Protein AF-A0A1I7SFL6-F1 (afdb_monomer)

Organism: Bursaphelenchus xylophilus (NCBI:txid6326)

Sequence (383 aa):
MDDSETMSEFELWQGVGACVIAAVGFGTLHVPIRRYPTGDGFFVQWAMSVGILLTGFIVNIIEGFPSFQPLAVIGGIVWTVANTVSQKVISGLGLAVALLLWNTTNCITGWATGRFGLFGVKARAPASDALNLAGLGFVLLGGFVIAFVRKTPRITDPLSGHSSYVAPVPSDYSPTPGFYHHGHDGIEPYPQTHHRFHRKSKSLPLILQPDHSKCDDSGKKLNANRILCIILALISGLFYGATLLPIFYIQNHHDDFPYAPTAGLPFVFSTYFGVFIGSSSIFVGYALLRKNNPIVNPKIVLPSMVGGVIWGVSMAGMILSNDRLGQTITYPITTTVPGCVAALWSVFYFKEITTKRNYLYLCVAFALICVGTLLVVLSKLNL

Solvent-accessible surface area (backbone atoms only — not comparable to full-atom values): 20144 Å² total; per-residue (Å²): 136,85,82,75,75,74,77,50,72,66,48,52,52,52,14,52,52,24,30,50,52,14,8,49,24,60,23,43,27,57,63,61,38,69,82,43,83,58,82,76,16,49,53,44,39,35,33,15,23,53,21,21,32,56,40,17,53,54,51,28,60,75,61,67,63,53,77,83,41,74,64,26,17,53,15,16,29,43,32,32,63,30,53,36,51,44,50,51,21,27,73,60,61,35,60,66,51,31,51,45,44,16,26,50,32,17,20,52,43,26,23,47,29,19,50,68,20,48,92,76,24,68,54,50,66,56,66,29,62,66,38,30,53,52,9,47,50,30,28,53,50,13,46,55,40,47,60,72,51,63,72,59,83,79,85,74,61,87,89,53,95,70,90,77,83,85,76,85,77,81,92,83,76,82,84,80,91,78,84,88,82,89,85,85,89,79,91,88,92,86,84,90,79,90,72,91,74,80,89,71,93,69,78,75,80,72,80,77,70,77,60,62,68,60,55,51,53,51,52,51,52,52,52,51,50,43,51,50,27,51,53,50,25,38,54,24,7,40,30,52,24,48,24,55,46,42,52,48,34,49,51,63,37,42,88,85,36,76,87,57,69,78,60,53,62,58,46,44,33,28,18,23,47,17,22,33,56,38,25,47,51,52,42,51,51,48,22,58,77,42,74,74,60,61,82,75,55,81,86,41,39,66,30,18,18,51,21,13,33,34,39,32,57,13,52,51,23,41,39,48,9,31,72,57,64,27,35,52,37,35,26,54,41,42,40,42,48,12,54,55,43,37,46,48,45,33,39,75,70,67,56,33,50,81,50,71,68,37,52,50,36,48,53,52,16,49,51,30,31,52,53,8,44,50,30,23,56,52,8,61,44,90,122

Mean predicted aligned error: 10.85 Å

pLDDT: mean 82.01, std 22.27, range [26.22, 98.69]

Secondary structure (DSSP, 8-state):
--------HHHHHHHHHHHHHHHHHHHHTTTTGGGS--TTSHHHHHHHHHHHHHHHHHHHHHTTSPPP-HHHHHHHHHHHHHHHHHHHHHHHH-HHHHHHHHHHHHHHHHHHHHHHTGGGPPP---S-HHHHHHHHHHHHHHHHHHTT-PPPPP---TTS-----PPPPPS--------PPP-----------------------------HHHHHHHHHHHHHHHHHHHHHHHHHHHHHHHTTHHHHHHHH-TTT-TTS-SSSGGGHHHHHHHHHHHHHHHHHHHHHHTTT-----GGGHHHHHHHHHHHHHHHHHHHHHHHHH-HHHHHHHHHHHHHHHHHHIIIIIS-----HHHHHHHHHHHHHHHHHHHHHHHTTS--

InterPro domains:
  IPR010651 Sugar transport protein [PTHR16119] (4-380)
  IPR012435 TMEM144 [PF07857] (15-154)
  IPR012435 TMEM144 [PF07857] (211-380)

Structure (mmCIF, N/CA/C/O backbone):
data_AF-A0A1I7SFL6-F1
#
_entry.id   AF-A0A1I7SFL6-F1
#
loop_
_atom_site.group_PDB
_atom_site.id
_atom_site.type_symbol
_atom_site.label_atom_id
_atom_site.label_alt_id
_atom_site.label_comp_id
_atom_site.label_asym_id
_atom_site.label_entity_id
_atom_site.label_seq_id
_atom_site.pdbx_PDB_ins_code
_atom_site.Cartn_x
_atom_site.Cartn_y
_atom_site.Cartn_z
_atom_site.occupancy
_atom_site.B_iso_or_equiv
_atom_site.auth_seq_id
_atom_site.auth_comp_id
_atom_site.auth_asym_id
_atom_site.auth_atom_id
_atom_site.pdbx_PDB_model_num
ATOM 1 N N . MET A 1 1 ? 23.378 5.154 -29.207 1.00 34.28 1 MET A N 1
ATOM 2 C CA . MET A 1 1 ? 22.340 4.165 -29.540 1.00 34.28 1 MET A CA 1
ATOM 3 C C . MET A 1 1 ? 21.189 4.530 -28.635 1.00 34.28 1 MET A C 1
ATOM 5 O O . MET A 1 1 ? 21.305 4.387 -27.427 1.00 34.28 1 MET A O 1
ATOM 9 N N . ASP A 1 2 ? 20.278 5.304 -29.208 1.00 36.56 2 ASP A N 1
ATOM 10 C CA . ASP A 1 2 ? 19.285 6.115 -28.512 1.00 36.56 2 ASP A CA 1
ATOM 11 C C . ASP A 1 2 ? 17.985 5.310 -28.466 1.00 36.56 2 ASP A C 1
ATOM 13 O O . ASP A 1 2 ? 17.139 5.430 -29.347 1.00 36.56 2 ASP A O 1
ATOM 17 N N . ASP A 1 3 ? 17.881 4.408 -27.489 1.00 35.72 3 ASP A N 1
ATOM 18 C CA . ASP A 1 3 ? 16.678 3.605 -27.260 1.00 35.72 3 ASP A CA 1
ATOM 19 C C . ASP A 1 3 ? 15.658 4.441 -26.475 1.00 35.72 3 ASP A C 1
ATOM 21 O O . ASP A 1 3 ? 15.313 4.154 -25.327 1.00 35.72 3 ASP A O 1
ATOM 25 N N . SER A 1 4 ? 15.174 5.520 -27.090 1.00 43.62 4 SER A N 1
ATOM 26 C CA . SER A 1 4 ? 13.909 6.126 -26.683 1.00 43.62 4 SER A CA 1
ATOM 27 C C . SER A 1 4 ? 12.773 5.282 -27.265 1.00 43.62 4 SER A C 1
ATOM 29 O O . SER A 1 4 ? 12.103 5.669 -28.220 1.00 43.62 4 SER A O 1
ATOM 31 N N . GLU A 1 5 ? 12.577 4.083 -26.705 1.00 54.03 5 GLU A N 1
ATOM 32 C CA . GLU A 1 5 ? 11.377 3.285 -26.963 1.00 54.03 5 GLU A CA 1
ATOM 33 C C . GLU A 1 5 ? 10.161 4.157 -26.633 1.00 54.03 5 GLU A C 1
ATOM 35 O O . GLU A 1 5 ? 9.863 4.477 -25.478 1.00 54.03 5 GLU A O 1
ATOM 40 N N . THR A 1 6 ? 9.491 4.617 -27.683 1.00 61.06 6 THR A N 1
ATOM 41 C CA . THR A 1 6 ? 8.251 5.368 -27.572 1.00 61.06 6 THR A CA 1
ATOM 42 C C . THR A 1 6 ? 7.210 4.405 -27.023 1.00 61.06 6 THR A C 1
ATOM 44 O O . THR A 1 6 ? 6.762 3.495 -27.714 1.00 61.06 6 THR A O 1
ATOM 47 N N . MET A 1 7 ? 6.872 4.576 -25.741 1.00 70.81 7 MET A N 1
ATOM 48 C CA . MET A 1 7 ? 5.864 3.765 -25.060 1.00 70.81 7 MET A CA 1
ATOM 49 C C . MET A 1 7 ? 4.587 3.735 -25.897 1.00 70.81 7 MET A C 1
ATOM 51 O O . MET A 1 7 ? 4.049 4.785 -26.259 1.00 70.81 7 MET A O 1
ATOM 55 N N . SER A 1 8 ? 4.104 2.531 -26.195 1.00 83.50 8 SER A N 1
ATOM 56 C CA . SER A 1 8 ? 2.903 2.385 -27.006 1.00 83.50 8 SER A CA 1
ATOM 57 C C . SER A 1 8 ? 1.688 2.972 -26.284 1.00 83.50 8 SER A C 1
ATOM 59 O O . SER A 1 8 ? 1.564 2.901 -25.057 1.00 83.50 8 SER A O 1
ATOM 61 N N . GLU A 1 9 ? 0.747 3.527 -27.048 1.00 85.69 9 GLU A N 1
ATOM 62 C CA . GLU A 1 9 ? -0.505 4.051 -26.492 1.00 85.69 9 GLU A CA 1
ATOM 63 C C . GLU A 1 9 ? -1.265 2.965 -25.704 1.00 85.69 9 GLU A C 1
ATOM 65 O O . GLU A 1 9 ? -1.845 3.225 -24.649 1.00 85.69 9 GLU A O 1
ATOM 70 N N . PHE A 1 10 ? -1.193 1.716 -26.170 1.00 88.56 10 PHE A N 1
ATOM 71 C CA . PHE A 1 10 ? -1.789 0.569 -25.494 1.00 88.56 10 PHE A CA 1
ATOM 72 C C . PHE A 1 10 ? -1.200 0.332 -24.093 1.00 88.56 10 PHE A C 1
ATOM 74 O O . PHE A 1 10 ? -1.952 0.168 -23.132 1.00 88.56 10 PHE A O 1
ATOM 81 N N . GLU A 1 11 ? 0.127 0.357 -23.945 1.00 88.88 11 GLU A N 1
ATOM 82 C CA . GLU A 1 11 ? 0.790 0.156 -22.650 1.00 88.88 11 GLU A CA 1
ATOM 83 C C . GLU A 1 11 ? 0.501 1.280 -21.659 1.00 88.88 11 GLU A C 1
ATOM 85 O O . GLU A 1 11 ? 0.316 1.020 -20.465 1.00 88.88 11 GLU A O 1
ATOM 90 N N . LEU A 1 12 ? 0.406 2.518 -22.153 1.00 90.12 12 LEU A N 1
ATOM 91 C CA . LEU A 1 12 ? -0.012 3.663 -21.352 1.00 90.12 12 LEU A CA 1
ATOM 92 C C . LEU A 1 12 ? -1.403 3.430 -20.758 1.00 90.12 12 LEU A C 1
ATOM 94 O O . LEU A 1 12 ? -1.577 3.499 -19.538 1.00 90.12 12 LEU A O 1
ATOM 98 N N . TRP A 1 13 ? -2.392 3.123 -21.602 1.00 91.31 13 TRP A N 1
ATOM 99 C CA . TRP A 1 13 ? -3.767 2.911 -21.151 1.00 91.31 13 TRP A CA 1
ATOM 100 C C . TRP A 1 13 ? -3.905 1.678 -20.262 1.00 91.31 13 TRP A C 1
ATOM 102 O O . TRP A 1 13 ? -4.648 1.719 -19.280 1.00 91.31 13 TRP A O 1
ATOM 112 N N . GLN A 1 14 ? -3.149 0.613 -20.536 1.00 93.81 14 GLN A N 1
ATOM 113 C CA . GLN A 1 14 ? -3.088 -0.560 -19.669 1.00 93.81 14 GLN A CA 1
ATOM 114 C C . GLN A 1 14 ? -2.553 -0.191 -18.276 1.00 93.81 14 GLN A C 1
ATOM 116 O O . GLN A 1 14 ? -3.156 -0.556 -17.263 1.00 93.81 14 GLN A O 1
ATOM 121 N N . GLY A 1 15 ? -1.458 0.572 -18.209 1.00 94.06 15 GLY A N 1
ATOM 122 C CA . GLY A 1 15 ? -0.863 1.023 -16.953 1.00 94.06 15 GLY A CA 1
ATOM 123 C C . GLY A 1 15 ? -1.782 1.950 -16.155 1.00 94.06 15 GLY A C 1
ATOM 124 O O . GLY A 1 15 ? -1.936 1.776 -14.942 1.00 94.06 15 GLY A O 1
ATOM 125 N N . VAL A 1 16 ? -2.439 2.902 -16.827 1.00 94.38 16 VAL A N 1
ATOM 126 C CA . VAL A 1 16 ? -3.403 3.826 -16.205 1.00 94.38 16 VAL A CA 1
ATOM 127 C C . VAL A 1 16 ? -4.643 3.075 -15.715 1.00 94.38 16 VAL A C 1
ATOM 129 O O . VAL A 1 16 ? -5.078 3.289 -14.583 1.00 94.38 16 VAL A O 1
ATOM 132 N N . GLY A 1 17 ? -5.183 2.153 -16.515 1.00 95.19 17 GLY A N 1
ATOM 133 C CA . GLY A 1 17 ? -6.311 1.309 -16.118 1.00 95.19 17 GLY A CA 1
ATOM 134 C C . GLY A 1 17 ? -5.998 0.478 -14.871 1.00 95.19 17 GLY A C 1
ATOM 135 O O . GLY A 1 17 ? -6.786 0.452 -13.923 1.00 95.19 17 GLY A O 1
ATOM 136 N N . ALA A 1 18 ? -4.807 -0.120 -14.817 1.00 96.69 18 ALA A N 1
ATOM 137 C CA . ALA A 1 18 ? -4.344 -0.864 -13.651 1.00 96.69 18 ALA A CA 1
ATOM 138 C C . ALA A 1 18 ? -4.159 0.034 -12.404 1.00 96.69 18 ALA A C 1
ATOM 140 O O . ALA A 1 18 ? -4.527 -0.379 -11.300 1.00 96.69 18 ALA A O 1
ATOM 141 N N . CYS A 1 19 ? -3.733 1.295 -12.571 1.00 96.38 19 CYS A N 1
ATOM 142 C CA . CYS A 1 19 ? -3.657 2.277 -11.481 1.00 96.38 19 CYS A CA 1
ATOM 143 C C . CYS A 1 19 ? -5.043 2.582 -10.906 1.00 96.38 19 CYS A C 1
ATOM 145 O O . CYS A 1 19 ? -5.198 2.679 -9.688 1.00 96.38 19 CYS A O 1
ATOM 147 N N . VAL A 1 20 ? -6.054 2.735 -11.767 1.00 94.94 20 VAL A N 1
ATOM 148 C CA . VAL A 1 20 ? -7.439 2.994 -11.345 1.00 94.94 20 VAL A CA 1
ATOM 149 C C . VAL A 1 20 ? -7.988 1.806 -10.556 1.00 94.94 20 VAL A C 1
ATOM 151 O O . VAL A 1 20 ? -8.537 2.005 -9.472 1.00 94.94 20 VAL A O 1
ATOM 154 N N . ILE A 1 21 ? -7.790 0.577 -11.045 1.00 95.81 21 ILE A N 1
ATOM 155 C CA . ILE A 1 21 ? -8.197 -0.648 -10.337 1.00 95.81 21 ILE A CA 1
ATOM 156 C C . ILE A 1 21 ? -7.535 -0.709 -8.954 1.00 95.81 21 ILE A C 1
ATOM 158 O O . ILE A 1 21 ? -8.224 -0.893 -7.946 1.00 95.81 21 ILE A O 1
ATOM 162 N N . ALA A 1 22 ? -6.220 -0.484 -8.895 1.00 97.44 22 ALA A N 1
ATOM 163 C CA . ALA A 1 22 ? -5.466 -0.468 -7.648 1.00 97.44 22 ALA A CA 1
ATOM 164 C C . ALA A 1 22 ? -5.972 0.609 -6.680 1.00 97.44 22 ALA A C 1
ATOM 166 O O . ALA A 1 22 ? -6.206 0.336 -5.503 1.00 97.44 22 ALA A O 1
ATOM 167 N N . ALA A 1 23 ? -6.203 1.826 -7.173 1.00 95.38 23 ALA A N 1
ATOM 168 C CA . ALA A 1 23 ? -6.666 2.933 -6.353 1.00 95.38 23 ALA A CA 1
ATOM 169 C C . ALA A 1 23 ? -8.063 2.686 -5.760 1.00 95.38 23 ALA A C 1
ATOM 171 O O . ALA A 1 23 ? -8.299 2.950 -4.576 1.00 95.38 23 ALA A O 1
ATOM 172 N N . VAL A 1 24 ? -8.985 2.150 -6.566 1.00 95.88 24 VAL A N 1
ATOM 173 C CA . VAL A 1 24 ? -10.336 1.789 -6.119 1.00 95.88 24 VAL A CA 1
ATOM 174 C C . VAL A 1 24 ? -10.280 0.716 -5.043 1.00 95.88 24 VAL A C 1
ATOM 176 O O . VAL A 1 24 ? -10.921 0.859 -3.996 1.00 95.88 24 VAL A O 1
ATOM 179 N N . GLY A 1 25 ? -9.496 -0.337 -5.258 1.00 96.81 25 GLY A N 1
ATOM 180 C CA . GLY A 1 25 ? -9.391 -1.410 -4.284 1.00 96.81 25 GLY A CA 1
ATOM 181 C C . GLY A 1 25 ? -8.696 -0.961 -2.993 1.00 96.81 25 GLY A C 1
ATOM 182 O O . GLY A 1 25 ? -9.255 -1.167 -1.913 1.00 96.81 25 GLY A O 1
ATOM 183 N N . PHE A 1 26 ? -7.582 -0.222 -3.057 1.00 94.88 26 PHE A N 1
ATOM 184 C CA . PHE A 1 26 ? -6.933 0.318 -1.856 1.00 94.88 26 PHE A CA 1
ATOM 185 C C . PHE A 1 26 ? -7.838 1.275 -1.060 1.00 94.88 26 PHE A C 1
ATOM 187 O O . PHE A 1 26 ? -7.833 1.259 0.172 1.00 94.88 26 PHE A O 1
ATOM 194 N N . GLY A 1 27 ? -8.677 2.068 -1.734 1.00 91.81 27 GLY A N 1
ATOM 195 C CA . GLY A 1 27 ? -9.665 2.924 -1.067 1.00 91.81 27 GLY A CA 1
ATOM 196 C C . GLY A 1 27 ? -10.825 2.152 -0.427 1.00 91.81 27 GLY A C 1
ATOM 197 O O . GLY A 1 27 ? -11.500 2.669 0.466 1.00 91.81 27 GLY A O 1
ATOM 198 N N . THR A 1 28 ? -11.048 0.907 -0.854 1.00 93.62 28 THR A N 1
ATOM 199 C CA . THR A 1 28 ? -12.191 0.070 -0.457 1.00 93.62 28 THR A CA 1
ATOM 200 C C . THR A 1 28 ? -11.819 -1.025 0.547 1.00 93.62 28 THR A C 1
ATOM 202 O O . THR A 1 28 ? -12.682 -1.472 1.299 1.00 93.62 28 THR A O 1
ATOM 205 N N . LEU A 1 29 ? -10.549 -1.436 0.633 1.00 92.44 29 LEU A N 1
ATOM 206 C CA . LEU A 1 29 ? -10.124 -2.642 1.364 1.00 92.44 29 LEU A CA 1
ATOM 207 C C . LEU A 1 29 ? -10.531 -2.670 2.852 1.00 92.44 29 LEU A C 1
ATOM 209 O O . LEU A 1 29 ? -10.780 -3.732 3.417 1.00 92.44 29 LEU A O 1
ATOM 213 N N . HIS A 1 30 ? -10.652 -1.501 3.488 1.00 87.50 30 HIS A N 1
ATOM 214 C CA . HIS A 1 30 ? -11.046 -1.374 4.895 1.00 87.50 30 HIS A CA 1
ATOM 215 C C . HIS A 1 30 ? -12.568 -1.313 5.109 1.00 87.50 30 HIS A C 1
ATOM 217 O O . HIS A 1 30 ? -13.033 -1.445 6.242 1.00 87.50 30 HIS A O 1
ATOM 223 N N . VAL A 1 31 ? -13.366 -1.113 4.054 1.00 89.00 31 VAL A N 1
ATOM 224 C CA . VAL A 1 31 ? -14.829 -0.960 4.137 1.00 89.00 31 VAL A CA 1
ATOM 225 C C . VAL A 1 31 ? -15.515 -2.200 4.733 1.00 89.00 31 VAL A C 1
ATOM 227 O O . VAL A 1 31 ? -16.345 -2.009 5.629 1.00 89.00 31 VAL A O 1
ATOM 230 N N . PRO A 1 32 ? -15.180 -3.447 4.334 1.00 91.19 32 PRO A N 1
ATOM 231 C CA . PRO A 1 32 ? -15.777 -4.646 4.930 1.00 91.19 32 PRO A CA 1
ATOM 232 C C . PRO A 1 32 ? -15.424 -4.809 6.416 1.00 91.19 32 PRO A C 1
ATOM 234 O O . PRO A 1 32 ? -16.274 -5.183 7.223 1.00 91.19 32 PRO A O 1
ATOM 237 N N . ILE A 1 33 ? -14.181 -4.487 6.783 1.00 90.12 33 ILE A N 1
ATOM 238 C CA . ILE A 1 33 ? -13.609 -4.701 8.123 1.00 90.12 33 ILE A CA 1
ATOM 239 C C . ILE A 1 33 ? -14.188 -3.705 9.132 1.00 90.12 33 ILE A C 1
ATOM 241 O O . ILE A 1 33 ? -14.513 -4.064 10.262 1.00 90.12 33 ILE A O 1
ATOM 245 N N . ARG A 1 34 ? -14.379 -2.452 8.706 1.00 83.12 34 ARG A N 1
ATOM 246 C CA . ARG A 1 34 ? -14.718 -1.308 9.563 1.00 83.12 34 ARG A CA 1
ATOM 247 C C . ARG A 1 34 ? -16.007 -1.461 10.382 1.00 83.12 34 ARG A C 1
ATOM 249 O O . ARG A 1 34 ? -16.186 -0.740 11.358 1.00 83.12 34 ARG A O 1
ATOM 256 N N . ARG A 1 35 ? -16.919 -2.357 9.995 1.00 82.88 35 ARG A N 1
ATOM 257 C CA . ARG A 1 35 ? -18.169 -2.601 10.739 1.00 82.88 35 ARG A CA 1
ATOM 258 C C . ARG A 1 35 ? -17.997 -3.424 12.005 1.00 82.88 35 ARG A C 1
ATOM 260 O O . ARG A 1 35 ? -18.917 -3.469 12.816 1.00 82.88 35 ARG A O 1
ATOM 267 N N . TYR A 1 36 ? -16.870 -4.106 12.145 1.00 88.19 36 TYR A N 1
ATOM 268 C CA . TYR A 1 36 ? -16.664 -5.081 13.198 1.00 88.19 36 TYR A CA 1
ATOM 269 C C . TYR A 1 36 ? -15.622 -4.572 14.196 1.00 88.19 36 TYR A C 1
ATOM 271 O O . TYR A 1 36 ? -14.673 -3.895 13.799 1.00 88.19 36 TYR A O 1
ATOM 279 N N . PRO A 1 37 ? -15.753 -4.912 15.489 1.00 85.88 37 PRO A N 1
ATOM 280 C CA . PRO A 1 37 ? -14.710 -4.640 16.469 1.00 85.88 37 PRO A CA 1
ATOM 281 C C . PRO A 1 37 ? -13.407 -5.344 16.073 1.00 85.88 37 PRO A C 1
ATOM 283 O O . PRO A 1 37 ? -13.346 -6.573 16.036 1.00 85.88 37 PRO A O 1
ATOM 286 N N . THR A 1 38 ? -12.366 -4.571 15.777 1.00 86.38 38 THR A N 1
ATOM 287 C CA . THR A 1 38 ? -11.067 -5.078 15.299 1.00 86.38 38 THR A CA 1
ATOM 288 C C . THR A 1 38 ? -10.133 -5.514 16.428 1.00 86.38 38 THR A C 1
ATOM 290 O O . THR A 1 38 ? -9.110 -6.145 16.165 1.00 86.38 38 THR A O 1
ATOM 293 N N . GLY A 1 39 ? -10.461 -5.176 17.681 1.00 86.44 39 GLY A N 1
ATOM 294 C CA . GLY A 1 39 ? -9.587 -5.405 18.829 1.00 86.44 39 GLY A CA 1
ATOM 295 C C . GLY A 1 39 ? -8.261 -4.658 18.673 1.00 86.44 39 GLY A C 1
ATOM 296 O O . GLY A 1 39 ? -8.243 -3.478 18.326 1.00 86.44 39 GLY A O 1
ATOM 297 N N . ASP A 1 40 ? -7.155 -5.360 18.902 1.00 87.88 40 ASP A N 1
ATOM 298 C CA . ASP A 1 40 ? -5.791 -4.846 18.731 1.00 87.88 40 ASP A CA 1
ATOM 299 C C . ASP A 1 40 ? -5.229 -5.020 17.308 1.00 87.88 40 ASP A C 1
ATOM 301 O O . ASP A 1 40 ? -4.127 -4.554 17.027 1.00 87.88 40 ASP A O 1
ATOM 305 N N . GLY A 1 41 ? -5.991 -5.629 16.392 1.00 91.56 41 GLY A N 1
ATOM 306 C CA . GLY A 1 41 ? -5.672 -5.704 14.965 1.00 91.56 41 GLY A CA 1
ATOM 307 C C . GLY A 1 41 ? -4.800 -6.881 14.527 1.00 91.56 41 GLY A C 1
ATOM 308 O O . GLY A 1 41 ? -4.795 -7.192 13.338 1.00 91.56 41 GLY A O 1
ATOM 309 N N . PHE A 1 42 ? -4.135 -7.595 15.441 1.00 95.44 42 PHE A N 1
ATOM 310 C CA . PHE A 1 42 ? -3.264 -8.726 15.077 1.00 95.44 42 PHE A CA 1
ATOM 311 C C . PHE A 1 42 ? -4.035 -9.852 14.380 1.00 95.44 42 PHE A C 1
ATOM 313 O O . PHE A 1 42 ? -3.607 -10.364 13.347 1.00 95.44 42 PHE A O 1
ATOM 320 N N . PHE A 1 43 ? -5.213 -10.198 14.905 1.00 95.69 43 PHE A N 1
ATOM 321 C CA . PHE A 1 43 ? -6.072 -11.211 14.294 1.00 95.69 43 PHE A CA 1
ATOM 322 C C . PHE A 1 43 ? -6.633 -10.763 12.934 1.00 95.69 43 PHE A C 1
ATOM 324 O O . PHE A 1 43 ? -6.729 -11.562 12.005 1.00 95.69 43 PHE A O 1
ATOM 331 N N . VAL A 1 44 ? -6.958 -9.471 12.797 1.00 95.00 44 VAL A N 1
ATOM 332 C CA . VAL A 1 44 ? -7.427 -8.872 11.536 1.00 95.00 44 VAL A CA 1
ATOM 333 C C . VAL A 1 44 ? -6.354 -8.978 10.459 1.00 95.00 44 VAL A C 1
ATOM 335 O O . VAL A 1 44 ? -6.672 -9.370 9.339 1.00 95.00 44 VAL A O 1
ATOM 338 N N . GLN A 1 45 ? -5.101 -8.668 10.803 1.00 96.88 45 GLN A N 1
ATOM 339 C CA . GLN A 1 45 ? -3.957 -8.782 9.899 1.00 96.88 45 GLN A CA 1
ATOM 340 C C . GLN A 1 45 ? -3.740 -10.229 9.445 1.00 96.88 45 GLN A C 1
ATOM 342 O O . GLN A 1 45 ? -3.592 -10.487 8.251 1.00 96.88 45 GLN A O 1
ATOM 347 N N . TRP A 1 46 ? -3.798 -11.178 10.382 1.00 97.75 46 TRP A N 1
ATOM 348 C CA . TRP A 1 46 ? -3.664 -12.597 10.066 1.00 97.75 46 TRP A CA 1
ATOM 349 C C . TRP A 1 46 ? -4.773 -13.101 9.144 1.00 97.75 46 TRP A C 1
ATOM 351 O O . TRP A 1 46 ? -4.474 -13.654 8.086 1.00 97.75 46 TRP A O 1
ATOM 361 N N . ALA A 1 47 ? -6.039 -12.821 9.456 1.00 97.44 47 ALA A N 1
ATOM 362 C CA . ALA A 1 47 ? -7.156 -13.189 8.587 1.00 97.44 47 ALA A CA 1
ATOM 363 C C . ALA A 1 47 ? -7.075 -12.508 7.204 1.00 97.44 47 ALA A C 1
ATOM 365 O O . ALA A 1 47 ? -7.366 -13.136 6.187 1.00 97.44 47 ALA A O 1
ATOM 366 N N . MET A 1 48 ? -6.628 -11.248 7.142 1.00 97.62 48 MET A N 1
ATOM 367 C CA . MET A 1 48 ? -6.387 -10.541 5.879 1.00 97.62 48 MET A CA 1
ATOM 368 C C . MET A 1 48 ? -5.312 -11.241 5.037 1.00 97.62 48 MET A C 1
ATOM 370 O O . MET A 1 48 ? -5.506 -11.421 3.835 1.00 97.62 48 MET A O 1
ATOM 374 N N . SER A 1 49 ? -4.223 -11.701 5.659 1.00 98.50 49 SER A N 1
ATOM 375 C CA . SER A 1 49 ? -3.129 -12.390 4.964 1.00 98.50 49 SER A CA 1
ATOM 376 C C . SER A 1 49 ? -3.564 -13.687 4.270 1.00 98.50 49 SER A C 1
ATOM 378 O O . SER A 1 49 ? -3.029 -14.016 3.215 1.00 98.50 49 SER A O 1
ATOM 380 N N . VAL A 1 50 ? -4.584 -14.382 4.792 1.00 98.50 50 VAL A N 1
ATOM 381 C CA . VAL A 1 50 ? -5.159 -15.570 4.139 1.00 98.50 50 VAL A CA 1
ATOM 382 C C . VAL A 1 50 ? -5.812 -15.189 2.808 1.00 98.50 50 VAL A C 1
ATOM 384 O O . VAL A 1 50 ? -5.553 -15.828 1.793 1.00 98.50 50 VAL A O 1
ATOM 387 N N . GLY A 1 51 ? -6.617 -14.121 2.777 1.00 98.38 51 GLY A N 1
ATOM 388 C CA . GLY A 1 51 ? -7.233 -13.631 1.536 1.00 98.38 51 GLY A CA 1
ATOM 389 C C . GLY A 1 51 ? -6.206 -13.138 0.509 1.00 98.38 51 GLY A C 1
ATOM 390 O O . GLY A 1 51 ? -6.358 -13.374 -0.692 1.00 98.38 51 GLY A O 1
ATOM 391 N N . ILE A 1 52 ? -5.126 -12.516 0.990 1.00 98.69 52 ILE A N 1
ATOM 392 C CA . ILE A 1 52 ? -3.983 -12.119 0.161 1.00 98.69 52 ILE A CA 1
ATOM 393 C C . ILE A 1 52 ? -3.339 -13.363 -0.462 1.00 98.69 52 ILE A C 1
ATOM 395 O O . ILE A 1 52 ? -3.222 -13.437 -1.681 1.00 98.69 52 ILE A O 1
ATOM 399 N N . LEU A 1 53 ? -3.007 -14.381 0.337 1.00 98.62 53 LEU A N 1
ATOM 400 C CA . LEU A 1 53 ? -2.392 -15.615 -0.156 1.00 98.62 53 LEU A CA 1
ATOM 401 C C . LEU A 1 53 ? -3.261 -16.336 -1.197 1.00 98.62 53 LEU A C 1
ATOM 403 O O . LEU A 1 53 ? -2.739 -16.769 -2.223 1.00 98.62 53 LEU A O 1
ATOM 407 N N . LEU A 1 54 ? -4.577 -16.426 -0.973 1.00 98.31 54 LEU A N 1
ATOM 408 C CA . LEU A 1 54 ? -5.512 -17.022 -1.938 1.00 98.31 54 LEU A CA 1
ATOM 409 C C . LEU A 1 54 ? -5.472 -16.299 -3.289 1.00 98.31 54 LEU A C 1
ATOM 411 O O . LEU A 1 54 ? -5.416 -16.941 -4.334 1.00 98.31 54 LEU A O 1
ATOM 415 N N . THR A 1 55 ? -5.429 -14.967 -3.267 1.00 98.31 55 THR A N 1
ATOM 416 C CA . THR A 1 55 ? -5.261 -14.163 -4.487 1.00 98.31 55 THR A CA 1
ATOM 417 C C . THR A 1 55 ? -3.914 -14.448 -5.151 1.00 98.31 55 THR A C 1
ATOM 419 O O . THR A 1 55 ? -3.836 -14.566 -6.369 1.00 98.31 55 THR A O 1
ATOM 422 N N . GLY A 1 56 ? -2.861 -14.630 -4.353 1.00 98.06 56 GLY A N 1
ATOM 423 C CA . GLY A 1 56 ? -1.522 -14.964 -4.837 1.00 98.06 56 GLY A CA 1
ATOM 424 C C . GLY A 1 56 ? -1.478 -16.296 -5.573 1.00 98.06 56 GLY A C 1
ATOM 425 O O . GLY A 1 56 ? -0.846 -16.378 -6.618 1.00 98.06 56 GLY A O 1
ATOM 426 N N . PHE A 1 57 ? -2.183 -17.318 -5.080 1.00 98.12 57 PHE A N 1
ATOM 427 C CA . PHE A 1 57 ? -2.317 -18.595 -5.785 1.00 98.12 57 PHE A CA 1
ATOM 428 C C . PHE A 1 57 ? -3.035 -18.447 -7.127 1.00 98.12 57 PHE A C 1
ATOM 430 O O . PHE A 1 57 ? -2.595 -19.036 -8.109 1.00 98.12 57 PHE A O 1
ATOM 437 N N . ILE A 1 58 ? -4.102 -17.645 -7.186 1.00 98.00 58 ILE A N 1
ATOM 438 C CA . ILE A 1 58 ? -4.825 -17.386 -8.438 1.00 98.00 58 ILE A CA 1
ATOM 439 C C . ILE A 1 58 ? -3.890 -16.734 -9.462 1.00 98.00 58 ILE A C 1
ATOM 441 O O . ILE A 1 58 ? -3.802 -17.210 -10.590 1.00 98.00 58 ILE A O 1
ATOM 445 N N . VAL A 1 59 ? -3.149 -15.696 -9.062 1.00 97.19 59 VAL A N 1
ATOM 446 C CA . VAL A 1 59 ? -2.171 -15.043 -9.947 1.00 97.19 59 VAL A CA 1
ATOM 447 C C . VAL A 1 59 ? -1.062 -16.018 -10.352 1.00 97.19 59 VAL A C 1
ATOM 449 O O . VAL A 1 59 ? -0.717 -16.075 -11.522 1.00 97.19 59 VAL A O 1
ATOM 452 N N . ASN A 1 60 ? -0.570 -16.856 -9.435 1.00 97.19 60 ASN A N 1
ATOM 453 C CA . ASN A 1 60 ? 0.438 -17.875 -9.746 1.00 97.19 60 ASN A CA 1
ATOM 454 C C . ASN A 1 60 ? -0.028 -18.852 -10.840 1.00 97.19 60 ASN A C 1
ATOM 456 O O . ASN A 1 60 ? 0.750 -19.218 -11.713 1.00 97.19 60 ASN A O 1
ATOM 460 N N . ILE A 1 61 ? -1.302 -19.263 -10.799 1.00 97.75 61 ILE A N 1
ATOM 461 C CA . ILE A 1 61 ? -1.905 -20.132 -11.819 1.00 97.75 61 ILE A CA 1
ATOM 462 C C . ILE A 1 61 ? -1.993 -19.399 -13.164 1.00 97.75 61 ILE A C 1
ATOM 464 O O . ILE A 1 61 ? -1.652 -19.981 -14.190 1.00 97.75 61 ILE A O 1
ATOM 468 N N . ILE A 1 62 ? -2.425 -18.132 -13.161 1.00 96.75 62 ILE A N 1
ATOM 469 C CA . ILE A 1 62 ? -2.542 -17.306 -14.376 1.00 96.75 62 ILE A CA 1
ATOM 470 C C . ILE A 1 62 ? -1.173 -17.097 -15.038 1.00 96.75 62 ILE A C 1
ATOM 472 O O . ILE A 1 62 ? -1.067 -17.199 -16.256 1.00 96.75 62 ILE A O 1
ATOM 476 N N . GLU A 1 63 ? -0.128 -16.869 -14.242 1.00 95.44 63 GLU A N 1
ATOM 477 C CA . GLU A 1 63 ? 1.252 -16.680 -14.711 1.00 95.44 63 GLU A CA 1
ATOM 478 C C . GLU A 1 63 ? 1.964 -18.004 -15.064 1.00 95.44 63 GLU A C 1
ATOM 480 O O . GLU A 1 63 ? 3.135 -17.994 -15.437 1.00 95.44 63 GLU A O 1
ATOM 485 N N . GLY A 1 64 ? 1.288 -19.155 -14.954 1.00 95.81 64 GLY A N 1
ATOM 486 C CA . GLY A 1 64 ? 1.846 -20.451 -15.352 1.00 95.81 64 GLY A CA 1
ATOM 487 C C . GLY A 1 64 ? 2.876 -21.032 -14.377 1.00 95.81 64 GLY A C 1
ATOM 488 O O . GLY A 1 64 ? 3.811 -21.699 -14.810 1.00 95.81 64 GLY A O 1
ATOM 489 N N . PHE A 1 65 ? 2.697 -20.809 -13.072 1.00 95.00 65 PHE A N 1
ATOM 490 C CA . PHE A 1 65 ? 3.591 -21.261 -11.996 1.00 95.00 65 PHE A CA 1
ATOM 491 C C . PHE A 1 65 ? 5.047 -20.785 -12.151 1.00 95.00 65 PHE A C 1
ATOM 493 O O . PHE A 1 65 ? 5.964 -21.608 -12.233 1.00 95.00 65 PHE A O 1
ATOM 500 N N . PRO A 1 66 ? 5.290 -19.462 -12.160 1.00 93.88 66 PRO A N 1
ATOM 501 C CA . PRO A 1 66 ? 6.640 -18.916 -12.155 1.00 93.88 66 PRO A CA 1
ATOM 502 C C . PRO A 1 66 ? 7.479 -19.417 -10.972 1.00 93.88 66 PRO A C 1
ATOM 504 O O . PRO A 1 66 ? 6.972 -19.742 -9.894 1.00 93.88 66 PRO A O 1
ATOM 507 N N . SER A 1 67 ? 8.799 -19.421 -11.167 1.00 91.56 67 SER A N 1
ATOM 508 C CA . SER A 1 67 ? 9.765 -19.771 -10.126 1.00 91.56 67 SER A CA 1
ATOM 509 C C . SER A 1 67 ? 9.580 -18.902 -8.885 1.00 91.56 67 SER A C 1
ATOM 511 O O . SER A 1 67 ? 9.512 -17.676 -8.972 1.00 91.56 67 SER A O 1
ATOM 513 N N . PHE A 1 68 ? 9.549 -19.538 -7.716 1.00 94.25 68 PHE A N 1
ATOM 514 C CA . PHE A 1 68 ? 9.470 -18.843 -6.437 1.00 94.25 68 PHE A CA 1
ATOM 515 C C . PHE A 1 68 ? 10.728 -17.998 -6.194 1.00 94.25 68 PHE A C 1
ATOM 517 O O . PHE A 1 68 ? 11.845 -18.479 -6.367 1.00 94.25 68 PHE A O 1
ATOM 524 N N . GLN A 1 69 ? 10.544 -16.751 -5.759 1.00 94.12 69 GLN A N 1
ATOM 525 C CA . GLN A 1 69 ? 11.607 -15.757 -5.604 1.00 94.12 69 GLN A CA 1
ATOM 526 C C . GLN A 1 69 ? 11.752 -15.368 -4.126 1.00 94.12 69 GLN A C 1
ATOM 528 O O . GLN A 1 69 ? 11.007 -14.509 -3.643 1.00 94.12 69 GLN A O 1
ATOM 533 N N . PRO A 1 70 ? 12.712 -15.954 -3.382 1.00 94.19 70 PRO A N 1
ATOM 534 C CA . PRO A 1 70 ? 12.866 -15.716 -1.945 1.00 94.19 70 PRO A CA 1
ATOM 535 C C . PRO A 1 70 ? 13.068 -14.244 -1.582 1.00 94.19 70 PRO A C 1
ATOM 537 O O . PRO A 1 70 ? 12.565 -13.778 -0.565 1.00 94.19 70 PRO A O 1
ATOM 540 N N . LEU A 1 71 ? 13.756 -13.478 -2.429 1.00 94.19 71 LEU A N 1
ATOM 541 C CA . LEU A 1 71 ? 13.996 -12.061 -2.175 1.00 94.19 71 LEU A CA 1
ATOM 542 C C . LEU A 1 71 ? 12.686 -11.242 -2.213 1.00 94.19 71 LEU A C 1
ATOM 544 O O . LEU A 1 71 ? 12.493 -10.343 -1.396 1.00 94.19 71 LEU A O 1
ATOM 548 N N . ALA A 1 72 ? 11.720 -11.619 -3.059 1.00 96.25 72 ALA A N 1
ATOM 549 C CA . ALA A 1 72 ? 10.404 -10.975 -3.120 1.00 96.25 72 ALA A CA 1
ATOM 550 C C . ALA A 1 72 ? 9.527 -11.245 -1.879 1.00 96.25 72 ALA A C 1
ATOM 552 O O . ALA A 1 72 ? 8.631 -10.452 -1.573 1.00 96.25 72 ALA A O 1
ATOM 553 N N . VAL A 1 73 ? 9.811 -12.314 -1.123 1.00 98.19 73 VAL A N 1
ATOM 554 C CA . VAL A 1 73 ? 9.157 -12.640 0.160 1.00 98.19 73 VAL A CA 1
ATOM 555 C C . VAL A 1 73 ? 9.421 -11.545 1.198 1.00 98.19 73 VAL A C 1
ATOM 557 O O . VAL A 1 73 ? 8.522 -11.188 1.961 1.00 98.19 73 VAL A O 1
ATOM 560 N N . ILE A 1 74 ? 10.625 -10.959 1.191 1.00 97.69 74 ILE A N 1
ATOM 561 C CA . ILE A 1 74 ? 11.013 -9.883 2.116 1.00 97.69 74 ILE A CA 1
ATOM 562 C C . ILE A 1 74 ? 10.066 -8.688 1.978 1.00 97.69 74 ILE A C 1
ATOM 564 O O . ILE A 1 74 ? 9.628 -8.136 2.986 1.00 97.69 74 ILE A O 1
ATOM 568 N N . GLY A 1 75 ? 9.677 -8.342 0.747 1.00 97.12 75 GLY A N 1
ATOM 569 C CA . GLY A 1 75 ? 8.730 -7.257 0.483 1.00 97.12 75 GLY A CA 1
ATOM 570 C C . GLY A 1 75 ? 7.391 -7.469 1.191 1.00 97.12 75 GLY A C 1
ATOM 571 O O . GLY A 1 75 ? 6.883 -6.571 1.864 1.00 97.12 75 GLY A O 1
ATOM 572 N N . GLY A 1 76 ? 6.861 -8.694 1.137 1.00 98.19 76 GLY A N 1
ATOM 573 C CA . GLY A 1 76 ? 5.623 -9.062 1.825 1.00 98.19 76 GLY A CA 1
ATOM 574 C C . GLY A 1 76 ? 5.727 -8.996 3.349 1.00 98.19 76 GLY A C 1
ATOM 575 O O . GLY A 1 76 ? 4.797 -8.545 4.024 1.00 98.19 76 GLY A O 1
ATOM 576 N N . ILE A 1 77 ? 6.874 -9.389 3.907 1.00 98.50 77 ILE A N 1
ATOM 577 C CA . ILE A 1 77 ? 7.134 -9.284 5.349 1.00 98.50 77 ILE A CA 1
ATOM 578 C C . ILE A 1 77 ? 7.192 -7.811 5.774 1.00 98.50 77 ILE A C 1
ATOM 580 O O . ILE A 1 77 ? 6.525 -7.434 6.739 1.00 98.50 77 ILE A O 1
ATOM 584 N N . VAL A 1 78 ? 7.920 -6.966 5.035 1.00 97.56 78 VAL A N 1
ATOM 585 C CA . VAL A 1 78 ? 8.017 -5.516 5.294 1.00 97.56 78 VAL A CA 1
ATOM 586 C C . VAL A 1 78 ? 6.631 -4.872 5.298 1.00 97.56 78 VAL A C 1
ATOM 588 O O . VAL A 1 78 ? 6.283 -4.156 6.241 1.00 97.56 78 VAL A O 1
ATOM 591 N N . TRP A 1 79 ? 5.801 -5.190 4.301 1.00 97.94 79 TRP A N 1
ATOM 592 C CA . TRP A 1 79 ? 4.419 -4.718 4.245 1.00 97.94 79 TRP A CA 1
ATOM 593 C C . TRP A 1 79 ? 3.600 -5.155 5.465 1.00 97.94 79 TRP A C 1
ATOM 595 O O . TRP A 1 79 ? 2.868 -4.363 6.058 1.00 97.94 79 TRP A O 1
ATOM 605 N N . THR A 1 80 ? 3.749 -6.415 5.876 1.00 98.12 80 THR A N 1
ATOM 606 C CA . THR A 1 80 ? 3.002 -6.999 7.000 1.00 98.12 80 THR A CA 1
ATOM 607 C C . THR A 1 80 ? 3.331 -6.323 8.323 1.00 98.12 80 THR A C 1
ATOM 609 O O . THR A 1 80 ? 2.427 -6.067 9.122 1.00 98.12 80 THR A O 1
ATOM 612 N N . VAL A 1 81 ? 4.605 -6.010 8.566 1.00 96.06 81 VAL A N 1
ATOM 613 C CA . VAL A 1 81 ? 5.030 -5.306 9.785 1.00 96.06 81 VAL A CA 1
ATOM 614 C C . VAL A 1 81 ? 4.310 -3.961 9.900 1.00 96.06 81 VAL A C 1
ATOM 616 O O . VAL A 1 81 ? 3.747 -3.652 10.951 1.00 96.06 81 VAL A O 1
ATOM 619 N N . ALA A 1 82 ? 4.241 -3.206 8.804 1.00 95.06 82 ALA A N 1
ATOM 620 C CA . ALA A 1 82 ? 3.497 -1.952 8.750 1.00 95.06 82 ALA A CA 1
ATOM 621 C C . ALA A 1 82 ? 1.982 -2.158 8.907 1.00 95.06 82 ALA A C 1
ATOM 623 O O . ALA A 1 82 ? 1.335 -1.477 9.706 1.00 95.06 82 ALA A O 1
ATOM 624 N N . ASN A 1 83 ? 1.405 -3.147 8.216 1.00 95.56 83 ASN A N 1
ATOM 625 C CA . ASN A 1 83 ? -0.042 -3.352 8.250 1.00 95.56 83 ASN A CA 1
ATOM 626 C C . ASN A 1 83 ? -0.548 -3.895 9.593 1.00 95.56 83 ASN A C 1
ATOM 628 O O . ASN A 1 83 ? -1.690 -3.632 9.968 1.00 95.56 83 ASN A O 1
ATOM 632 N N . THR A 1 84 ? 0.307 -4.550 10.381 1.00 94.50 84 THR A N 1
ATOM 633 C CA . THR A 1 84 ? -0.029 -5.030 11.733 1.00 94.50 84 THR A CA 1
ATOM 634 C C . THR A 1 84 ? -0.434 -3.889 12.670 1.00 94.50 84 THR A C 1
ATOM 636 O O . THR A 1 84 ? -1.363 -4.034 13.462 1.00 94.50 84 THR A O 1
ATOM 639 N N . VAL A 1 85 ? 0.217 -2.725 12.572 1.00 92.19 85 VAL A N 1
ATOM 640 C CA . VAL A 1 85 ? -0.097 -1.568 13.430 1.00 92.19 85 VAL A CA 1
ATOM 641 C C . VAL A 1 85 ? -1.195 -0.668 12.854 1.00 92.19 85 VAL A C 1
ATOM 643 O O . VAL A 1 85 ? -1.663 0.239 13.547 1.00 92.19 85 VAL A O 1
ATOM 646 N N . SER A 1 86 ? -1.665 -0.934 11.629 1.00 91.06 86 SER A N 1
ATOM 647 C CA . SER A 1 86 ? -2.662 -0.111 10.926 1.00 91.06 86 SER A CA 1
ATOM 648 C C . SER A 1 86 ? -3.939 0.098 11.743 1.00 91.06 86 SER A C 1
ATOM 650 O O . SER A 1 86 ? -4.404 1.227 11.887 1.00 91.06 86 SER A O 1
ATOM 652 N N . GLN A 1 87 ? -4.474 -0.961 12.360 1.00 90.06 87 GLN A N 1
ATOM 653 C CA . GLN A 1 87 ? -5.720 -0.885 13.128 1.00 90.06 87 GLN A CA 1
ATOM 654 C C . GLN A 1 87 ? -5.566 -0.025 14.387 1.00 90.06 87 GLN A C 1
ATOM 656 O O . GLN A 1 87 ? -6.489 0.705 14.747 1.00 90.06 87 GLN A O 1
ATOM 661 N N . LYS A 1 88 ? -4.385 -0.045 15.022 1.00 90.00 88 LYS A N 1
ATOM 662 C CA . LYS A 1 88 ? -4.060 0.831 16.156 1.00 90.00 88 LYS A CA 1
ATOM 663 C C . LYS A 1 88 ? -3.982 2.296 15.727 1.00 90.00 88 LYS A C 1
ATOM 665 O O . LYS A 1 88 ? -4.495 3.171 16.417 1.00 90.00 88 LYS A O 1
ATOM 670 N N . VAL A 1 89 ? -3.375 2.572 14.574 1.00 91.31 89 VAL A N 1
ATOM 671 C CA . VAL A 1 89 ? -3.322 3.933 14.022 1.00 91.31 89 VAL A CA 1
ATOM 672 C C . VAL A 1 89 ? -4.729 4.423 13.660 1.00 91.31 89 VAL A C 1
ATOM 674 O O . VAL A 1 89 ? -5.096 5.548 13.998 1.00 91.31 89 VAL A O 1
ATOM 677 N N . ILE A 1 90 ? -5.545 3.575 13.024 1.00 87.62 90 ILE A N 1
ATOM 678 C CA . ILE A 1 90 ? -6.930 3.895 12.650 1.00 87.62 90 ILE A CA 1
ATOM 679 C C . ILE A 1 90 ? -7.784 4.173 13.889 1.00 87.62 90 ILE A C 1
ATOM 681 O O . ILE A 1 90 ? -8.567 5.123 13.870 1.00 87.62 90 ILE A O 1
ATOM 685 N N . SER A 1 91 ? -7.645 3.387 14.959 1.00 84.56 91 SER A N 1
ATOM 686 C CA . SER A 1 91 ? -8.395 3.609 16.199 1.00 84.56 91 SER A CA 1
ATOM 687 C C . SER A 1 91 ? -7.920 4.848 16.963 1.00 84.56 91 SER A C 1
ATOM 689 O O . SER A 1 91 ? -8.743 5.526 17.574 1.00 84.56 91 SER A O 1
ATOM 691 N N . GLY A 1 92 ? -6.629 5.192 16.888 1.00 84.19 92 GLY A N 1
ATOM 692 C CA . GLY A 1 92 ? -6.058 6.362 17.561 1.00 84.19 92 GLY A CA 1
ATOM 693 C C . GLY A 1 92 ? -6.261 7.702 16.841 1.00 84.19 92 GLY A C 1
ATOM 694 O O . GLY A 1 92 ? -6.454 8.722 17.499 1.00 84.19 92 GLY A O 1
ATOM 695 N N . LEU A 1 93 ? -6.213 7.730 15.503 1.00 83.19 93 LEU A N 1
ATOM 696 C CA . LEU A 1 93 ? -6.296 8.967 14.701 1.00 83.19 93 LEU A CA 1
ATOM 697 C C . LEU A 1 93 ? -7.594 9.105 13.902 1.00 83.19 93 LEU A C 1
ATOM 699 O O . LEU A 1 93 ? -7.925 10.196 13.435 1.00 83.19 93 LEU A O 1
ATOM 703 N N . GLY A 1 94 ? -8.324 8.006 13.724 1.00 79.44 94 GLY A N 1
ATOM 704 C CA . GLY A 1 94 ? -9.413 7.901 12.765 1.00 79.44 94 GLY A CA 1
ATOM 705 C C . GLY A 1 94 ? -8.916 7.577 11.352 1.00 79.44 94 GLY A C 1
ATOM 706 O O . GLY A 1 94 ? -7.859 8.023 10.914 1.00 79.44 94 GLY A O 1
ATOM 707 N N . LEU A 1 95 ? -9.734 6.827 10.607 1.00 81.25 95 LEU A N 1
ATOM 708 C CA . LEU A 1 95 ? -9.389 6.281 9.286 1.00 81.25 95 LEU A CA 1
ATOM 709 C C . LEU A 1 95 ? -8.844 7.314 8.281 1.00 81.25 95 LEU A C 1
ATOM 711 O O . LEU A 1 95 ? -7.893 7.012 7.574 1.00 81.25 95 LEU A O 1
ATOM 715 N N . ALA A 1 96 ? -9.433 8.513 8.208 1.00 78.62 96 ALA A N 1
ATOM 716 C CA . ALA A 1 96 ? -9.062 9.513 7.202 1.00 78.62 96 ALA A CA 1
ATOM 717 C C . ALA A 1 96 ? -7.660 10.099 7.442 1.00 78.62 96 ALA A C 1
ATOM 719 O O . ALA A 1 96 ? -6.846 10.140 6.526 1.00 78.62 96 ALA A O 1
ATOM 720 N N . VAL A 1 97 ? -7.363 10.504 8.684 1.00 81.75 97 VAL A N 1
ATOM 721 C CA . VAL A 1 97 ? -6.044 11.044 9.059 1.00 81.75 97 VAL A CA 1
ATOM 722 C C . VAL A 1 97 ? -4.977 9.961 8.944 1.00 81.75 97 VAL A C 1
ATOM 724 O O . VAL A 1 97 ? -3.887 10.214 8.444 1.00 81.75 97 VAL A O 1
ATOM 727 N N . ALA A 1 98 ? -5.315 8.746 9.372 1.00 87.25 98 ALA A N 1
ATOM 728 C CA . ALA A 1 98 ? -4.449 7.588 9.282 1.00 87.25 98 ALA A CA 1
ATOM 729 C C . ALA A 1 98 ? -4.045 7.311 7.814 1.00 87.25 98 ALA A C 1
ATOM 731 O O . ALA A 1 98 ? -2.855 7.354 7.501 1.00 87.25 98 ALA A O 1
ATOM 732 N N . LEU A 1 99 ? -5.034 7.177 6.912 1.00 84.62 99 LEU A N 1
ATOM 733 C CA . LEU A 1 99 ? -4.835 7.025 5.462 1.00 84.62 99 LEU A CA 1
ATOM 734 C C . LEU A 1 99 ? -3.947 8.112 4.871 1.00 84.62 99 LEU A C 1
ATOM 736 O O . LEU A 1 99 ? -3.015 7.795 4.142 1.00 84.62 99 LEU A O 1
ATOM 740 N N . LEU A 1 100 ? -4.210 9.377 5.199 1.00 87.25 100 LEU A N 1
ATOM 741 C CA . LEU A 1 100 ? -3.422 10.486 4.680 1.00 87.25 100 LEU A CA 1
ATOM 742 C C . LEU A 1 100 ? -1.945 10.377 5.071 1.00 87.25 100 LEU A C 1
ATOM 744 O O . LEU A 1 100 ? -1.077 10.508 4.209 1.00 87.25 100 LEU A O 1
ATOM 748 N N . LEU A 1 101 ? -1.658 10.150 6.355 1.00 90.88 101 LEU A N 1
ATOM 749 C CA . LEU A 1 101 ? -0.288 10.161 6.867 1.00 90.88 101 LEU A CA 1
ATOM 750 C C . LEU A 1 101 ? 0.562 9.059 6.232 1.00 90.88 101 LEU A C 1
ATOM 752 O O . LEU A 1 101 ? 1.634 9.356 5.706 1.00 90.88 101 LEU A O 1
ATOM 756 N N . TRP A 1 102 ? 0.083 7.810 6.232 1.00 93.75 102 TRP A N 1
ATOM 757 C CA . TRP A 1 102 ? 0.864 6.718 5.649 1.00 93.75 102 TRP A CA 1
ATOM 758 C C . TRP A 1 102 ? 0.858 6.746 4.120 1.00 93.75 102 TRP A C 1
ATOM 760 O O . TRP A 1 102 ? 1.846 6.344 3.519 1.00 93.75 102 TRP A O 1
ATOM 770 N N . ASN A 1 103 ? -0.203 7.224 3.454 1.00 93.69 103 ASN A N 1
ATOM 771 C CA . ASN A 1 103 ? -0.189 7.315 1.990 1.00 93.69 103 ASN A CA 1
ATOM 772 C C . ASN A 1 103 ? 0.745 8.422 1.507 1.00 93.69 103 ASN A C 1
ATOM 774 O O . ASN A 1 103 ? 1.354 8.265 0.457 1.00 93.69 103 ASN A O 1
ATOM 778 N N . THR A 1 104 ? 0.903 9.499 2.280 1.00 93.31 104 THR A N 1
ATOM 779 C CA . THR A 1 104 ? 1.874 10.557 1.975 1.00 93.31 104 THR A CA 1
ATOM 780 C C . THR A 1 104 ? 3.296 10.005 2.002 1.00 93.31 104 THR A C 1
ATOM 782 O O . THR A 1 104 ? 4.031 10.165 1.030 1.00 93.31 104 THR A O 1
ATOM 785 N N . THR A 1 105 ? 3.689 9.307 3.074 1.00 95.31 105 THR A N 1
ATOM 786 C CA . THR A 1 105 ? 5.039 8.729 3.142 1.00 95.31 105 THR A CA 1
ATOM 787 C C . THR A 1 105 ? 5.221 7.576 2.154 1.00 95.31 105 THR A C 1
ATOM 789 O O . THR A 1 105 ? 6.256 7.526 1.503 1.00 95.31 105 THR A O 1
ATOM 792 N N . ASN A 1 106 ? 4.205 6.734 1.935 1.00 96.69 106 ASN A N 1
ATOM 793 C CA . ASN A 1 106 ? 4.216 5.695 0.895 1.00 96.69 106 ASN A CA 1
ATOM 794 C C . ASN A 1 106 ? 4.450 6.289 -0.505 1.00 96.69 106 ASN A C 1
ATOM 796 O O . ASN A 1 106 ? 5.342 5.845 -1.229 1.00 96.69 106 ASN A O 1
ATOM 800 N N . CYS A 1 107 ? 3.709 7.348 -0.848 1.00 96.38 107 CYS A N 1
ATOM 801 C CA . CYS A 1 107 ? 3.856 8.082 -2.101 1.00 96.38 107 CYS A CA 1
ATOM 802 C C . CYS A 1 107 ? 5.283 8.589 -2.283 1.00 96.38 107 CYS A C 1
ATOM 804 O O . CYS A 1 107 ? 5.906 8.325 -3.306 1.00 96.38 107 CYS A O 1
ATOM 806 N N . ILE A 1 108 ? 5.793 9.325 -1.289 1.00 95.50 108 ILE A N 1
ATOM 807 C CA . ILE A 1 108 ? 7.106 9.969 -1.360 1.00 95.50 108 ILE A CA 1
ATOM 808 C C . ILE A 1 108 ? 8.209 8.916 -1.443 1.00 95.50 108 ILE A C 1
ATOM 810 O O . ILE A 1 108 ? 9.108 9.059 -2.263 1.00 95.50 108 ILE A O 1
ATOM 814 N N . THR A 1 109 ? 8.139 7.843 -0.653 1.00 95.88 109 THR A N 1
ATOM 815 C CA . THR A 1 109 ? 9.144 6.774 -0.674 1.00 95.88 109 THR A CA 1
ATOM 816 C C . THR A 1 109 ? 9.182 6.059 -2.019 1.00 95.88 109 THR A C 1
ATOM 818 O O . THR A 1 109 ? 10.265 5.901 -2.582 1.00 95.88 109 THR A O 1
ATOM 821 N N . GLY A 1 110 ? 8.031 5.658 -2.564 1.00 94.88 110 GLY A N 1
ATOM 822 C CA . GLY A 1 110 ? 7.990 4.987 -3.864 1.00 94.88 110 GLY A CA 1
ATOM 823 C C . GLY A 1 110 ? 8.394 5.907 -5.014 1.00 94.88 110 GLY A C 1
ATOM 824 O O . GLY A 1 110 ? 9.217 5.535 -5.850 1.00 94.88 110 GLY A O 1
ATOM 825 N N . TRP A 1 111 ? 7.895 7.145 -5.010 1.00 95.50 111 TRP A N 1
ATOM 826 C CA . TRP A 1 111 ? 8.264 8.158 -5.997 1.00 95.50 111 TRP A CA 1
ATOM 827 C C . TRP A 1 111 ? 9.763 8.477 -5.960 1.00 95.50 111 TRP A C 1
ATOM 829 O O . TRP A 1 111 ? 10.413 8.461 -7.002 1.00 95.50 111 TRP A O 1
ATOM 839 N N . ALA A 1 112 ? 10.334 8.713 -4.773 1.00 94.19 112 ALA A N 1
ATOM 840 C CA . ALA A 1 112 ? 11.747 9.050 -4.611 1.00 94.19 112 ALA A CA 1
ATOM 841 C C . ALA A 1 112 ? 12.657 7.875 -4.982 1.00 94.19 112 ALA A C 1
ATOM 843 O O . ALA A 1 112 ? 13.689 8.085 -5.619 1.00 94.19 112 ALA A O 1
ATOM 844 N N . THR A 1 113 ? 12.256 6.643 -4.647 1.00 93.44 113 THR A N 1
ATOM 845 C CA . THR A 1 113 ? 12.974 5.440 -5.089 1.00 93.44 113 THR A CA 1
ATOM 846 C C . THR A 1 113 ? 13.048 5.397 -6.610 1.00 93.44 113 THR A C 1
ATOM 848 O O . THR A 1 113 ? 14.142 5.284 -7.156 1.00 93.44 113 THR A O 1
ATOM 851 N N . GLY A 1 114 ? 11.918 5.571 -7.297 1.00 90.56 114 GLY A N 1
ATOM 852 C CA . GLY A 1 114 ? 11.883 5.566 -8.757 1.00 90.56 114 GLY A CA 1
ATOM 853 C C . GLY A 1 114 ? 12.641 6.726 -9.384 1.00 90.56 114 GLY A C 1
ATOM 854 O O . GLY A 1 114 ? 13.327 6.546 -10.388 1.00 90.56 114 GLY A O 1
ATOM 855 N N . ARG A 1 115 ? 12.533 7.923 -8.799 1.00 91.12 115 ARG A N 1
ATOM 856 C CA . ARG A 1 115 ? 13.104 9.149 -9.365 1.00 91.12 115 ARG A CA 1
ATOM 857 C C . ARG A 1 115 ? 14.619 9.228 -9.211 1.00 91.12 115 ARG A C 1
ATOM 859 O O . ARG A 1 115 ? 15.274 9.753 -10.111 1.00 91.12 115 ARG A O 1
ATOM 866 N N . PHE A 1 116 ? 15.153 8.755 -8.086 1.00 92.25 116 PHE A N 1
ATOM 867 C CA . PHE A 1 116 ? 16.575 8.871 -7.745 1.00 92.25 116 PHE A CA 1
ATOM 868 C C . PHE A 1 116 ? 17.330 7.541 -7.773 1.00 92.25 116 PHE A C 1
ATOM 870 O O . PHE A 1 116 ? 18.543 7.540 -7.598 1.00 92.25 116 PHE A O 1
ATOM 877 N N . GLY A 1 117 ? 16.643 6.419 -7.990 1.00 90.19 117 GLY A N 1
ATOM 878 C CA . GLY A 1 117 ? 17.268 5.098 -7.988 1.00 90.19 117 GLY A CA 1
ATOM 879 C C . GLY A 1 117 ? 17.764 4.666 -6.606 1.00 90.19 117 GLY A C 1
ATOM 880 O O . GLY A 1 117 ? 18.850 4.108 -6.456 1.00 90.19 117 GLY A O 1
ATOM 881 N N . LEU A 1 118 ? 16.996 4.980 -5.559 1.00 90.12 118 LEU A N 1
ATOM 882 C CA . LEU A 1 118 ? 17.381 4.634 -4.189 1.00 90.12 118 LEU A CA 1
ATOM 883 C C . LEU A 1 118 ? 17.386 3.109 -3.994 1.00 90.12 118 LEU A C 1
ATOM 885 O O . LEU A 1 118 ? 16.629 2.385 -4.638 1.00 90.12 118 LEU A O 1
ATOM 889 N N . PHE A 1 119 ? 18.220 2.626 -3.068 1.00 89.31 119 PHE A N 1
ATOM 890 C CA . PHE A 1 119 ? 18.315 1.203 -2.698 1.00 89.31 119 PHE A CA 1
ATOM 891 C C . PHE A 1 119 ? 18.728 0.270 -3.853 1.00 89.31 119 PHE A C 1
ATOM 893 O O . PHE A 1 119 ? 18.319 -0.887 -3.898 1.00 89.31 119 PHE A O 1
ATOM 900 N N . GLY A 1 120 ? 19.540 0.773 -4.789 1.00 83.69 120 GLY A N 1
ATOM 901 C CA . GLY A 1 120 ? 20.046 -0.001 -5.929 1.00 83.69 120 GLY A CA 1
ATOM 902 C C . GLY A 1 120 ? 19.041 -0.158 -7.072 1.00 83.69 120 GLY A C 1
ATOM 903 O O . GLY A 1 120 ? 19.318 -0.837 -8.050 1.00 83.69 120 GLY A O 1
ATOM 904 N N . VAL A 1 121 ? 17.866 0.463 -6.997 1.00 89.25 121 VAL A N 1
ATOM 905 C CA . VAL A 1 121 ? 16.904 0.457 -8.103 1.00 89.25 121 VAL A CA 1
ATOM 906 C C . VAL A 1 121 ? 17.410 1.386 -9.217 1.00 89.25 121 VAL A C 1
ATOM 908 O O . VAL A 1 121 ? 17.911 2.470 -8.947 1.00 89.25 121 VAL A O 1
ATOM 911 N N . LYS A 1 122 ? 17.264 1.007 -10.490 1.00 86.88 122 LYS A N 1
ATOM 912 C CA . LYS A 1 122 ? 17.581 1.879 -11.627 1.00 86.88 122 LYS A CA 1
ATOM 913 C C . LYS A 1 122 ? 16.607 3.060 -11.660 1.00 86.88 122 LYS A C 1
ATOM 915 O O . LYS A 1 122 ? 15.392 2.860 -11.694 1.00 86.88 122 LYS A O 1
ATOM 920 N N . ALA A 1 123 ? 17.136 4.284 -11.674 1.00 88.12 123 ALA A N 1
ATOM 921 C CA . ALA A 1 123 ? 16.323 5.493 -11.757 1.00 88.12 123 ALA A CA 1
ATOM 922 C C . ALA A 1 123 ? 15.517 5.525 -13.069 1.00 88.12 123 ALA A C 1
ATOM 924 O O . ALA A 1 123 ? 16.060 5.314 -14.154 1.00 88.12 123 ALA A O 1
ATOM 925 N N . ARG A 1 124 ? 14.216 5.809 -12.966 1.00 81.50 124 ARG A N 1
ATOM 926 C CA . ARG A 1 124 ? 13.290 5.994 -14.092 1.00 81.50 124 ARG A CA 1
ATOM 927 C C . ARG A 1 124 ? 12.683 7.392 -14.006 1.00 81.50 124 ARG A C 1
ATOM 929 O O . ARG A 1 124 ? 11.573 7.578 -13.495 1.00 81.50 124 ARG A O 1
ATOM 936 N N . ALA A 1 125 ? 13.450 8.379 -14.462 1.00 81.38 125 ALA A N 1
ATOM 937 C CA . ALA A 1 125 ? 12.980 9.755 -14.540 1.00 81.38 125 ALA A CA 1
ATOM 938 C C . ALA A 1 125 ? 11.807 9.871 -15.541 1.00 81.38 125 ALA A C 1
ATOM 940 O O . ALA A 1 125 ? 11.782 9.149 -16.542 1.00 81.38 125 ALA A O 1
ATOM 941 N N . PRO A 1 126 ? 10.809 10.722 -15.253 1.00 84.44 126 PRO A N 1
ATOM 942 C CA . PRO A 1 126 ? 9.754 11.054 -16.208 1.00 84.44 126 PRO A CA 1
ATOM 943 C C . PRO A 1 126 ? 10.339 11.802 -17.418 1.00 84.44 126 PRO A C 1
ATOM 945 O O . PRO A 1 126 ? 11.427 12.367 -17.329 1.00 84.44 126 PRO A O 1
ATOM 948 N N . ALA A 1 127 ? 9.595 11.851 -18.525 1.00 85.62 127 ALA A N 1
ATOM 949 C CA . ALA A 1 127 ? 9.968 12.647 -19.696 1.00 85.62 127 ALA A CA 1
ATOM 950 C C . ALA A 1 127 ? 10.012 14.149 -19.364 1.00 85.62 127 ALA A C 1
ATOM 952 O O . ALA A 1 127 ? 10.920 14.862 -19.782 1.00 85.62 127 ALA A O 1
ATOM 953 N N . SER A 1 128 ? 9.061 14.620 -18.547 1.00 89.31 128 SER A N 1
ATOM 954 C CA . SER A 1 128 ? 9.012 16.000 -18.057 1.00 89.31 128 SER A CA 1
ATOM 955 C C . SER A 1 128 ? 9.063 16.065 -16.531 1.00 89.31 128 SER A C 1
ATOM 957 O O . SER A 1 128 ? 8.077 15.803 -15.837 1.00 89.31 128 SER A O 1
ATOM 959 N N . ASP A 1 129 ? 10.211 16.481 -15.995 1.00 89.69 129 ASP A N 1
ATOM 960 C CA . ASP A 1 129 ? 10.410 16.665 -14.553 1.00 89.69 129 ASP A CA 1
ATOM 961 C C . ASP A 1 129 ? 9.477 17.728 -13.955 1.00 89.69 129 ASP A C 1
ATOM 963 O O . ASP A 1 129 ? 8.940 17.544 -12.861 1.00 89.69 129 ASP A O 1
ATOM 967 N N . ALA A 1 130 ? 9.246 18.826 -14.681 1.00 91.12 130 ALA A N 1
ATOM 968 C CA . ALA A 1 130 ? 8.403 19.921 -14.213 1.00 91.12 130 ALA A CA 1
ATOM 969 C C . ALA A 1 130 ? 6.943 19.477 -14.042 1.00 91.12 130 ALA A C 1
ATOM 971 O O . ALA A 1 130 ? 6.341 19.732 -12.996 1.00 91.12 130 ALA A O 1
ATOM 972 N N . LEU A 1 131 ? 6.388 18.767 -15.033 1.00 91.00 131 LEU A N 1
ATOM 973 C CA . LEU A 1 131 ? 5.022 18.238 -14.963 1.00 91.00 131 LEU A CA 1
ATOM 974 C C . LEU A 1 131 ? 4.886 17.193 -13.855 1.00 91.00 131 LEU A C 1
ATOM 976 O O . LEU A 1 131 ? 3.895 17.202 -13.124 1.00 91.00 131 LEU A O 1
ATOM 980 N N . ASN A 1 132 ? 5.891 16.329 -13.687 1.00 94.50 132 ASN A N 1
ATOM 981 C CA . ASN A 1 132 ? 5.860 15.298 -12.658 1.00 94.50 132 ASN A CA 1
ATOM 982 C C . ASN A 1 132 ? 5.881 15.894 -11.245 1.00 94.50 132 ASN A C 1
ATOM 984 O O . ASN A 1 132 ? 5.064 15.515 -10.406 1.00 94.50 132 ASN A O 1
ATOM 988 N N . LEU A 1 133 ? 6.770 16.860 -10.991 1.00 94.06 133 LEU A N 1
ATOM 989 C CA . LEU A 1 133 ? 6.895 17.496 -9.681 1.00 94.06 133 LEU A CA 1
ATOM 990 C C . LEU A 1 133 ? 5.685 18.382 -9.359 1.00 94.06 133 LEU A C 1
ATOM 992 O O . LEU A 1 133 ? 5.173 18.337 -8.239 1.00 94.06 133 LEU A O 1
ATOM 996 N N . ALA A 1 134 ? 5.188 19.142 -10.342 1.00 94.88 134 ALA A N 1
ATOM 997 C CA . ALA A 1 134 ? 3.954 19.908 -10.193 1.00 94.88 134 ALA A CA 1
ATOM 998 C C . ALA A 1 134 ? 2.774 18.978 -9.885 1.00 94.88 134 ALA A C 1
ATOM 1000 O O . ALA A 1 134 ? 2.037 19.205 -8.924 1.00 94.88 134 ALA A O 1
ATOM 1001 N N . GLY A 1 135 ? 2.633 17.894 -10.650 1.00 94.44 135 GLY A N 1
ATOM 1002 C CA . GLY A 1 135 ? 1.592 16.896 -10.450 1.00 94.44 135 GLY A CA 1
ATOM 1003 C C . GLY A 1 135 ? 1.652 16.244 -9.068 1.00 94.44 135 GLY A C 1
ATOM 1004 O O . GLY A 1 135 ? 0.634 16.195 -8.377 1.00 94.44 135 GLY A O 1
ATOM 1005 N N . LEU A 1 136 ? 2.843 15.842 -8.611 1.00 95.12 136 LEU A N 1
ATOM 1006 C CA . LEU A 1 136 ? 3.060 15.346 -7.250 1.00 95.12 136 LEU A CA 1
ATOM 1007 C C . LEU A 1 136 ? 2.620 16.377 -6.200 1.00 95.12 136 LEU A C 1
ATOM 1009 O O . LEU A 1 136 ? 1.910 16.028 -5.258 1.00 95.12 136 LEU A O 1
ATOM 1013 N N . GLY A 1 137 ? 2.981 17.651 -6.379 1.00 96.00 137 GLY A N 1
ATOM 1014 C CA . GLY A 1 137 ? 2.566 18.739 -5.491 1.00 96.00 137 GLY A CA 1
ATOM 1015 C C . GLY A 1 137 ? 1.044 18.879 -5.389 1.00 96.00 137 GLY A C 1
ATOM 1016 O O . GLY A 1 137 ? 0.503 18.927 -4.283 1.00 96.00 137 GLY A O 1
ATOM 1017 N N . PHE A 1 138 ? 0.340 18.876 -6.525 1.00 95.88 138 PHE A N 1
ATOM 1018 C CA . PHE A 1 138 ? -1.127 18.938 -6.573 1.00 95.88 138 PHE A CA 1
ATOM 1019 C C . PHE A 1 138 ? -1.793 17.735 -5.898 1.00 95.88 138 PHE A C 1
ATOM 1021 O O . PHE A 1 138 ? -2.743 17.901 -5.129 1.00 95.88 138 PHE A O 1
ATOM 1028 N N . VAL A 1 139 ? -1.273 16.532 -6.146 1.00 93.62 139 VAL A N 1
ATOM 1029 C CA . VAL A 1 139 ? -1.751 15.285 -5.540 1.00 93.62 139 VAL A CA 1
ATOM 1030 C C . VAL A 1 139 ? -1.613 15.338 -4.012 1.00 93.62 139 VAL A C 1
ATOM 1032 O O . VAL A 1 139 ? -2.595 15.126 -3.295 1.00 93.62 139 VAL A O 1
ATOM 1035 N N . LEU A 1 140 ? -0.433 15.696 -3.498 1.00 94.31 140 LEU A N 1
ATOM 1036 C CA . LEU A 1 140 ? -0.190 15.801 -2.055 1.00 94.31 140 LEU A CA 1
ATOM 1037 C C . LEU A 1 140 ? -1.040 16.901 -1.404 1.00 94.31 140 LEU A C 1
ATOM 1039 O O . LEU A 1 140 ? -1.602 16.689 -0.326 1.00 94.31 140 LEU A O 1
ATOM 1043 N N . LEU A 1 141 ? -1.197 18.048 -2.072 1.00 94.12 141 LEU A N 1
ATOM 1044 C CA . LEU A 1 141 ? -2.055 19.132 -1.598 1.00 94.12 141 LEU A CA 1
ATOM 1045 C C . LEU A 1 141 ? -3.523 18.696 -1.523 1.00 94.12 141 LEU A C 1
ATOM 1047 O O . LEU A 1 141 ? -4.195 18.961 -0.528 1.00 94.12 141 LEU A O 1
ATOM 1051 N N . GLY A 1 142 ? -4.024 17.988 -2.536 1.00 90.69 142 GLY A N 1
ATOM 1052 C CA . GLY A 1 142 ? -5.383 17.457 -2.525 1.00 90.69 142 GLY A CA 1
ATOM 1053 C C . GLY A 1 142 ? -5.608 16.454 -1.390 1.00 90.69 142 GLY A C 1
ATOM 1054 O O . GLY A 1 142 ? -6.601 16.563 -0.669 1.00 90.69 142 GLY A O 1
ATOM 1055 N N . GLY A 1 143 ? -4.654 15.548 -1.150 1.00 87.75 143 GLY A N 1
ATOM 1056 C CA . GLY A 1 143 ? -4.675 14.656 0.014 1.00 87.75 143 GLY A CA 1
ATOM 1057 C C . GLY A 1 143 ? -4.728 15.427 1.339 1.00 87.75 143 GLY A C 1
ATOM 1058 O O . GLY A 1 143 ? -5.539 15.115 2.214 1.00 87.75 143 GLY A O 1
ATOM 1059 N N . PHE A 1 144 ? -3.931 16.489 1.466 1.00 89.44 144 PHE A N 1
ATOM 1060 C CA . PHE A 1 144 ? -3.947 17.364 2.638 1.00 89.44 144 PHE A CA 1
ATOM 1061 C C . PHE A 1 144 ? -5.301 18.064 2.838 1.00 89.44 144 PHE A C 1
ATOM 1063 O O . PHE A 1 144 ? -5.791 18.136 3.964 1.00 89.44 144 PHE A O 1
ATOM 1070 N N . VAL A 1 145 ? -5.968 18.508 1.767 1.00 90.19 145 VAL A N 1
ATOM 1071 C CA . VAL A 1 145 ? -7.318 19.095 1.854 1.00 90.19 145 VAL A CA 1
ATOM 1072 C C . VAL A 1 145 ? -8.348 18.077 2.372 1.00 90.19 145 VAL A C 1
ATOM 1074 O O . VAL A 1 145 ? -9.194 18.439 3.194 1.00 90.19 145 VAL A O 1
ATOM 1077 N N . ILE A 1 146 ? -8.251 16.793 1.989 1.00 85.94 146 ILE A N 1
ATOM 1078 C CA . ILE A 1 146 ? -9.128 15.721 2.516 1.00 85.94 146 ILE A CA 1
ATOM 1079 C C . ILE A 1 146 ? -9.024 15.611 4.046 1.00 85.94 146 ILE A C 1
ATOM 1081 O O . ILE A 1 146 ? -10.023 15.310 4.703 1.00 85.94 146 ILE A O 1
ATOM 1085 N N . ALA A 1 147 ? -7.866 15.918 4.642 1.00 81.44 147 ALA A N 1
ATOM 1086 C CA . ALA A 1 147 ? -7.666 15.878 6.095 1.00 81.44 147 ALA A CA 1
ATOM 1087 C C . ALA A 1 147 ? -8.641 16.774 6.874 1.00 81.44 147 ALA A C 1
ATOM 1089 O O . ALA A 1 147 ? -8.963 16.491 8.029 1.00 81.44 147 ALA A O 1
ATOM 1090 N N . PHE A 1 148 ? -9.105 17.864 6.257 1.00 84.69 148 PHE A N 1
ATOM 1091 C CA . PHE A 1 148 ? -9.991 18.838 6.895 1.00 84.69 148 PHE A CA 1
ATOM 1092 C C . PHE A 1 148 ? -11.464 18.423 6.875 1.00 84.69 148 PHE A C 1
ATOM 1094 O O . PHE A 1 148 ? -12.297 19.067 7.523 1.00 84.69 148 PHE A O 1
ATOM 1101 N N . VAL A 1 149 ? -11.801 17.336 6.177 1.00 83.50 149 VAL A N 1
ATOM 1102 C CA . VAL A 1 149 ? -13.156 16.792 6.133 1.00 83.50 149 VAL A CA 1
ATOM 1103 C C . VAL A 1 149 ? -13.515 16.211 7.498 1.00 83.50 149 VAL A C 1
ATOM 1105 O O . VAL A 1 149 ? -12.991 15.185 7.935 1.00 83.50 149 VAL A O 1
ATOM 1108 N N . ARG A 1 150 ? -14.447 16.869 8.193 1.00 78.56 150 ARG A N 1
ATOM 1109 C CA . ARG A 1 150 ? -14.901 16.437 9.521 1.00 78.56 150 ARG A CA 1
ATOM 1110 C C . ARG A 1 150 ? -16.020 15.410 9.402 1.00 78.56 150 ARG A C 1
ATOM 1112 O O . ARG A 1 150 ? -16.908 15.558 8.567 1.00 78.56 150 ARG A O 1
ATOM 1119 N N . LYS A 1 151 ? -16.040 14.416 10.284 1.00 73.50 151 LYS A N 1
ATOM 1120 C CA . LYS A 1 151 ? -17.185 13.504 10.413 1.00 73.50 151 LYS A CA 1
ATOM 1121 C C . LYS A 1 151 ? -18.262 14.135 11.289 1.00 73.50 151 LYS A C 1
ATOM 1123 O O . LYS A 1 151 ? -17.938 14.756 12.301 1.00 73.50 151 LYS A O 1
ATOM 1128 N N . THR A 1 152 ? -19.523 13.966 10.912 1.00 67.88 152 THR A N 1
ATOM 1129 C CA . THR A 1 152 ? -20.661 14.332 11.758 1.00 67.88 152 THR A CA 1
ATOM 1130 C C . THR A 1 152 ? -20.831 13.250 12.836 1.00 67.88 152 THR A C 1
ATOM 1132 O O . THR A 1 152 ? -20.905 12.069 12.480 1.00 67.88 152 THR A O 1
ATOM 1135 N N . PRO A 1 153 ? -20.873 13.593 14.139 1.00 56.59 153 PRO A N 1
ATOM 1136 C CA . PRO A 1 153 ? -21.164 12.622 15.193 1.00 56.59 153 PRO A CA 1
ATOM 1137 C C . PRO A 1 153 ? -22.551 12.008 14.974 1.00 56.59 153 PRO A C 1
ATOM 1139 O O . PRO A 1 153 ? -23.515 12.737 14.741 1.00 56.59 153 PRO A O 1
ATOM 1142 N N . ARG A 1 154 ? -22.671 10.678 15.039 1.00 50.22 154 ARG A N 1
ATOM 1143 C CA . ARG A 1 154 ? -23.989 10.029 15.078 1.00 50.22 154 ARG A CA 1
ATOM 1144 C C . ARG A 1 154 ? -24.528 10.133 16.503 1.00 50.22 154 ARG A C 1
ATOM 1146 O O . ARG A 1 154 ? -23.847 9.711 17.430 1.00 50.22 154 ARG A O 1
ATOM 1153 N N . ILE A 1 155 ? -25.735 10.672 16.666 1.00 42.34 155 ILE A N 1
ATOM 1154 C CA . ILE A 1 155 ? -26.481 10.582 17.925 1.00 42.34 155 ILE A CA 1
ATOM 1155 C C . ILE A 1 155 ? -26.898 9.115 18.080 1.00 42.34 155 ILE A C 1
ATOM 1157 O O . ILE A 1 155 ? -27.660 8.604 17.261 1.00 42.34 155 ILE A O 1
ATOM 1161 N N . THR A 1 156 ? -26.349 8.413 19.068 1.00 41.81 156 THR A N 1
ATOM 1162 C CA . THR A 1 156 ? -26.819 7.078 19.459 1.00 41.81 156 THR A CA 1
ATOM 1163 C C . THR A 1 156 ? -28.106 7.200 20.262 1.00 41.81 156 THR A C 1
ATOM 1165 O O . THR A 1 156 ? -28.183 7.985 21.204 1.00 41.81 156 THR A O 1
ATOM 1168 N N . ASP A 1 157 ? -29.100 6.403 19.882 1.00 35.09 157 ASP A N 1
ATOM 1169 C CA . ASP A 1 157 ? -30.355 6.228 20.605 1.00 35.09 157 ASP A CA 1
ATOM 1170 C C . ASP A 1 157 ? -30.061 5.648 22.010 1.00 35.09 157 ASP A C 1
ATOM 1172 O O . ASP A 1 157 ? -29.414 4.591 22.093 1.00 35.09 157 ASP A O 1
ATOM 1176 N N . PRO A 1 158 ? -30.470 6.312 23.113 1.00 39.91 158 PRO A N 1
ATOM 1177 C CA . PRO A 1 158 ? -30.133 5.912 24.486 1.00 39.91 158 PRO A CA 1
ATOM 1178 C C . PRO A 1 158 ? -30.637 4.517 24.897 1.00 39.91 158 PRO A C 1
ATOM 1180 O O . PRO A 1 158 ? -30.228 4.009 25.939 1.00 39.91 158 PRO A O 1
ATOM 1183 N N . LEU A 1 159 ? -31.469 3.862 24.083 1.00 44.00 159 LEU A N 1
ATOM 1184 C CA . LEU A 1 159 ? -31.937 2.489 24.311 1.00 44.00 159 LEU A CA 1
ATOM 1185 C C . LEU A 1 159 ? -30.947 1.401 23.855 1.00 44.00 159 LEU A C 1
ATOM 1187 O O . LEU A 1 159 ? -31.124 0.228 24.180 1.00 44.00 159 LEU A O 1
ATOM 1191 N N . SER A 1 160 ? -29.883 1.764 23.135 1.00 42.25 160 SER A N 1
ATOM 1192 C CA . SER A 1 160 ? -28.810 0.841 22.757 1.00 42.25 160 SER A CA 1
ATOM 1193 C C . SER A 1 160 ? -27.581 1.118 23.623 1.00 42.25 160 SER A C 1
ATOM 1195 O O . SER A 1 160 ? -26.904 2.121 23.440 1.00 42.25 160 SER A O 1
ATOM 1197 N N . GLY A 1 161 ? -27.298 0.252 24.601 1.00 33.94 161 GLY A N 1
ATOM 1198 C CA . GLY A 1 161 ? -26.230 0.405 25.606 1.00 33.94 161 GLY A CA 1
ATOM 1199 C C . GLY A 1 161 ? -24.783 0.380 25.079 1.00 33.94 161 GLY A C 1
ATOM 1200 O O . GLY A 1 161 ? -23.930 -0.286 25.656 1.00 33.94 161 GLY A O 1
ATOM 1201 N N . HIS A 1 162 ? -24.486 1.078 23.986 1.00 40.16 162 HIS A N 1
ATOM 1202 C CA . HIS A 1 162 ? -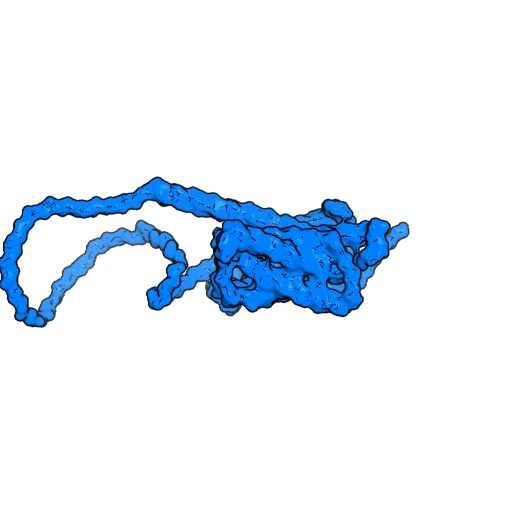23.154 1.253 23.424 1.00 40.16 162 HIS A CA 1
ATOM 1203 C C . HIS A 1 162 ? -22.695 2.694 23.655 1.00 40.16 162 HIS A C 1
ATOM 1205 O O . HIS A 1 162 ? -23.124 3.627 22.982 1.00 40.16 162 HIS A O 1
ATOM 1211 N N . SER A 1 163 ? -21.796 2.868 24.623 1.00 33.97 163 SER A N 1
ATOM 1212 C CA . SER A 1 163 ? -21.109 4.136 24.857 1.00 33.97 163 SER A CA 1
ATOM 1213 C C . SER A 1 163 ? -20.115 4.417 23.730 1.00 33.97 163 SER A C 1
ATOM 1215 O O . SER A 1 163 ? -19.267 3.580 23.411 1.00 33.97 163 SER A O 1
ATOM 1217 N N . SER A 1 164 ? -20.190 5.602 23.127 1.00 34.62 164 SER A N 1
ATOM 1218 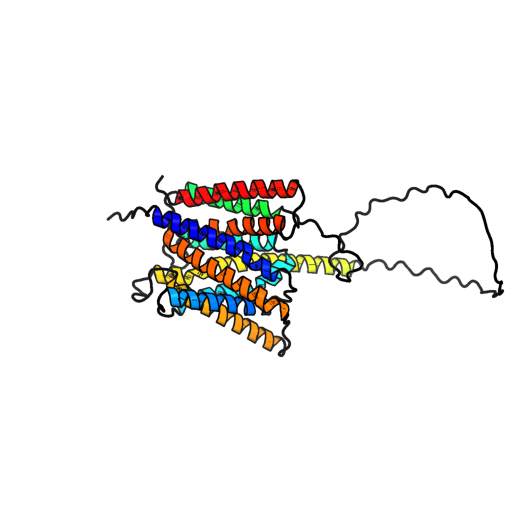C CA . SER A 1 164 ? -19.112 6.173 22.317 1.00 34.62 164 SER A CA 1
ATOM 1219 C C . SER A 1 164 ? -19.177 7.703 22.355 1.00 34.62 164 SER A C 1
ATOM 1221 O O . SER A 1 164 ? -19.965 8.315 21.649 1.00 34.62 164 SER A O 1
ATOM 1223 N N . TYR A 1 165 ? -18.294 8.278 23.178 1.00 34.16 165 TYR A N 1
ATOM 1224 C CA . TYR A 1 165 ? -17.851 9.680 23.229 1.00 34.16 165 TYR A CA 1
ATOM 1225 C C . TYR A 1 165 ? -18.903 10.785 23.456 1.00 34.16 165 TYR A C 1
ATOM 1227 O O . TYR A 1 165 ? -19.595 11.235 22.547 1.00 34.16 165 TYR A O 1
ATOM 1235 N N . VAL A 1 166 ? -18.893 11.332 24.676 1.00 34.59 166 VAL A N 1
ATOM 1236 C CA . VAL A 1 166 ? -19.510 12.617 25.035 1.00 34.59 166 VAL A CA 1
ATOM 1237 C C . VAL A 1 166 ? -18.521 13.737 24.684 1.00 34.59 166 VAL A C 1
ATOM 1239 O O . VAL A 1 166 ? -17.395 13.745 25.180 1.00 34.59 166 VAL A O 1
ATOM 1242 N N . ALA A 1 167 ? -18.910 14.667 23.810 1.00 34.66 167 ALA A N 1
ATOM 1243 C CA . ALA A 1 167 ? -18.177 15.921 23.627 1.00 34.66 167 ALA A CA 1
ATOM 1244 C C . ALA A 1 167 ? -18.430 16.859 24.828 1.00 34.66 167 ALA A C 1
ATOM 1246 O O . ALA A 1 167 ? -19.523 16.807 25.396 1.00 34.66 167 ALA A O 1
ATOM 1247 N N . PRO A 1 168 ? -17.481 17.733 25.218 1.00 34.00 168 PRO A N 1
ATOM 1248 C CA . PRO A 1 168 ? -17.721 18.707 26.277 1.00 34.00 168 PRO A CA 1
ATOM 1249 C C . PRO A 1 168 ? -18.811 19.692 25.840 1.00 34.00 168 PRO A C 1
ATOM 1251 O O . PRO A 1 168 ? -18.727 20.278 24.760 1.00 34.00 168 PRO A O 1
ATOM 1254 N N . VAL A 1 169 ? -19.828 19.869 26.681 1.00 36.53 169 VAL A N 1
ATOM 1255 C CA . VAL A 1 169 ? -20.833 20.927 26.529 1.00 36.53 169 VAL A CA 1
ATOM 1256 C C . VAL A 1 169 ? -20.134 22.281 26.746 1.00 36.53 169 VAL A C 1
ATOM 1258 O O . VAL A 1 169 ? -19.419 22.412 27.742 1.00 36.53 169 VAL A O 1
ATOM 1261 N N . PRO A 1 170 ? -20.287 23.282 25.858 1.00 33.62 170 PRO A N 1
ATOM 1262 C CA . PRO A 1 170 ? -19.782 24.633 26.102 1.00 33.62 170 PRO A CA 1
ATOM 1263 C C . PRO A 1 170 ? -20.454 25.236 27.342 1.00 33.62 170 PRO A C 1
ATOM 1265 O O . PRO A 1 170 ? -21.676 25.197 27.468 1.00 33.62 170 PRO A O 1
ATOM 1268 N N . SER A 1 171 ? -19.661 25.787 28.257 1.00 38.53 171 SER A N 1
ATOM 1269 C CA . SER A 1 171 ? -20.090 26.301 29.562 1.00 38.53 171 SER A CA 1
ATOM 1270 C C . SER A 1 171 ? -20.691 27.711 29.519 1.00 38.53 171 SER A C 1
ATOM 1272 O O . SER A 1 171 ? -20.422 28.499 30.418 1.00 38.53 171 SER A O 1
ATOM 1274 N N . ASP A 1 172 ? -21.506 28.027 28.513 1.00 33.94 172 ASP A N 1
ATOM 1275 C CA . ASP A 1 172 ? -22.175 29.329 28.407 1.00 33.94 172 ASP A CA 1
ATOM 1276 C C . ASP A 1 172 ? -23.694 29.138 28.396 1.00 33.94 172 ASP A C 1
ATOM 1278 O O . ASP A 1 172 ? -24.362 29.214 27.367 1.00 33.94 172 ASP A O 1
ATOM 1282 N N . TYR A 1 173 ? -24.246 28.861 29.577 1.00 30.88 173 TYR A N 1
ATOM 1283 C CA . TYR A 1 173 ? -25.656 29.113 29.857 1.00 30.88 173 TYR A CA 1
ATOM 1284 C C . TYR A 1 173 ? -25.794 29.573 31.309 1.00 30.88 173 TYR A C 1
ATOM 1286 O O . TYR A 1 173 ? -25.830 28.780 32.249 1.00 30.88 173 TYR A O 1
ATOM 1294 N N . SER A 1 174 ? -25.810 30.888 31.497 1.00 28.88 174 SER A N 1
ATOM 1295 C CA . SER A 1 174 ? -26.222 31.530 32.740 1.00 28.88 174 SER A CA 1
ATOM 1296 C C . SER A 1 174 ? -27.743 31.374 32.900 1.00 28.88 174 SER A C 1
ATOM 1298 O O . SER A 1 174 ? -28.483 31.719 31.977 1.00 28.88 174 SER A O 1
ATOM 1300 N N . PRO A 1 175 ? -28.261 30.868 34.035 1.00 34.53 175 PRO A N 1
ATOM 1301 C CA . PRO A 1 175 ? -29.698 30.835 34.252 1.00 34.53 175 PRO A CA 1
ATOM 1302 C C . PRO A 1 175 ? -30.173 32.214 34.721 1.00 34.53 175 PRO A C 1
ATOM 1304 O O . PRO A 1 175 ? -29.804 32.684 35.798 1.00 34.53 175 PRO A O 1
ATOM 1307 N N . THR A 1 176 ? -31.001 32.871 33.912 1.00 30.42 176 THR A N 1
ATOM 1308 C CA . THR A 1 176 ? -31.829 34.001 34.347 1.00 30.42 176 THR A CA 1
ATOM 1309 C C . THR A 1 176 ? -32.948 33.498 35.274 1.00 30.42 176 THR A C 1
ATOM 1311 O O . THR A 1 176 ? -33.551 32.460 34.994 1.00 30.42 176 THR A O 1
ATOM 1314 N N . PRO A 1 177 ? -33.258 34.193 36.385 1.00 32.41 177 PRO A N 1
ATOM 1315 C CA . PRO A 1 177 ? -34.330 33.788 37.288 1.00 32.41 177 PRO A CA 1
ATOM 1316 C C . PRO A 1 177 ? -35.674 34.339 36.793 1.00 32.41 177 PRO A C 1
ATOM 1318 O O . PRO A 1 177 ? -35.841 35.551 36.668 1.00 32.41 177 PRO A O 1
ATOM 1321 N N . GLY A 1 178 ? -36.641 33.459 36.522 1.00 28.72 178 GLY A N 1
ATOM 1322 C CA . GLY A 1 178 ? -37.966 33.857 36.045 1.00 28.72 178 GLY A CA 1
ATOM 1323 C C . GLY A 1 178 ? -39.098 32.950 36.528 1.00 28.72 178 GLY A C 1
ATOM 1324 O O . GLY A 1 178 ? -39.268 31.853 36.016 1.00 28.72 178 GLY A O 1
ATOM 1325 N N . PHE A 1 179 ? -39.859 33.479 37.491 1.00 27.98 179 PHE A N 1
ATOM 1326 C CA . PHE A 1 179 ? -41.311 33.357 37.700 1.00 27.98 179 PHE A CA 1
ATOM 1327 C C . PHE A 1 179 ? -41.984 31.968 37.750 1.00 27.98 179 PHE A C 1
ATOM 1329 O O . PHE A 1 179 ? -42.283 31.355 36.730 1.00 27.98 179 PHE A O 1
ATOM 1336 N N . TYR A 1 180 ? -42.385 31.562 38.963 1.00 29.12 180 TYR A N 1
ATOM 1337 C CA . TYR A 1 180 ? -43.414 30.540 39.188 1.00 29.12 180 TYR A CA 1
ATOM 1338 C C . TYR A 1 180 ? -44.812 31.175 39.199 1.00 29.12 180 TYR A C 1
ATOM 1340 O O . TYR A 1 180 ? -45.078 32.092 39.976 1.00 29.12 180 TYR A O 1
ATOM 1348 N N . HIS A 1 181 ? -45.705 30.653 38.358 1.00 30.69 181 HIS A N 1
ATOM 1349 C CA . HIS A 1 181 ? -47.143 30.913 38.396 1.00 30.69 181 HIS A CA 1
ATOM 1350 C C . HIS A 1 181 ? -47.838 29.951 39.375 1.00 30.69 181 HIS A C 1
ATOM 1352 O O . HIS A 1 181 ? -47.617 28.743 39.333 1.00 30.69 181 HIS A O 1
ATOM 1358 N N . HIS A 1 182 ? -48.700 30.507 40.230 1.00 30.33 182 HIS A N 1
ATOM 1359 C CA . HIS A 1 182 ? -49.679 29.793 41.056 1.00 30.33 182 HIS A CA 1
ATOM 1360 C C . HIS A 1 182 ? -50.812 29.191 40.201 1.00 30.33 182 HIS A C 1
ATOM 1362 O O . HIS A 1 182 ? -51.292 29.844 39.277 1.00 30.33 182 HIS A O 1
ATOM 1368 N N . GLY A 1 183 ? -51.300 28.006 40.583 1.00 27.59 183 GLY A N 1
ATOM 1369 C CA . GLY A 1 183 ? -52.540 27.395 40.088 1.00 27.59 183 GLY A CA 1
ATOM 1370 C C . GLY A 1 183 ? -52.901 26.144 40.900 1.00 27.59 183 GLY A C 1
ATOM 1371 O O . GLY A 1 183 ? -52.019 25.358 41.216 1.00 27.59 183 GLY A O 1
ATOM 1372 N N . HIS A 1 184 ? -54.166 26.038 41.295 1.00 28.64 184 HIS A N 1
ATOM 1373 C CA . HIS A 1 184 ? -54.738 25.259 42.402 1.00 28.64 184 HIS A CA 1
ATOM 1374 C C . HIS A 1 184 ? -55.405 23.928 41.959 1.00 28.64 184 HIS A C 1
ATOM 1376 O O . HIS A 1 184 ? -55.594 23.715 40.765 1.00 28.64 184 HIS A O 1
ATOM 1382 N N . ASP A 1 185 ? -55.824 23.136 42.967 1.00 29.95 185 ASP A N 1
ATOM 1383 C CA . ASP A 1 185 ? -56.788 21.997 42.983 1.00 29.95 185 ASP A CA 1
ATOM 1384 C C . ASP A 1 185 ? -56.236 20.586 42.644 1.00 29.95 185 ASP A C 1
ATOM 1386 O O . ASP A 1 185 ? -55.576 20.409 41.631 1.00 29.95 185 ASP A O 1
ATOM 1390 N N . GLY A 1 186 ? -56.445 19.487 43.395 1.00 26.75 186 GLY A N 1
ATOM 1391 C CA . GLY A 1 186 ? -57.103 19.183 44.676 1.00 26.75 186 GLY A CA 1
ATOM 1392 C C . GLY A 1 186 ? -57.152 17.644 44.931 1.00 26.75 186 GLY A C 1
ATOM 1393 O O . GLY A 1 186 ? -57.164 16.889 43.966 1.00 26.75 186 GLY A O 1
ATOM 1394 N N . ILE A 1 187 ? -57.233 17.232 46.219 1.00 27.98 187 ILE A N 1
ATOM 1395 C CA . ILE A 1 187 ? -57.725 15.935 46.803 1.00 27.98 187 ILE A CA 1
ATOM 1396 C C . ILE A 1 187 ? -56.807 14.688 46.584 1.00 27.98 187 ILE A C 1
ATOM 1398 O O . ILE A 1 187 ? -56.449 14.394 45.457 1.00 27.98 187 ILE A O 1
ATOM 1402 N N . GLU A 1 188 ? -56.296 13.921 47.572 1.00 28.16 188 GLU A N 1
ATOM 1403 C CA . GLU A 1 188 ? -56.902 13.205 48.728 1.00 28.16 188 GLU A CA 1
ATOM 1404 C C . GLU A 1 188 ? -55.814 12.788 49.788 1.00 28.16 188 GLU A C 1
ATOM 1406 O O . GLU A 1 188 ? -54.641 12.690 49.415 1.00 28.16 188 GLU A O 1
ATOM 1411 N N . PRO A 1 189 ? -56.124 12.526 51.089 1.00 35.31 189 PRO A N 1
ATOM 1412 C CA . PRO A 1 189 ? -55.123 12.381 52.169 1.00 35.31 189 PRO A CA 1
ATOM 1413 C C . PRO A 1 189 ? -54.982 10.960 52.779 1.00 35.31 189 PRO A C 1
ATOM 1415 O O . PRO A 1 189 ? -55.976 10.277 52.989 1.00 35.31 189 PRO A O 1
ATOM 1418 N N . TYR A 1 190 ? -53.769 10.559 53.201 1.00 26.22 190 TYR A N 1
ATOM 1419 C CA . TYR A 1 190 ? -53.487 9.444 54.149 1.00 26.22 190 TYR A CA 1
ATOM 1420 C C . TYR A 1 190 ? -52.277 9.833 55.059 1.00 26.22 190 TYR A C 1
ATOM 1422 O O . TYR A 1 190 ? -51.556 10.772 54.723 1.00 26.22 190 TYR A O 1
ATOM 1430 N N . PRO A 1 191 ? -52.060 9.235 56.252 1.00 31.80 191 PRO A N 1
ATOM 1431 C CA . PRO A 1 191 ? -52.095 9.907 57.546 1.00 31.80 191 PRO A CA 1
ATOM 1432 C C . PRO A 1 191 ? -50.704 10.237 58.106 1.00 31.80 191 PRO A C 1
ATOM 1434 O O . PRO A 1 191 ? -49.703 9.574 57.837 1.00 31.80 191 PRO A 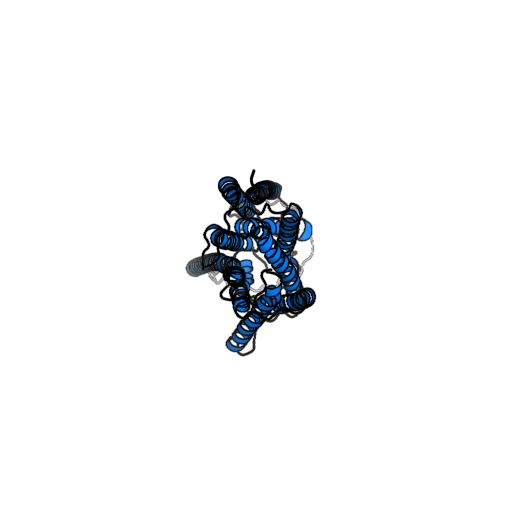O 1
ATOM 1437 N N . GLN A 1 192 ? -50.674 11.256 58.966 1.00 27.30 192 GLN A N 1
ATOM 1438 C CA . GLN A 1 192 ? -49.491 11.730 59.675 1.00 27.30 192 GLN A CA 1
ATOM 1439 C C . GLN A 1 192 ? -49.063 10.767 60.792 1.00 27.30 192 GLN A C 1
ATOM 1441 O O . GLN A 1 192 ? -49.731 10.647 61.817 1.00 27.30 192 GLN 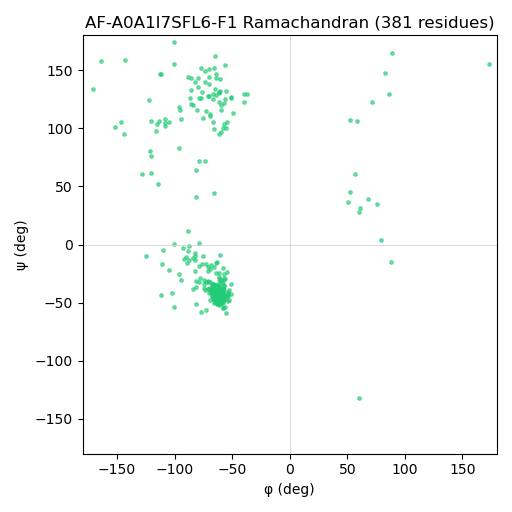A O 1
ATOM 1446 N N . THR A 1 193 ? -47.881 10.168 60.655 1.00 28.95 193 THR A N 1
ATOM 1447 C CA . THR A 1 193 ? -47.103 9.669 61.797 1.00 28.95 193 THR A CA 1
ATOM 1448 C C . THR A 1 193 ? -46.097 10.731 62.228 1.00 28.95 193 THR A C 1
ATOM 1450 O O . THR A 1 193 ? -45.100 10.988 61.551 1.00 28.95 193 THR A O 1
ATOM 1453 N N . HIS A 1 194 ? -46.359 11.344 63.382 1.00 31.67 194 HIS A N 1
ATOM 1454 C CA . HIS A 1 194 ? -45.423 12.210 64.088 1.00 31.67 194 HIS A CA 1
ATOM 1455 C C . HIS A 1 194 ? -44.207 11.407 64.575 1.00 31.67 194 HIS A C 1
ATOM 1457 O O . HIS A 1 194 ? -44.241 10.805 65.644 1.00 31.67 194 HIS A O 1
ATOM 1463 N N . HIS A 1 195 ? -43.093 11.470 63.843 1.00 30.81 195 HIS A N 1
ATOM 1464 C CA . HIS A 1 195 ? -41.775 11.173 64.402 1.00 30.81 195 HIS A CA 1
ATOM 1465 C C . HIS A 1 195 ? -40.899 12.424 64.387 1.00 30.81 195 HIS A C 1
ATOM 1467 O O . HIS A 1 195 ? -40.364 12.864 63.372 1.00 30.81 195 HIS A O 1
ATOM 1473 N N . ARG A 1 196 ? -40.774 12.998 65.583 1.00 28.77 196 ARG A N 1
ATOM 1474 C CA . ARG A 1 196 ? -39.855 14.067 65.959 1.00 28.77 196 ARG A CA 1
ATOM 1475 C C . ARG A 1 196 ? -38.414 13.584 65.758 1.00 28.77 196 ARG A C 1
ATOM 1477 O O . ARG A 1 196 ? -37.855 12.949 66.646 1.00 28.77 196 ARG A O 1
ATOM 1484 N N . PHE A 1 197 ? -37.803 13.888 64.614 1.00 30.17 197 PHE A N 1
ATOM 1485 C CA . PHE A 1 197 ? -36.372 13.663 64.409 1.00 30.17 197 PHE A CA 1
ATOM 1486 C C . PHE A 1 197 ? -35.571 14.931 64.696 1.00 30.17 197 PHE A C 1
ATOM 1488 O O . PHE A 1 197 ? -35.705 15.967 64.048 1.00 30.17 197 PHE A O 1
ATOM 1495 N N . HIS A 1 198 ? -34.733 14.814 65.724 1.00 31.94 198 HIS A N 1
ATOM 1496 C CA . HIS A 1 198 ? -33.739 15.789 66.130 1.00 31.94 198 HIS A CA 1
ATOM 1497 C C . HIS A 1 198 ? -32.853 16.223 64.956 1.00 31.94 198 HIS A C 1
ATOM 1499 O O . HIS A 1 198 ? -32.197 15.415 64.300 1.00 31.94 198 HIS A O 1
ATOM 1505 N N . ARG A 1 199 ? -32.775 17.541 64.773 1.00 31.73 199 ARG A N 1
ATOM 1506 C CA . ARG A 1 199 ? -31.793 18.242 63.948 1.00 31.73 199 ARG A CA 1
ATOM 1507 C C . ARG A 1 199 ? -30.377 17.890 64.432 1.00 31.73 199 ARG A C 1
ATOM 1509 O O . ARG A 1 199 ? -29.913 18.430 65.431 1.00 31.73 199 ARG A O 1
ATOM 1516 N N . LYS A 1 200 ? -29.670 17.021 63.708 1.00 28.58 200 LYS A N 1
ATOM 1517 C CA . LYS A 1 200 ? -28.201 17.029 63.657 1.00 28.58 200 LYS A CA 1
ATOM 1518 C C . LYS A 1 200 ? -27.803 17.543 62.283 1.00 28.58 200 LYS A C 1
ATOM 1520 O O . LYS A 1 200 ? -27.987 16.856 61.285 1.00 28.58 200 LYS A O 1
ATOM 1525 N N . SER A 1 201 ? -27.284 18.768 62.260 1.00 33.16 201 SER A N 1
ATOM 1526 C CA . SER A 1 201 ? -26.545 19.317 61.127 1.00 33.16 201 SER A CA 1
ATOM 1527 C C . SER A 1 201 ? -25.395 18.359 60.805 1.00 33.16 201 SER A C 1
ATOM 1529 O O . SER A 1 201 ? -24.399 18.316 61.526 1.00 33.16 201 SER A O 1
ATOM 1531 N N . LYS A 1 202 ? -25.571 17.518 59.784 1.00 33.72 202 LYS A N 1
ATOM 1532 C CA . LYS A 1 202 ? -24.462 16.871 59.092 1.00 33.72 202 LYS A CA 1
ATOM 1533 C C . LYS A 1 202 ? -24.191 17.725 57.869 1.00 33.72 202 LYS A C 1
ATOM 1535 O O . LYS A 1 202 ? -25.078 17.941 57.047 1.00 33.72 202 LYS A O 1
ATOM 1540 N N . SER A 1 203 ? -22.980 18.255 57.841 1.00 35.34 203 SER A N 1
ATOM 1541 C CA . SER A 1 203 ? -22.363 18.937 56.719 1.00 35.34 203 SER A CA 1
ATOM 1542 C C . SER A 1 203 ? -22.739 18.280 55.392 1.00 35.34 203 SER A C 1
ATOM 1544 O O . SER A 1 203 ? -22.620 17.067 55.216 1.00 35.34 203 SER A O 1
ATOM 1546 N N . LEU A 1 204 ? -23.195 19.130 54.476 1.00 32.38 204 LEU A N 1
ATOM 1547 C CA . LEU A 1 204 ? -23.301 18.880 53.046 1.00 32.38 204 LEU A CA 1
ATOM 1548 C C . LEU A 1 204 ? -22.057 18.094 52.579 1.00 32.38 204 LEU A C 1
ATOM 1550 O O . LEU A 1 204 ? -20.945 18.520 52.915 1.00 32.38 204 LEU A O 1
ATOM 1554 N N . PRO A 1 205 ? -22.185 16.967 51.855 1.00 37.00 205 PRO A N 1
ATOM 1555 C CA . PRO A 1 205 ? -21.016 16.336 51.277 1.00 37.00 205 PRO A CA 1
ATOM 1556 C C . PRO A 1 205 ? -20.369 17.347 50.337 1.00 37.00 205 PRO A C 1
ATOM 1558 O O . PRO A 1 205 ? -21.001 17.858 49.412 1.00 37.00 205 PRO A O 1
ATOM 1561 N N . LEU A 1 206 ? -19.117 17.663 50.662 1.00 40.66 206 LEU A N 1
ATOM 1562 C CA . LEU A 1 206 ? -18.191 18.435 49.858 1.00 40.66 206 LEU A CA 1
ATOM 1563 C C . LEU A 1 206 ? -18.363 18.005 48.397 1.00 40.66 206 LEU A C 1
ATOM 1565 O O . LEU A 1 206 ? -18.236 16.818 48.089 1.00 40.66 206 LEU A O 1
ATOM 1569 N N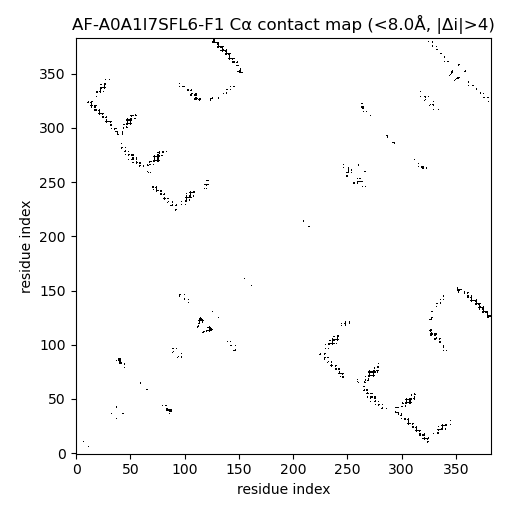 . ILE A 1 207 ? -18.679 18.955 47.516 1.00 44.31 207 ILE A N 1
ATOM 1570 C CA . ILE A 1 207 ? -18.573 18.754 46.071 1.00 44.31 207 ILE A CA 1
ATOM 1571 C C . ILE A 1 207 ? -17.173 18.185 45.845 1.00 44.31 207 ILE A C 1
ATOM 1573 O O . ILE A 1 207 ? -16.184 18.851 46.151 1.00 44.31 207 ILE A O 1
ATOM 1577 N N . LEU A 1 208 ? -17.098 16.928 45.404 1.00 46.94 208 LEU A N 1
ATOM 1578 C CA . LEU A 1 208 ? -15.851 16.272 45.048 1.00 46.94 208 LEU A CA 1
ATOM 1579 C C . LEU A 1 208 ? -15.246 17.108 43.915 1.00 46.94 208 LEU A C 1
ATOM 1581 O O . LEU A 1 208 ? -15.674 16.996 42.767 1.00 46.94 208 LEU A O 1
ATOM 1585 N N . GLN A 1 209 ? -14.321 18.012 44.247 1.00 45.09 209 GLN A N 1
ATOM 1586 C CA . GLN A 1 209 ? -13.550 18.720 43.236 1.00 45.09 209 GLN A CA 1
ATOM 1587 C C . GLN A 1 209 ? -12.864 17.643 42.388 1.00 45.09 209 GLN A C 1
ATOM 1589 O O . GLN A 1 209 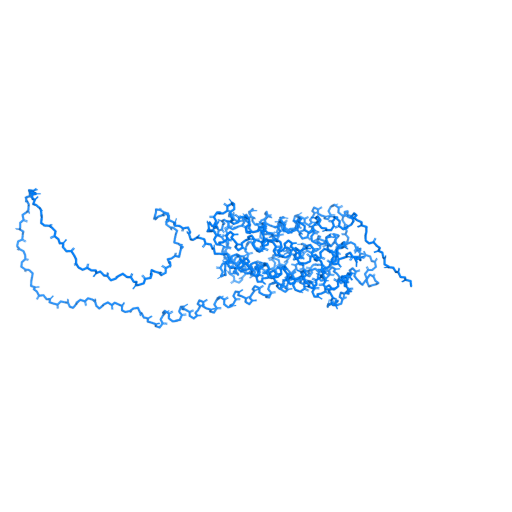? -12.220 16.755 42.958 1.00 45.09 209 GLN A O 1
ATOM 1594 N N . PRO A 1 210 ? -13.040 17.643 41.055 1.00 50.12 210 PRO A N 1
ATOM 1595 C CA . PRO A 1 210 ? -12.343 16.693 40.210 1.00 50.12 210 PRO A CA 1
ATOM 1596 C C . PRO A 1 210 ? -10.843 16.870 40.448 1.00 50.12 210 PRO A C 1
ATOM 1598 O O . PRO A 1 210 ? -10.309 17.967 40.310 1.00 50.12 210 PRO A O 1
ATOM 1601 N N . ASP A 1 211 ? -10.187 15.790 40.863 1.00 48.94 211 ASP A N 1
ATOM 1602 C CA . ASP A 1 211 ? -8.756 15.753 41.138 1.00 48.94 211 ASP A CA 1
ATOM 1603 C C . ASP A 1 211 ? -7.987 16.169 39.872 1.00 48.94 211 ASP A C 1
ATOM 1605 O O . ASP A 1 211 ? -7.840 15.393 38.920 1.00 48.94 211 ASP A O 1
ATOM 1609 N N . HIS A 1 212 ? -7.545 17.430 39.839 1.00 55.41 212 HIS A N 1
ATOM 1610 C CA . HIS A 1 212 ? -6.905 18.050 38.679 1.00 55.41 212 HIS A CA 1
ATOM 1611 C C . HIS A 1 212 ? -5.656 17.279 38.222 1.00 55.41 212 HIS A C 1
ATOM 1613 O O . HIS A 1 212 ? -5.334 17.295 37.033 1.00 55.41 212 HIS A O 1
ATOM 1619 N N . SER A 1 213 ? -5.006 16.537 39.127 1.00 58.19 213 SER A N 1
ATOM 1620 C CA . SER A 1 213 ? -3.839 15.707 38.815 1.00 58.19 213 SER A CA 1
ATOM 1621 C C . SER A 1 213 ? -4.175 14.529 37.884 1.00 58.19 213 SER A C 1
ATOM 1623 O O . SER A 1 213 ? -3.422 14.240 36.953 1.00 58.19 213 SER A O 1
ATOM 1625 N N . LYS A 1 214 ? -5.346 13.893 38.053 1.00 53.59 214 LYS A N 1
ATOM 1626 C CA . LYS A 1 214 ? -5.808 12.784 37.197 1.00 53.59 214 LYS A CA 1
ATOM 1627 C C . LYS A 1 214 ? -6.275 13.258 35.827 1.00 53.59 214 LYS A C 1
ATOM 1629 O O . LYS A 1 214 ? -6.078 12.543 34.842 1.00 53.59 214 LYS A O 1
ATOM 1634 N N . CYS A 1 215 ? -6.878 14.444 35.748 1.00 58.16 215 CYS A N 1
ATOM 1635 C CA . CYS A 1 215 ? -7.252 15.060 34.473 1.00 58.16 215 CYS A CA 1
ATOM 1636 C C . CYS A 1 215 ? -6.017 15.462 33.651 1.00 58.16 215 CYS A C 1
ATOM 1638 O O . CYS A 1 215 ? -5.990 15.205 32.448 1.00 58.16 215 CYS A O 1
ATOM 1640 N N . ASP A 1 216 ? -4.981 16.018 34.289 1.00 62.66 216 ASP A N 1
ATOM 1641 C CA . ASP A 1 216 ? -3.720 16.376 33.625 1.00 62.66 216 ASP A CA 1
ATOM 1642 C C . ASP A 1 216 ? -2.946 15.131 33.144 1.00 62.66 216 ASP A C 1
ATOM 1644 O O . ASP A 1 216 ? -2.528 15.062 31.987 1.00 62.66 216 ASP A O 1
ATOM 1648 N N . ASP A 1 217 ? -2.847 14.078 33.965 1.00 67.88 217 ASP A N 1
ATOM 1649 C CA . ASP A 1 217 ? -2.200 12.815 33.567 1.00 67.88 217 ASP A CA 1
ATOM 1650 C C . ASP A 1 217 ? -2.971 12.085 32.444 1.00 67.88 217 ASP A C 1
ATOM 1652 O O . ASP A 1 217 ? -2.380 11.536 31.509 1.00 67.88 217 ASP A O 1
ATOM 1656 N N . SER A 1 218 ? -4.308 12.151 32.460 1.00 69.19 218 SER A N 1
ATOM 1657 C CA . SER A 1 218 ? -5.153 11.615 31.381 1.00 69.19 218 SER A CA 1
ATOM 1658 C C . SER A 1 218 ? -4.980 12.394 30.072 1.00 69.19 218 SER A C 1
ATOM 1660 O O . SER A 1 218 ? -4.885 11.787 29.002 1.00 69.19 218 SER A O 1
ATOM 1662 N N . GLY A 1 219 ? -4.880 13.726 30.142 1.00 69.50 219 GLY A N 1
ATOM 1663 C CA . GLY A 1 219 ? -4.601 14.584 28.987 1.00 69.50 219 GLY A CA 1
ATOM 1664 C C . GLY A 1 219 ? -3.211 14.338 28.392 1.00 69.50 219 GLY A C 1
ATOM 1665 O O . GLY A 1 219 ? -3.069 14.199 27.174 1.00 69.50 219 GLY A O 1
ATOM 1666 N N . LYS A 1 220 ? -2.186 14.189 29.240 1.00 70.88 220 LYS A N 1
ATOM 1667 C CA . LYS A 1 220 ? -0.813 13.849 28.828 1.00 70.88 220 LYS A CA 1
ATOM 1668 C C . LYS A 1 220 ? -0.736 12.478 28.154 1.00 70.88 220 LYS A C 1
ATOM 1670 O O . LYS A 1 220 ? -0.153 12.367 27.074 1.00 70.88 220 LYS A O 1
ATOM 1675 N N . LYS A 1 221 ? -1.384 11.453 28.719 1.00 74.81 221 LYS A N 1
ATOM 1676 C CA . LYS A 1 221 ? -1.474 10.106 28.120 1.00 74.81 221 LYS A CA 1
ATOM 1677 C C . LYS A 1 221 ? -2.205 10.110 26.777 1.00 74.81 221 LYS A C 1
ATOM 1679 O O . LYS A 1 221 ? -1.764 9.440 25.842 1.00 74.81 221 LYS A O 1
ATOM 1684 N N . LEU A 1 222 ? -3.280 10.890 26.652 1.00 76.44 222 LEU A N 1
ATOM 1685 C CA . LEU A 1 222 ? -4.021 11.041 25.398 1.00 76.44 222 LEU A CA 1
ATOM 1686 C C . LEU A 1 222 ? -3.155 11.683 24.302 1.00 76.44 222 LEU A C 1
ATOM 1688 O O . LEU A 1 222 ? -3.111 11.182 23.175 1.00 76.44 222 LEU A O 1
ATOM 1692 N N . ASN A 1 223 ? -2.419 12.743 24.642 1.00 80.62 223 ASN A N 1
ATOM 1693 C CA . ASN A 1 223 ? -1.506 13.415 23.718 1.00 80.62 223 ASN A CA 1
ATOM 1694 C C . ASN A 1 223 ? -0.343 12.503 23.299 1.00 80.62 223 ASN A C 1
ATOM 1696 O O . ASN A 1 223 ? -0.044 12.403 22.109 1.00 80.62 223 ASN A O 1
ATOM 1700 N N . ALA A 1 224 ? 0.256 11.772 24.244 1.00 85.94 224 ALA A N 1
ATOM 1701 C CA . ALA A 1 224 ? 1.325 10.815 23.960 1.00 85.94 224 ALA A CA 1
ATOM 1702 C C . ALA A 1 224 ? 0.862 9.681 23.028 1.00 85.94 224 ALA A C 1
ATOM 1704 O O . ALA A 1 224 ? 1.552 9.349 22.064 1.00 85.94 224 ALA A O 1
ATOM 1705 N N . ASN A 1 225 ? -0.334 9.123 23.253 1.00 87.31 225 ASN A N 1
ATOM 1706 C CA . ASN A 1 225 ? -0.891 8.085 22.384 1.00 87.31 225 ASN A CA 1
ATOM 1707 C C . ASN A 1 225 ? -1.162 8.606 20.964 1.00 87.31 225 ASN A C 1
ATOM 1709 O O . ASN A 1 225 ? -0.900 7.911 19.981 1.00 87.31 225 ASN A O 1
ATOM 1713 N N . ARG A 1 226 ? -1.643 9.848 20.840 1.00 88.00 226 ARG A N 1
ATOM 1714 C CA . ARG A 1 226 ? -1.862 10.482 19.536 1.00 88.00 226 ARG A CA 1
ATOM 1715 C C . ARG A 1 226 ? -0.548 10.686 18.778 1.00 88.00 226 ARG A C 1
ATOM 1717 O O . ARG A 1 226 ? -0.486 10.347 17.599 1.00 88.00 226 ARG A O 1
ATOM 1724 N N . ILE A 1 227 ? 0.497 11.174 19.451 1.00 90.31 227 ILE A N 1
ATOM 1725 C CA . ILE A 1 227 ? 1.844 11.328 18.872 1.00 90.31 227 ILE A CA 1
ATOM 1726 C C . ILE A 1 227 ? 2.388 9.972 18.416 1.00 90.31 227 ILE A C 1
ATOM 1728 O O . ILE A 1 227 ? 2.843 9.847 17.281 1.00 90.31 227 ILE A O 1
ATOM 1732 N N . LEU A 1 228 ? 2.270 8.939 19.255 1.00 93.06 228 LEU A N 1
ATOM 1733 C CA . LEU A 1 228 ? 2.679 7.582 18.899 1.00 93.06 228 LEU A CA 1
ATOM 1734 C C . LEU A 1 228 ? 1.972 7.095 17.628 1.00 93.06 228 LEU A C 1
ATOM 1736 O O . LEU A 1 228 ? 2.620 6.549 16.741 1.00 93.06 228 LEU A O 1
ATOM 1740 N N . CYS A 1 229 ? 0.661 7.314 17.502 1.00 92.81 229 CYS A N 1
ATOM 1741 C CA . CYS A 1 229 ? -0.073 6.903 16.306 1.00 92.81 229 CYS A CA 1
ATOM 1742 C C . CYS A 1 229 ? 0.379 7.661 15.049 1.00 92.81 229 CYS A C 1
ATOM 1744 O O . CYS A 1 229 ? 0.432 7.060 13.981 1.00 92.81 229 CYS A O 1
ATOM 1746 N N . ILE A 1 230 ? 0.730 8.948 15.163 1.00 92.94 230 ILE A N 1
ATOM 1747 C CA . ILE A 1 230 ? 1.269 9.734 14.040 1.00 92.94 230 ILE A CA 1
ATOM 1748 C C . ILE A 1 230 ? 2.616 9.159 13.595 1.00 92.94 230 ILE A C 1
ATOM 1750 O O . ILE A 1 230 ? 2.804 8.899 12.409 1.00 92.94 230 ILE A O 1
ATOM 1754 N N . ILE A 1 231 ? 3.524 8.901 14.541 1.00 94.81 231 ILE A N 1
ATOM 1755 C CA . ILE A 1 231 ? 4.839 8.308 14.257 1.00 94.81 231 ILE A CA 1
ATOM 1756 C C . ILE A 1 231 ? 4.671 6.943 13.580 1.00 94.81 231 ILE A C 1
ATOM 1758 O O . ILE A 1 231 ? 5.270 6.691 12.536 1.00 94.81 231 ILE A O 1
ATOM 1762 N N . LEU A 1 232 ? 3.809 6.083 14.131 1.00 95.81 232 LEU A N 1
ATOM 1763 C CA . LEU A 1 232 ? 3.521 4.770 13.556 1.00 95.81 232 LEU A CA 1
ATOM 1764 C C . LEU A 1 232 ? 2.932 4.875 12.146 1.00 95.81 232 LEU A C 1
ATOM 1766 O O . LEU A 1 232 ? 3.312 4.083 11.289 1.00 95.81 232 LEU A O 1
ATOM 1770 N N . ALA A 1 233 ? 2.051 5.844 11.875 1.00 95.56 233 ALA A N 1
ATOM 1771 C CA . ALA A 1 233 ? 1.494 6.061 10.540 1.00 95.56 233 ALA A CA 1
ATOM 1772 C C . ALA A 1 233 ? 2.585 6.427 9.523 1.00 95.56 233 ALA A C 1
ATOM 1774 O O . ALA A 1 233 ? 2.659 5.831 8.450 1.00 95.56 233 ALA A O 1
ATOM 1775 N N . LEU A 1 234 ? 3.462 7.370 9.881 1.00 96.31 234 LEU A N 1
ATOM 1776 C CA . LEU A 1 234 ? 4.544 7.825 9.009 1.00 96.31 234 LEU A CA 1
ATOM 1777 C C . LEU A 1 234 ? 5.526 6.688 8.697 1.00 96.31 234 LEU A C 1
ATOM 1779 O O . LEU A 1 234 ? 5.818 6.456 7.524 1.00 96.31 234 LEU A O 1
ATOM 1783 N N . ILE A 1 235 ? 5.960 5.937 9.720 1.00 96.88 235 ILE A N 1
ATOM 1784 C CA . ILE A 1 235 ? 6.843 4.766 9.567 1.00 96.88 235 ILE A CA 1
ATOM 1785 C C . ILE A 1 235 ? 6.169 3.675 8.729 1.00 96.88 235 ILE A C 1
ATOM 1787 O O . ILE A 1 235 ? 6.796 3.120 7.829 1.00 96.88 235 ILE A O 1
ATOM 1791 N N . SER A 1 236 ? 4.885 3.397 8.977 1.00 97.00 236 SER A N 1
ATOM 1792 C CA . SER A 1 236 ? 4.136 2.397 8.205 1.00 97.00 236 SER A CA 1
ATOM 1793 C C . SER A 1 236 ? 4.119 2.746 6.723 1.00 97.00 236 SER A C 1
ATOM 1795 O O . SER A 1 236 ? 4.323 1.873 5.887 1.00 97.00 236 SER A O 1
ATOM 1797 N N . GLY A 1 237 ? 3.941 4.024 6.381 1.00 96.56 237 GLY A N 1
ATOM 1798 C CA . GLY A 1 237 ? 3.977 4.442 4.987 1.00 96.56 237 GLY A CA 1
ATOM 1799 C C . GLY A 1 237 ? 5.357 4.318 4.337 1.00 96.56 237 GLY A C 1
ATOM 1800 O O . GLY A 1 237 ? 5.416 3.914 3.181 1.00 96.56 237 GLY A O 1
ATOM 1801 N N . LEU A 1 238 ? 6.464 4.530 5.066 1.00 96.81 238 LEU A N 1
ATOM 1802 C CA . LEU A 1 238 ? 7.809 4.227 4.541 1.00 96.81 238 LEU A CA 1
ATOM 1803 C C . LEU A 1 238 ? 7.930 2.743 4.153 1.00 96.81 238 LEU A C 1
ATOM 1805 O O . LEU A 1 238 ? 8.440 2.407 3.088 1.00 96.81 238 LEU A O 1
ATOM 1809 N N . PHE A 1 239 ? 7.419 1.851 5.002 1.00 97.44 239 PHE A N 1
ATOM 1810 C CA . PHE A 1 239 ? 7.462 0.402 4.786 1.00 97.44 239 PHE A CA 1
ATOM 1811 C C . PHE A 1 239 ? 6.520 -0.033 3.653 1.00 97.44 239 PHE A C 1
ATOM 1813 O O . PHE A 1 239 ? 6.879 -0.881 2.835 1.00 97.44 239 PHE A O 1
ATOM 1820 N N . TYR A 1 240 ? 5.338 0.584 3.541 1.00 97.06 240 TYR A N 1
ATOM 1821 C CA . TYR A 1 240 ? 4.460 0.393 2.385 1.00 97.06 240 TYR A CA 1
ATOM 1822 C C . TYR A 1 240 ? 5.150 0.817 1.083 1.00 97.06 240 TYR A C 1
ATOM 1824 O O . TYR A 1 240 ? 5.128 0.061 0.115 1.00 97.06 240 TYR A O 1
ATOM 1832 N N . GLY A 1 241 ? 5.848 1.957 1.083 1.00 94.88 241 GLY A N 1
ATOM 1833 C CA . GLY A 1 241 ? 6.637 2.413 -0.065 1.00 94.88 241 GLY A CA 1
ATOM 1834 C C . GLY A 1 241 ? 7.755 1.441 -0.436 1.00 94.88 241 GLY A C 1
ATOM 1835 O O . GLY A 1 241 ? 7.969 1.161 -1.614 1.00 94.88 241 GLY A O 1
ATOM 1836 N N . ALA A 1 242 ? 8.404 0.862 0.576 1.00 96.00 242 ALA A N 1
ATOM 1837 C CA . ALA A 1 242 ? 9.499 -0.091 0.428 1.00 96.00 242 ALA A CA 1
ATOM 1838 C C . ALA A 1 242 ? 9.066 -1.510 0.006 1.00 96.00 242 ALA A C 1
ATOM 1840 O O . ALA A 1 242 ? 9.912 -2.337 -0.331 1.00 96.00 242 ALA A O 1
ATOM 1841 N N . THR A 1 243 ? 7.764 -1.814 0.013 1.00 96.94 243 THR A N 1
ATOM 1842 C CA . THR A 1 243 ? 7.240 -3.179 -0.181 1.00 96.94 243 THR A CA 1
ATOM 1843 C C . THR A 1 243 ? 7.667 -3.802 -1.513 1.00 96.94 243 THR A C 1
ATOM 1845 O O . THR A 1 243 ? 7.955 -4.995 -1.570 1.00 96.94 243 THR A O 1
ATOM 1848 N N . LEU A 1 244 ? 7.730 -3.004 -2.581 1.00 96.56 244 LEU A N 1
ATOM 1849 C CA . LEU A 1 244 ? 8.070 -3.481 -3.925 1.00 96.56 244 LEU A CA 1
ATOM 1850 C C . LEU A 1 244 ? 9.569 -3.383 -4.252 1.00 96.56 244 LEU A C 1
ATOM 1852 O O . LEU A 1 244 ? 9.983 -3.856 -5.309 1.00 96.56 244 LEU A O 1
ATOM 1856 N N . LEU A 1 245 ? 10.401 -2.834 -3.354 1.00 95.69 245 LEU A N 1
ATOM 1857 C CA . LEU A 1 245 ? 11.844 -2.683 -3.594 1.00 95.69 245 LEU A CA 1
ATOM 1858 C C . LEU A 1 245 ? 12.541 -3.986 -3.991 1.00 95.69 245 LEU A C 1
ATOM 1860 O O . LEU A 1 245 ? 13.313 -3.943 -4.946 1.00 95.69 245 LEU A O 1
ATOM 1864 N N . PRO A 1 246 ? 12.280 -5.142 -3.346 1.00 96.06 246 PRO A N 1
ATOM 1865 C CA . PRO A 1 246 ? 12.953 -6.378 -3.731 1.00 96.06 246 PRO A CA 1
ATOM 1866 C C . PRO A 1 246 ? 12.631 -6.808 -5.166 1.00 96.06 246 PRO A C 1
ATOM 1868 O O . PRO A 1 246 ? 13.514 -7.290 -5.864 1.00 96.06 246 PRO A O 1
ATOM 1871 N N . ILE A 1 247 ? 11.395 -6.585 -5.630 1.00 95.50 247 ILE A N 1
ATOM 1872 C CA . ILE A 1 247 ? 10.988 -6.888 -7.011 1.00 95.50 247 ILE A CA 1
ATOM 1873 C C . ILE A 1 247 ? 11.746 -5.976 -7.977 1.00 95.50 247 ILE A C 1
ATOM 1875 O O . ILE A 1 247 ? 12.393 -6.456 -8.904 1.00 95.50 247 ILE A O 1
ATOM 1879 N N . PHE A 1 248 ? 11.738 -4.668 -7.712 1.00 94.06 248 PHE A N 1
ATOM 1880 C CA . PHE A 1 248 ? 12.436 -3.693 -8.549 1.00 94.06 248 PHE A CA 1
ATOM 1881 C C . PHE A 1 248 ? 13.948 -3.915 -8.588 1.00 94.06 248 PHE A C 1
ATOM 1883 O O . PHE A 1 248 ? 14.586 -3.645 -9.603 1.00 94.06 248 PHE A O 1
ATOM 1890 N N . TYR A 1 249 ? 14.529 -4.383 -7.485 1.00 93.94 249 TYR A N 1
ATOM 1891 C CA . TYR A 1 249 ? 15.942 -4.718 -7.413 1.00 93.94 249 TYR A CA 1
ATOM 1892 C C . TYR A 1 249 ? 16.274 -5.894 -8.337 1.00 93.94 249 TYR A C 1
ATOM 1894 O O . TYR A 1 249 ? 17.173 -5.761 -9.162 1.00 93.94 249 TYR A O 1
ATOM 1902 N N . ILE A 1 250 ? 15.508 -6.991 -8.263 1.00 93.69 250 ILE A N 1
ATOM 1903 C CA . ILE A 1 250 ? 15.697 -8.174 -9.120 1.00 93.69 250 ILE A CA 1
ATOM 1904 C C . ILE A 1 250 ? 15.535 -7.802 -10.598 1.00 93.69 250 ILE A C 1
ATOM 1906 O O . ILE A 1 250 ? 16.412 -8.099 -11.401 1.00 93.69 250 ILE A O 1
ATOM 1910 N N . GLN A 1 251 ? 14.455 -7.092 -10.948 1.00 92.12 251 GLN A N 1
ATOM 1911 C CA . GLN A 1 251 ? 14.173 -6.691 -12.333 1.00 92.12 251 GLN A CA 1
ATOM 1912 C C . GLN A 1 251 ? 15.277 -5.809 -12.942 1.00 92.12 251 GLN A C 1
ATOM 1914 O O . GLN A 1 251 ? 15.487 -5.835 -14.151 1.00 92.12 251 GLN A O 1
ATOM 1919 N N . ASN A 1 252 ? 15.973 -5.011 -12.126 1.00 90.81 252 ASN A N 1
ATOM 1920 C CA . ASN A 1 252 ? 17.010 -4.093 -12.601 1.00 90.81 252 ASN A CA 1
ATOM 1921 C C . ASN A 1 252 ? 18.428 -4.691 -12.595 1.00 90.81 252 ASN A C 1
ATOM 1923 O O . ASN A 1 252 ? 19.311 -4.096 -13.208 1.00 90.81 252 ASN A O 1
ATOM 1927 N N . HIS A 1 253 ? 18.638 -5.839 -11.944 1.00 90.69 253 HIS A N 1
ATOM 1928 C CA . HIS A 1 253 ? 19.914 -6.567 -11.902 1.00 90.69 253 HIS A CA 1
ATOM 1929 C C . HIS A 1 253 ? 19.781 -7.922 -12.604 1.00 90.69 253 HIS A C 1
ATOM 1931 O O . HIS A 1 253 ? 20.086 -8.971 -12.044 1.00 90.69 253 HIS A O 1
ATOM 1937 N N . HIS A 1 254 ? 19.287 -7.913 -13.841 1.00 85.44 254 HIS A N 1
ATOM 1938 C CA . HIS A 1 254 ? 19.033 -9.146 -14.590 1.00 85.44 254 HIS A CA 1
ATOM 1939 C C . HIS A 1 254 ? 20.309 -9.975 -14.836 1.00 85.44 254 HIS A C 1
ATOM 1941 O O . HIS A 1 254 ? 20.227 -11.194 -14.970 1.00 85.44 254 HIS A O 1
ATOM 1947 N N . ASP A 1 255 ? 21.484 -9.341 -14.840 1.00 87.19 255 ASP A N 1
ATOM 1948 C CA . ASP A 1 255 ? 22.775 -10.033 -14.942 1.00 87.19 255 ASP A CA 1
ATOM 1949 C C . ASP A 1 255 ? 23.052 -10.922 -13.713 1.00 87.19 255 ASP A C 1
ATOM 1951 O O . ASP A 1 255 ? 23.584 -12.023 -13.852 1.00 87.19 255 ASP A O 1
ATOM 1955 N N . ASP A 1 256 ? 22.614 -10.489 -12.524 1.00 88.31 256 ASP A N 1
ATOM 1956 C CA . ASP A 1 256 ? 22.727 -11.252 -11.274 1.00 88.31 256 ASP A CA 1
ATOM 1957 C C . ASP A 1 256 ? 21.590 -12.284 -11.122 1.00 88.31 256 ASP A C 1
ATOM 1959 O O . ASP A 1 256 ? 21.730 -13.284 -10.411 1.00 88.31 256 ASP A O 1
ATOM 1963 N N . PHE A 1 257 ? 20.460 -12.066 -11.809 1.00 88.50 257 PHE A N 1
ATOM 1964 C CA . PHE A 1 257 ? 19.256 -12.903 -11.754 1.00 88.50 257 PHE A CA 1
ATOM 1965 C C . PHE A 1 257 ? 18.764 -13.335 -13.152 1.00 88.50 257 PHE A C 1
ATOM 1967 O O . PHE A 1 257 ? 17.616 -13.062 -13.509 1.00 88.50 257 PHE A O 1
ATOM 1974 N N . PRO A 1 258 ? 19.564 -14.075 -13.943 1.00 82.62 258 PRO A N 1
ATOM 1975 C CA . PRO A 1 258 ? 19.274 -14.338 -15.360 1.00 82.62 258 PRO A CA 1
ATOM 1976 C C . PRO A 1 258 ? 18.023 -15.194 -15.611 1.00 82.62 258 PRO A C 1
ATOM 1978 O O . PRO A 1 258 ? 17.488 -15.202 -16.715 1.00 82.62 258 PRO A O 1
ATOM 1981 N N . TYR A 1 259 ? 17.557 -15.926 -14.595 1.00 86.12 259 TYR A N 1
ATOM 1982 C CA . TYR A 1 259 ? 16.354 -16.765 -14.655 1.00 86.12 259 TYR A CA 1
ATOM 1983 C C . TYR A 1 259 ? 15.123 -16.102 -14.021 1.00 86.12 259 TYR A C 1
ATOM 1985 O O . TYR A 1 259 ? 14.066 -16.732 -13.928 1.00 86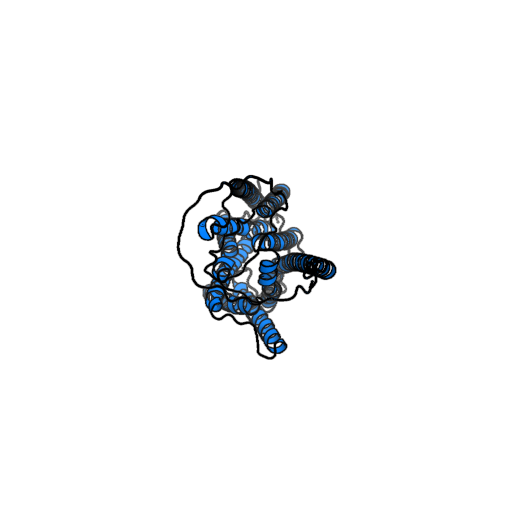.12 259 TYR A O 1
ATOM 1993 N N . ALA A 1 260 ? 15.256 -14.877 -13.508 1.00 89.12 260 ALA A N 1
ATOM 1994 C CA . ALA A 1 260 ? 14.136 -14.169 -12.915 1.00 89.12 260 ALA A CA 1
ATOM 1995 C C . ALA A 1 260 ? 13.247 -13.551 -14.007 1.00 89.12 260 ALA A C 1
ATOM 1997 O O . ALA A 1 260 ? 13.752 -13.070 -15.020 1.00 89.12 260 ALA A O 1
ATOM 1998 N N . PRO A 1 261 ? 11.919 -13.532 -13.815 1.00 89.62 261 PRO A N 1
ATOM 1999 C CA . PRO A 1 261 ? 11.022 -12.858 -14.741 1.00 89.62 261 PRO A CA 1
ATOM 2000 C C . PRO A 1 261 ? 11.319 -11.357 -14.842 1.00 89.62 261 PRO A C 1
ATOM 2002 O O . PRO A 1 261 ? 11.591 -10.694 -13.841 1.00 89.62 261 PRO A O 1
ATOM 2005 N N . THR A 1 262 ? 11.204 -10.807 -16.049 1.00 88.31 262 THR A N 1
ATOM 2006 C CA . THR A 1 262 ? 11.328 -9.362 -16.296 1.00 88.31 262 THR A CA 1
ATOM 2007 C C . THR A 1 262 ? 10.056 -8.605 -15.921 1.00 88.31 262 THR A C 1
ATOM 2009 O O . THR A 1 262 ? 10.128 -7.467 -15.460 1.00 88.31 262 THR A O 1
ATOM 2012 N N . ALA A 1 263 ? 8.889 -9.238 -16.069 1.00 92.44 263 ALA A N 1
ATOM 2013 C CA . ALA A 1 263 ? 7.604 -8.709 -15.621 1.00 92.44 263 ALA A CA 1
ATOM 2014 C C . ALA A 1 263 ? 7.429 -8.854 -14.101 1.00 92.44 263 ALA A C 1
ATOM 2016 O O . ALA A 1 263 ? 7.956 -9.778 -13.483 1.00 92.44 263 ALA A O 1
ATOM 2017 N N . GLY A 1 264 ? 6.649 -7.962 -13.498 1.00 93.62 264 GLY A N 1
ATOM 2018 C CA . GLY A 1 264 ? 6.432 -7.900 -12.058 1.00 93.62 264 GLY A CA 1
ATOM 2019 C C . GLY A 1 264 ? 5.382 -8.888 -11.535 1.00 93.62 264 GLY A C 1
ATOM 2020 O O . GLY A 1 264 ? 5.497 -9.364 -10.404 1.00 93.62 264 GLY A O 1
ATOM 2021 N N . LEU A 1 265 ? 4.358 -9.226 -12.331 1.00 96.31 265 LEU A N 1
ATOM 2022 C CA . LEU A 1 265 ? 3.266 -10.121 -11.907 1.00 96.31 265 LEU A CA 1
ATOM 2023 C C . LEU A 1 265 ? 3.738 -11.508 -11.427 1.00 96.31 265 LEU A C 1
ATOM 2025 O O . LEU A 1 265 ? 3.246 -11.959 -10.388 1.00 96.31 265 LEU A O 1
ATOM 2029 N N . PRO A 1 266 ? 4.741 -12.147 -12.054 1.00 96.88 266 PRO A N 1
ATOM 2030 C CA . PRO A 1 266 ? 5.318 -13.395 -11.558 1.00 96.88 266 PRO A CA 1
ATOM 2031 C C . PRO A 1 266 ? 5.828 -13.371 -10.106 1.00 96.88 266 PRO A C 1
ATOM 2033 O O . PRO A 1 266 ? 5.885 -14.409 -9.445 1.00 96.88 266 PRO A O 1
ATOM 2036 N N . PHE A 1 267 ? 6.171 -12.200 -9.559 1.00 97.12 267 PHE A N 1
ATOM 2037 C CA . PHE A 1 267 ? 6.639 -12.074 -8.175 1.00 97.12 267 PHE A CA 1
ATOM 2038 C C . PHE A 1 267 ? 5.499 -12.031 -7.143 1.00 97.12 267 PHE A C 1
ATOM 2040 O O . PHE A 1 267 ? 5.754 -12.215 -5.948 1.00 97.12 267 PHE A O 1
ATOM 2047 N N . VAL A 1 268 ? 4.246 -11.837 -7.579 1.00 97.69 268 VAL A N 1
ATOM 2048 C CA . VAL A 1 268 ? 3.065 -11.667 -6.711 1.00 97.69 268 VAL A CA 1
ATOM 2049 C C . VAL A 1 268 ? 2.929 -12.805 -5.707 1.00 97.69 268 VAL A C 1
ATOM 2051 O O . VAL A 1 268 ? 2.778 -12.551 -4.511 1.00 97.69 268 VAL A O 1
ATOM 2054 N N . PHE A 1 269 ? 3.029 -14.056 -6.166 1.00 98.06 269 PHE A N 1
ATOM 2055 C CA . PHE A 1 269 ? 2.906 -15.214 -5.283 1.00 98.06 269 PHE A CA 1
ATOM 2056 C C . PHE A 1 269 ? 3.969 -15.204 -4.180 1.00 98.06 269 PHE A C 1
ATOM 2058 O O . PHE A 1 269 ? 3.642 -15.371 -3.007 1.00 98.06 269 PHE A O 1
ATOM 2065 N N . SER A 1 270 ? 5.227 -14.935 -4.539 1.00 98.06 270 SER A N 1
ATOM 2066 C CA . SER A 1 270 ? 6.346 -14.895 -3.591 1.00 98.06 270 SER A CA 1
ATOM 2067 C C . SER A 1 270 ? 6.158 -13.794 -2.545 1.00 98.06 270 SER A C 1
ATOM 2069 O O . SER A 1 270 ? 6.305 -14.029 -1.343 1.00 98.06 270 SER A O 1
ATOM 2071 N N . THR A 1 271 ? 5.746 -12.599 -2.974 1.00 98.44 271 THR A N 1
ATOM 2072 C CA . THR A 1 271 ? 5.441 -11.490 -2.064 1.00 98.44 271 THR A CA 1
ATOM 2073 C C . THR A 1 271 ? 4.261 -11.814 -1.152 1.00 98.44 271 THR A C 1
ATOM 2075 O O . THR A 1 271 ? 4.336 -11.569 0.050 1.00 98.44 271 THR A O 1
ATOM 2078 N N . TYR A 1 272 ? 3.185 -12.408 -1.665 1.00 98.62 272 TYR A N 1
ATOM 2079 C CA . TYR A 1 272 ? 1.989 -12.708 -0.866 1.00 98.62 272 TYR A CA 1
ATOM 2080 C C . TYR A 1 272 ? 2.214 -13.866 0.096 1.00 98.62 272 TYR A C 1
ATOM 2082 O O . TYR A 1 272 ? 1.698 -13.854 1.215 1.00 98.62 272 TYR A O 1
ATOM 2090 N N . PHE A 1 273 ? 3.054 -14.822 -0.291 1.00 98.56 273 PHE A N 1
ATOM 2091 C CA . PHE A 1 273 ? 3.562 -15.829 0.621 1.00 98.56 273 PHE A CA 1
ATOM 2092 C C . PHE A 1 273 ? 4.327 -15.178 1.778 1.00 98.56 273 PHE A C 1
ATOM 2094 O O . PHE A 1 273 ? 4.051 -15.491 2.934 1.00 98.56 273 PHE A O 1
ATOM 2101 N N . GLY A 1 274 ? 5.188 -14.193 1.488 1.00 98.44 274 GLY A N 1
ATOM 2102 C CA . GLY A 1 274 ? 5.843 -13.342 2.490 1.00 98.44 274 GLY A CA 1
ATOM 2103 C C . GLY A 1 274 ? 4.874 -12.654 3.446 1.00 98.44 274 GLY A C 1
ATOM 2104 O O . GLY A 1 274 ? 5.095 -12.658 4.659 1.00 98.44 274 GLY A O 1
ATOM 2105 N N . VAL A 1 275 ? 3.764 -12.127 2.920 1.00 98.69 275 VAL A N 1
ATOM 2106 C CA . VAL A 1 275 ? 2.702 -11.537 3.745 1.00 98.69 275 VAL A CA 1
ATOM 2107 C C . VAL A 1 275 ? 2.110 -12.568 4.708 1.00 98.69 275 VAL A C 1
ATOM 2109 O O . VAL A 1 275 ? 1.973 -12.308 5.904 1.00 98.69 275 VAL A O 1
ATOM 2112 N N . PHE A 1 276 ? 1.793 -13.762 4.209 1.00 98.69 276 PHE A N 1
ATOM 2113 C CA . PHE A 1 276 ? 1.211 -14.829 5.016 1.00 98.69 276 PHE A CA 1
ATOM 2114 C C . PHE A 1 276 ? 2.163 -15.353 6.097 1.00 98.69 276 PHE A C 1
ATOM 2116 O O . PHE A 1 276 ? 1.764 -15.456 7.262 1.00 98.69 276 PHE A O 1
ATOM 2123 N N . ILE A 1 277 ? 3.424 -15.648 5.756 1.00 98.44 277 ILE A N 1
ATOM 2124 C CA . ILE A 1 277 ? 4.398 -16.152 6.737 1.00 98.44 277 ILE A CA 1
ATOM 2125 C C . ILE A 1 277 ? 4.761 -15.086 7.771 1.00 98.44 277 ILE A C 1
ATOM 2127 O O . ILE A 1 277 ? 4.836 -15.394 8.963 1.00 98.44 277 ILE A O 1
ATOM 2131 N N . GLY A 1 278 ? 4.910 -13.824 7.353 1.00 98.31 278 GLY A N 1
ATOM 2132 C CA . GLY A 1 278 ? 5.151 -12.708 8.258 1.00 98.31 278 GLY A CA 1
ATOM 2133 C C . GLY A 1 278 ? 3.977 -12.536 9.213 1.00 98.31 278 GLY A C 1
ATOM 2134 O O . GLY A 1 278 ? 4.161 -12.470 10.428 1.00 98.31 278 GLY A O 1
ATOM 2135 N N . SER A 1 279 ? 2.751 -12.556 8.684 1.00 98.25 279 SER A N 1
ATOM 2136 C CA . SER A 1 279 ? 1.556 -12.371 9.501 1.00 98.25 279 SER A CA 1
ATOM 2137 C C . SER A 1 279 ? 1.324 -13.526 10.468 1.00 98.25 279 SER A C 1
ATOM 2139 O O . SER A 1 279 ? 0.918 -13.296 11.607 1.00 98.25 279 SER A O 1
ATOM 2141 N N . SER A 1 280 ? 1.569 -14.759 10.028 1.00 98.25 280 SER A N 1
ATOM 2142 C CA . SER A 1 280 ? 1.456 -15.949 10.871 1.00 98.25 280 SER A CA 1
ATOM 2143 C C . SER A 1 280 ? 2.497 -15.928 11.984 1.00 98.25 280 SER A C 1
ATOM 2145 O O . SER A 1 280 ? 2.154 -16.173 13.136 1.00 98.25 280 SER A O 1
ATOM 2147 N N . SER A 1 281 ? 3.737 -15.535 11.681 1.00 98.19 281 SER A N 1
ATOM 2148 C CA . SER A 1 281 ? 4.807 -15.417 12.680 1.00 98.19 281 SER A CA 1
ATOM 2149 C C . SER A 1 281 ? 4.477 -14.371 13.748 1.00 98.19 281 SER A C 1
ATOM 2151 O O . SER A 1 281 ? 4.601 -14.641 14.942 1.00 98.19 281 SER A O 1
ATOM 2153 N N . ILE A 1 282 ? 3.989 -13.197 13.330 1.00 97.81 282 ILE A N 1
ATOM 2154 C CA . ILE A 1 282 ? 3.552 -12.132 14.241 1.00 97.81 282 ILE A CA 1
ATOM 2155 C C . ILE A 1 282 ? 2.391 -12.614 15.119 1.00 97.81 282 ILE A C 1
ATOM 2157 O O . ILE A 1 282 ? 2.414 -12.402 16.331 1.00 97.81 282 ILE A O 1
ATOM 2161 N N . PHE A 1 283 ? 1.382 -13.271 14.538 1.00 97.50 283 PHE A N 1
ATOM 2162 C CA . PHE A 1 283 ? 0.213 -13.727 15.291 1.00 97.50 283 PHE A CA 1
ATOM 2163 C C . PHE A 1 283 ? 0.548 -14.858 16.271 1.00 97.50 283 PHE A C 1
ATOM 2165 O O . PHE A 1 283 ? 0.089 -14.825 17.412 1.00 97.50 283 PHE A O 1
ATOM 2172 N N . VAL A 1 284 ? 1.396 -15.813 15.875 1.00 97.81 284 VAL A N 1
ATOM 2173 C CA . VAL A 1 284 ? 1.904 -16.868 16.768 1.00 97.81 284 VAL A CA 1
ATOM 2174 C C . VAL A 1 284 ? 2.713 -16.255 17.910 1.00 97.81 284 VAL A C 1
ATOM 2176 O O . VAL A 1 284 ? 2.447 -16.559 19.070 1.00 97.81 284 VAL A O 1
ATOM 2179 N N . GLY A 1 285 ? 3.640 -15.337 17.618 1.00 97.25 285 GLY A N 1
ATOM 2180 C CA . GLY A 1 285 ? 4.396 -14.620 18.648 1.00 97.25 285 GLY A CA 1
ATOM 2181 C C . GLY A 1 285 ? 3.484 -13.861 19.615 1.00 97.25 285 GLY A C 1
ATOM 2182 O O . GLY A 1 285 ? 3.636 -13.964 20.830 1.00 97.25 285 GLY A O 1
ATOM 2183 N N . TYR A 1 286 ? 2.472 -13.169 19.092 1.00 96.12 286 TYR A N 1
ATOM 2184 C CA . TYR A 1 286 ? 1.448 -12.506 19.896 1.00 96.12 286 TYR A CA 1
ATOM 2185 C C . TYR A 1 286 ? 0.669 -13.494 20.781 1.00 96.12 286 TYR A C 1
ATOM 2187 O O . TYR A 1 286 ? 0.510 -13.241 21.976 1.00 96.12 286 TYR A O 1
ATOM 2195 N N . ALA A 1 287 ? 0.233 -14.637 20.247 1.00 96.56 287 ALA A N 1
ATOM 2196 C CA . ALA A 1 287 ? -0.460 -15.667 21.018 1.00 96.56 287 ALA A CA 1
ATOM 2197 C C . ALA A 1 287 ? 0.426 -16.234 22.140 1.00 96.56 287 ALA A C 1
ATOM 2199 O O . ALA A 1 287 ? -0.047 -16.381 23.268 1.00 96.56 287 ALA A O 1
ATOM 2200 N N . LEU A 1 288 ? 1.715 -16.472 21.874 1.00 97.56 288 LEU A N 1
ATOM 2201 C CA . LEU A 1 288 ? 2.689 -16.912 22.880 1.00 97.56 288 LEU A CA 1
ATOM 2202 C C . LEU A 1 288 ? 2.866 -15.868 23.991 1.00 97.56 288 LEU A C 1
ATOM 2204 O O . LEU A 1 288 ? 2.742 -16.200 25.171 1.00 97.56 288 LEU A O 1
ATOM 2208 N N . LEU A 1 289 ? 3.062 -14.593 23.634 1.00 96.50 289 LEU A N 1
ATOM 2209 C CA . LEU A 1 289 ? 3.166 -13.484 24.596 1.00 96.50 289 LEU A CA 1
ATOM 2210 C C . LEU A 1 289 ? 1.895 -13.326 25.441 1.00 96.50 289 LEU A C 1
ATOM 2212 O O . LEU A 1 289 ? 1.951 -12.941 26.609 1.00 96.50 289 LEU A O 1
ATOM 2216 N N . ARG A 1 290 ? 0.739 -13.659 24.864 1.00 95.69 290 ARG A N 1
ATOM 2217 C CA . ARG A 1 290 ? -0.569 -13.644 25.525 1.00 95.69 290 ARG A CA 1
ATOM 2218 C C . ARG A 1 290 ? -0.914 -14.960 26.221 1.00 95.69 290 ARG A C 1
ATOM 2220 O O . ARG A 1 290 ? -2.062 -15.120 26.627 1.00 95.69 290 ARG A O 1
ATOM 2227 N N . LYS A 1 291 ? 0.041 -15.886 26.378 1.00 96.56 291 LYS A N 1
ATOM 2228 C CA . LYS A 1 291 ? -0.158 -17.200 27.020 1.00 96.56 291 LYS A CA 1
ATOM 2229 C C . LYS A 1 291 ? -1.346 -17.968 26.424 1.00 96.56 291 LYS A C 1
ATOM 2231 O O . LYS A 1 291 ? -2.185 -18.494 27.147 1.00 96.56 291 LYS A O 1
ATOM 2236 N N . ASN A 1 292 ? -1.423 -17.982 25.095 1.00 95.38 292 ASN A N 1
ATOM 2237 C CA . ASN A 1 292 ? -2.493 -18.585 24.301 1.00 95.38 292 ASN A CA 1
ATOM 2238 C C . ASN A 1 292 ? -3.900 -17.999 24.558 1.00 95.38 292 ASN A C 1
ATOM 2240 O O . ASN A 1 292 ? -4.903 -18.675 24.353 1.00 95.38 292 ASN A O 1
ATOM 2244 N N . ASN A 1 293 ? -3.982 -16.728 24.974 1.00 94.44 293 ASN A N 1
ATOM 2245 C CA . ASN A 1 293 ? -5.237 -15.977 25.099 1.00 94.44 293 ASN A CA 1
ATOM 2246 C C . ASN A 1 293 ? -5.251 -14.703 24.213 1.00 94.44 293 ASN A C 1
ATOM 2248 O O . ASN A 1 293 ? -5.271 -13.573 24.731 1.00 94.44 293 ASN A O 1
ATOM 2252 N N . PRO A 1 294 ? -5.153 -14.857 22.875 1.00 94.62 294 PRO A N 1
ATOM 2253 C CA . PRO A 1 294 ? -5.207 -13.741 21.933 1.00 94.62 294 PRO A CA 1
ATOM 2254 C C . PRO A 1 294 ? -6.611 -13.120 21.853 1.00 94.62 294 PRO A C 1
ATOM 2256 O O . PRO A 1 294 ? -7.620 -13.805 22.011 1.00 94.62 294 PRO A O 1
ATOM 2259 N N . ILE A 1 295 ? -6.693 -11.822 21.541 1.00 92.94 295 ILE A N 1
ATOM 2260 C CA . ILE A 1 295 ? -7.980 -11.168 21.257 1.00 92.94 295 ILE A CA 1
ATOM 2261 C C . ILE A 1 295 ? -8.443 -11.590 19.861 1.00 92.94 295 ILE A C 1
ATOM 2263 O O . ILE A 1 295 ? -7.884 -11.166 18.851 1.00 92.94 295 ILE A O 1
ATOM 2267 N N . VAL A 1 296 ? -9.484 -12.419 19.805 1.00 93.75 296 VAL A N 1
ATOM 2268 C CA . VAL A 1 296 ? -10.039 -12.951 18.557 1.00 93.75 296 VAL A CA 1
ATOM 2269 C C . VAL A 1 296 ? -11.510 -12.577 18.451 1.00 93.75 296 VAL A C 1
ATOM 2271 O O . VAL A 1 296 ? -12.313 -12.901 19.323 1.00 93.75 296 VAL A O 1
ATOM 2274 N N . ASN A 1 297 ? -11.874 -11.914 17.353 1.00 92.31 297 ASN A N 1
ATOM 2275 C CA . ASN A 1 297 ? -13.267 -11.681 16.991 1.00 92.31 297 ASN A CA 1
ATOM 2276 C C . ASN A 1 297 ? -13.628 -12.555 15.779 1.00 92.31 297 ASN A C 1
ATOM 2278 O O . ASN A 1 297 ? -13.300 -12.181 14.655 1.00 92.31 297 ASN A O 1
ATOM 2282 N N . PRO A 1 298 ? -14.335 -13.683 15.950 1.00 91.50 298 PRO A N 1
ATOM 2283 C CA . PRO A 1 298 ? -14.616 -14.599 14.843 1.00 91.50 298 PRO A CA 1
ATOM 2284 C C . PRO A 1 298 ? -15.486 -13.968 13.744 1.00 91.50 298 PRO A C 1
ATOM 2286 O O . PRO A 1 298 ? -15.389 -14.357 12.583 1.00 91.50 298 PRO A O 1
ATOM 2289 N N . LYS A 1 299 ? -16.289 -12.942 14.064 1.00 93.38 299 LYS A N 1
ATOM 2290 C CA . LYS A 1 299 ? -17.144 -12.258 13.078 1.00 93.38 299 LYS A CA 1
ATOM 2291 C C . LYS A 1 299 ? -16.346 -11.455 12.045 1.00 93.38 299 LYS A C 1
ATOM 2293 O O . LYS A 1 299 ? -16.896 -11.115 11.003 1.00 93.38 299 LYS A O 1
ATOM 2298 N N . ILE A 1 300 ? -15.072 -11.149 12.316 1.00 94.06 300 ILE A N 1
ATOM 2299 C CA . ILE A 1 300 ? -14.232 -10.341 11.422 1.00 94.06 300 ILE A CA 1
ATOM 2300 C C . ILE A 1 300 ? -13.462 -11.169 10.391 1.00 94.06 300 ILE A C 1
ATOM 2302 O O . ILE A 1 300 ? -12.942 -10.593 9.445 1.00 94.06 300 ILE A O 1
ATOM 2306 N N . VAL A 1 301 ? -13.431 -12.502 10.523 1.00 95.94 301 VAL A N 1
ATOM 2307 C CA . VAL A 1 301 ? -12.617 -13.388 9.670 1.00 95.94 301 VAL A CA 1
ATOM 2308 C C . VAL A 1 301 ? -12.925 -13.193 8.186 1.00 95.94 301 VAL A C 1
ATOM 2310 O O . VAL A 1 301 ? -12.042 -12.802 7.426 1.00 95.94 301 VAL A O 1
ATOM 2313 N N . LEU A 1 302 ? -14.181 -13.400 7.774 1.00 96.19 302 LEU A N 1
ATOM 2314 C CA . LEU A 1 302 ? -14.578 -13.242 6.371 1.00 96.19 302 LEU A CA 1
ATOM 2315 C C . LEU A 1 302 ? -14.431 -11.791 5.875 1.00 96.19 302 LEU A C 1
ATOM 2317 O O . LEU A 1 302 ? -13.839 -11.601 4.815 1.00 96.19 302 LEU A O 1
ATOM 2321 N N . PRO A 1 303 ? -14.878 -10.752 6.615 1.00 96.06 303 PRO A N 1
ATOM 2322 C CA . PRO A 1 303 ? -14.604 -9.362 6.247 1.00 96.06 303 PRO A CA 1
ATOM 2323 C C . PRO A 1 303 ? -13.118 -9.048 6.027 1.00 96.06 303 PRO A C 1
ATOM 2325 O O . PRO A 1 303 ? -12.774 -8.358 5.067 1.00 96.06 303 PRO A O 1
ATOM 2328 N N . SER A 1 304 ? -12.236 -9.562 6.887 1.00 96.62 304 SER A N 1
ATOM 2329 C CA . SER A 1 304 ? -10.785 -9.403 6.766 1.00 96.62 304 SER A CA 1
ATOM 2330 C C . SER A 1 304 ? -10.230 -10.121 5.545 1.00 96.62 304 SER A C 1
ATOM 2332 O O . SER A 1 304 ? -9.455 -9.522 4.806 1.00 96.62 304 SER A O 1
ATOM 2334 N N . MET A 1 305 ? -10.658 -11.360 5.288 1.00 98.00 305 MET A N 1
ATOM 2335 C CA . MET A 1 305 ? -10.256 -12.106 4.093 1.00 98.00 305 MET A CA 1
ATOM 2336 C C . MET A 1 305 ? -10.691 -11.393 2.809 1.00 98.00 305 MET A C 1
ATOM 2338 O O . MET A 1 305 ? -9.887 -11.265 1.891 1.00 98.00 305 MET A O 1
ATOM 2342 N N . VAL A 1 306 ? -11.917 -10.858 2.755 1.00 97.94 306 VAL A N 1
ATOM 2343 C CA . VAL A 1 306 ? -12.395 -10.049 1.617 1.00 97.94 306 VAL A CA 1
ATOM 2344 C C . VAL A 1 306 ? -11.537 -8.795 1.442 1.00 97.94 306 VAL A C 1
ATOM 2346 O O . VAL A 1 306 ? -11.128 -8.490 0.325 1.00 97.94 306 VAL A O 1
ATOM 2349 N N . GLY A 1 307 ? -11.206 -8.096 2.533 1.00 96.94 307 GLY A N 1
ATOM 2350 C CA . GLY A 1 307 ? -10.259 -6.978 2.493 1.00 96.94 307 GLY A CA 1
ATOM 2351 C C . GLY A 1 307 ? -8.887 -7.389 1.945 1.00 96.94 307 GLY A C 1
ATOM 2352 O O . GLY A 1 307 ? -8.296 -6.653 1.158 1.00 96.94 307 GLY A O 1
ATOM 2353 N N . GLY A 1 308 ? -8.419 -8.589 2.297 1.00 98.12 308 GLY A N 1
ATOM 2354 C CA . GLY A 1 308 ? -7.187 -9.181 1.780 1.00 98.12 308 GLY A CA 1
ATOM 2355 C C . GLY A 1 308 ? -7.237 -9.483 0.284 1.00 98.12 308 GLY A C 1
ATOM 2356 O O . GLY A 1 308 ? -6.293 -9.159 -0.427 1.00 98.12 308 GLY A O 1
ATOM 2357 N N . VAL A 1 309 ? -8.350 -10.022 -0.218 1.00 98.62 309 VAL A N 1
ATOM 2358 C CA . VAL A 1 309 ? -8.552 -10.239 -1.661 1.00 98.62 309 VAL A CA 1
ATOM 2359 C C . VAL A 1 309 ? -8.548 -8.913 -2.418 1.00 98.62 309 VAL A C 1
ATOM 2361 O O . VAL A 1 309 ? -7.846 -8.774 -3.416 1.00 98.62 309 VAL A O 1
ATOM 2364 N N . ILE A 1 310 ? -9.275 -7.909 -1.915 1.00 98.19 310 ILE A N 1
ATOM 2365 C CA . ILE A 1 310 ? -9.295 -6.565 -2.509 1.00 98.19 310 ILE A CA 1
ATOM 2366 C C . ILE A 1 310 ? -7.876 -5.987 -2.556 1.00 98.19 310 ILE A C 1
ATOM 2368 O O . ILE A 1 310 ? -7.461 -5.470 -3.594 1.00 98.19 310 ILE A O 1
ATOM 2372 N N . TRP A 1 311 ? -7.118 -6.092 -1.460 1.00 97.81 311 TRP A N 1
ATOM 2373 C CA . TRP A 1 311 ? -5.730 -5.634 -1.423 1.00 97.81 311 TRP A CA 1
ATOM 2374 C C . TRP A 1 311 ? -4.847 -6.402 -2.411 1.00 97.81 311 TRP A C 1
ATOM 2376 O O . TRP A 1 311 ? -4.089 -5.770 -3.138 1.00 97.81 311 TRP A O 1
ATOM 2386 N N . GLY A 1 312 ? -4.977 -7.730 -2.493 1.00 98.25 312 GLY A N 1
ATOM 2387 C CA . GLY A 1 312 ? -4.212 -8.559 -3.425 1.00 98.25 312 GLY A CA 1
ATOM 2388 C C . GLY A 1 312 ? -4.456 -8.154 -4.878 1.00 98.25 312 GLY A C 1
ATOM 2389 O O . GLY A 1 312 ? -3.529 -7.820 -5.604 1.00 98.25 312 GLY A O 1
ATOM 2390 N N . VAL A 1 313 ? -5.715 -8.045 -5.302 1.00 98.12 313 VAL A N 1
ATOM 2391 C CA . VAL A 1 313 ? -6.028 -7.589 -6.668 1.00 98.12 313 VAL A CA 1
ATOM 2392 C C . VAL A 1 313 ? -5.468 -6.185 -6.926 1.00 98.12 313 VAL A C 1
ATOM 2394 O O . VAL A 1 313 ? -4.898 -5.923 -7.985 1.00 98.12 313 VAL A O 1
ATOM 2397 N N . SER A 1 314 ? -5.562 -5.293 -5.936 1.00 98.00 314 SER A N 1
ATOM 2398 C CA . SER A 1 314 ? -5.034 -3.927 -6.046 1.00 98.00 314 SER A CA 1
ATOM 2399 C C . SER A 1 314 ? -3.516 -3.895 -6.188 1.00 98.00 314 SER A C 1
ATOM 2401 O O . SER A 1 314 ? -2.983 -3.141 -6.996 1.00 98.00 314 SER A O 1
ATOM 2403 N N . MET A 1 315 ? -2.814 -4.716 -5.411 1.00 97.81 315 MET A N 1
ATOM 2404 C CA . MET A 1 315 ? -1.360 -4.770 -5.410 1.00 97.81 315 MET A CA 1
ATOM 2405 C C . MET A 1 315 ? -0.824 -5.402 -6.698 1.00 97.81 315 MET A C 1
ATOM 2407 O O . MET A 1 315 ? 0.148 -4.897 -7.249 1.00 97.81 315 MET A O 1
ATOM 2411 N N . ALA A 1 316 ? -1.483 -6.434 -7.236 1.00 97.81 316 ALA A N 1
ATOM 2412 C CA . ALA A 1 316 ? -1.163 -6.964 -8.563 1.00 97.81 316 ALA A CA 1
ATOM 2413 C C . ALA A 1 316 ? -1.352 -5.897 -9.660 1.00 97.81 316 ALA A C 1
ATOM 2415 O O . ALA A 1 316 ? -0.465 -5.701 -10.489 1.00 97.81 316 ALA A O 1
ATOM 2416 N N . GLY A 1 317 ? -2.456 -5.137 -9.610 1.00 97.50 317 GLY A N 1
ATOM 2417 C CA . GLY A 1 317 ? -2.679 -3.995 -10.504 1.00 97.50 317 GLY A CA 1
ATOM 2418 C C . GLY A 1 317 ? -1.583 -2.933 -10.384 1.00 97.50 317 GLY A C 1
ATOM 2419 O O . GLY A 1 317 ? -1.034 -2.493 -11.387 1.00 97.50 317 GLY A O 1
ATOM 2420 N N . MET A 1 318 ? -1.188 -2.577 -9.160 1.00 97.44 318 MET A N 1
ATOM 2421 C CA . MET A 1 318 ? -0.103 -1.624 -8.926 1.00 97.44 318 MET A CA 1
ATOM 2422 C C . MET A 1 318 ? 1.248 -2.126 -9.455 1.00 97.44 318 MET A C 1
ATOM 2424 O O . MET A 1 318 ? 2.025 -1.328 -9.977 1.00 97.44 318 MET A O 1
ATOM 2428 N N . ILE A 1 319 ? 1.554 -3.419 -9.334 1.00 97.00 319 ILE A N 1
ATOM 2429 C CA . ILE A 1 319 ? 2.775 -4.008 -9.901 1.00 97.00 319 ILE A CA 1
ATOM 2430 C C . ILE A 1 319 ? 2.762 -3.884 -11.430 1.00 97.00 319 ILE A C 1
ATOM 2432 O O . ILE A 1 319 ? 3.711 -3.347 -11.998 1.00 97.00 319 ILE A O 1
ATOM 2436 N N . LEU A 1 320 ? 1.655 -4.257 -12.081 1.00 96.19 320 LEU A N 1
ATOM 2437 C CA . LEU A 1 320 ? 1.493 -4.103 -13.530 1.00 96.19 320 LEU A CA 1
ATOM 2438 C C . LEU A 1 320 ? 1.632 -2.636 -13.976 1.00 96.19 320 LEU A C 1
ATOM 2440 O O . LEU A 1 320 ? 2.299 -2.344 -14.967 1.00 96.19 320 LEU A O 1
ATOM 2444 N N . SER A 1 321 ? 1.045 -1.692 -13.238 1.00 95.56 321 SER A N 1
ATOM 2445 C CA . SER A 1 321 ? 1.213 -0.260 -13.510 1.00 95.56 321 SER A CA 1
ATOM 2446 C C . SER A 1 321 ? 2.663 0.198 -13.386 1.00 95.56 321 SER A C 1
ATOM 2448 O O . SER A 1 321 ? 3.110 1.000 -14.204 1.00 95.56 321 SER A O 1
ATOM 2450 N N . ASN A 1 322 ? 3.412 -0.311 -12.402 1.00 95.31 322 ASN A N 1
ATOM 2451 C CA . ASN A 1 322 ? 4.826 0.023 -12.241 1.00 95.31 322 ASN A CA 1
ATOM 2452 C C . ASN A 1 322 ? 5.676 -0.476 -13.413 1.00 95.31 322 ASN A C 1
ATOM 2454 O O . ASN A 1 322 ? 6.584 0.245 -13.829 1.00 95.31 322 ASN A O 1
ATOM 2458 N N . ASP A 1 323 ? 5.368 -1.652 -13.964 1.00 93.00 323 ASP A N 1
ATOM 2459 C CA . ASP A 1 323 ? 6.062 -2.167 -15.148 1.00 93.00 323 ASP A CA 1
ATOM 2460 C C . ASP A 1 323 ? 5.844 -1.254 -16.364 1.00 93.00 323 ASP A C 1
ATOM 2462 O O . ASP A 1 323 ? 6.802 -0.941 -17.068 1.00 93.00 323 ASP A O 1
ATOM 2466 N N . ARG A 1 324 ? 4.610 -0.768 -16.575 1.00 92.00 324 ARG A N 1
ATOM 2467 C CA . ARG A 1 324 ? 4.246 0.063 -17.741 1.00 92.00 324 ARG A CA 1
ATOM 2468 C C . ARG A 1 324 ? 4.621 1.538 -17.589 1.00 92.00 324 ARG A C 1
ATOM 2470 O O . ARG A 1 324 ? 5.255 2.128 -18.457 1.00 92.00 324 ARG A O 1
ATOM 2477 N N . LEU A 1 325 ? 4.229 2.164 -16.482 1.00 91.81 325 LEU A N 1
ATOM 2478 C CA . LEU A 1 325 ? 4.364 3.612 -16.282 1.00 91.81 325 LEU A CA 1
ATOM 2479 C C . LEU A 1 325 ? 5.648 3.983 -15.535 1.00 91.81 325 LEU A C 1
ATOM 2481 O O . LEU A 1 325 ? 6.224 5.051 -15.763 1.00 91.81 325 LEU A O 1
ATOM 2485 N N . GLY A 1 326 ? 6.122 3.095 -14.663 1.00 92.25 326 GLY A N 1
ATOM 2486 C CA . GLY A 1 326 ? 7.179 3.375 -13.700 1.00 92.25 326 GLY A CA 1
ATOM 2487 C C . GLY A 1 326 ? 6.657 3.918 -12.367 1.00 92.25 326 GLY A C 1
ATOM 2488 O O . GLY A 1 326 ? 5.515 4.367 -12.223 1.00 92.25 326 GLY A O 1
ATOM 2489 N N . GLN A 1 327 ? 7.539 3.884 -11.371 1.00 93.19 327 GLN A N 1
ATOM 2490 C CA . GLN A 1 327 ? 7.239 4.222 -9.975 1.00 93.19 327 GLN A CA 1
ATOM 2491 C C . GLN A 1 327 ? 6.922 5.709 -9.775 1.00 93.19 327 GLN A C 1
ATOM 2493 O O . GLN A 1 327 ? 6.037 6.057 -8.994 1.00 93.19 327 GLN A O 1
ATOM 2498 N N . THR A 1 328 ? 7.591 6.584 -10.531 1.00 92.50 328 THR A N 1
ATOM 2499 C CA . THR A 1 328 ? 7.425 8.048 -10.486 1.00 92.50 328 THR A CA 1
ATOM 2500 C C . THR A 1 328 ? 6.035 8.520 -10.913 1.00 92.50 328 THR A C 1
ATOM 2502 O O . THR A 1 328 ? 5.655 9.652 -10.618 1.00 92.50 328 THR A O 1
ATOM 2505 N N . ILE A 1 329 ? 5.266 7.651 -11.572 1.00 93.69 329 ILE A N 1
ATOM 2506 C CA . ILE A 1 329 ? 3.905 7.926 -12.042 1.00 93.69 329 ILE A CA 1
ATOM 2507 C C . ILE A 1 329 ? 2.883 7.105 -11.268 1.00 93.69 329 ILE A C 1
ATOM 2509 O O . ILE A 1 329 ? 1.862 7.632 -10.829 1.00 93.69 329 ILE A O 1
ATOM 2513 N N . THR A 1 330 ? 3.181 5.825 -11.052 1.00 96.00 330 THR A N 1
ATOM 2514 C CA . THR A 1 330 ? 2.267 4.887 -10.397 1.00 96.00 330 THR A CA 1
ATOM 2515 C C . THR A 1 330 ? 1.980 5.289 -8.953 1.00 96.00 330 THR A C 1
ATOM 2517 O O . THR A 1 330 ? 0.813 5.393 -8.582 1.00 96.00 330 THR A O 1
ATOM 2520 N N . TYR A 1 331 ? 3.012 5.566 -8.145 1.00 95.69 331 TYR A N 1
ATOM 2521 C CA . TYR A 1 331 ? 2.834 5.822 -6.710 1.00 95.69 331 TYR A CA 1
ATOM 2522 C C . TYR A 1 331 ? 1.948 7.041 -6.414 1.00 95.69 331 TYR A C 1
ATOM 2524 O O . TYR A 1 331 ? 0.981 6.867 -5.676 1.00 95.69 331 TYR A O 1
ATOM 2532 N N . PRO A 1 332 ? 2.168 8.234 -7.009 1.00 95.56 332 PRO A N 1
ATOM 2533 C CA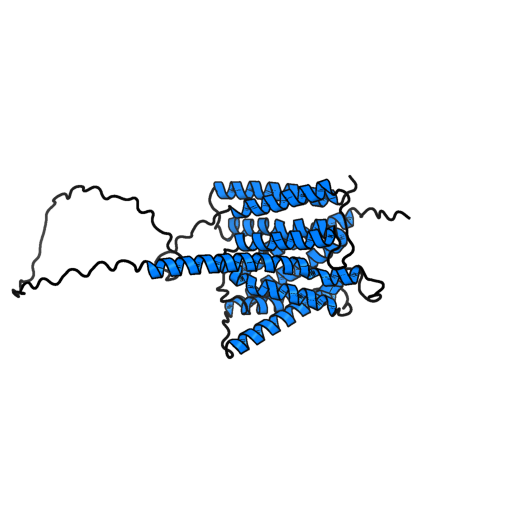 . PRO A 1 332 ? 1.292 9.385 -6.772 1.00 95.56 332 PRO A CA 1
ATOM 2534 C C . PRO A 1 332 ? -0.197 9.094 -7.000 1.00 95.56 332 PRO A C 1
ATOM 2536 O O . PRO A 1 332 ? -1.047 9.539 -6.221 1.00 95.56 332 PRO A O 1
ATOM 2539 N N . ILE A 1 333 ? -0.511 8.306 -8.031 1.00 94.50 333 ILE A N 1
ATOM 2540 C CA . ILE A 1 333 ? -1.881 7.913 -8.368 1.00 94.50 333 ILE A CA 1
ATOM 2541 C C . ILE A 1 333 ? -2.402 6.885 -7.354 1.00 94.50 333 ILE A C 1
ATOM 2543 O O . ILE A 1 333 ? -3.428 7.119 -6.707 1.00 94.50 333 ILE A O 1
ATOM 2547 N N . THR A 1 334 ? -1.698 5.761 -7.181 1.00 95.50 334 THR A N 1
ATOM 2548 C CA . THR A 1 334 ? -2.187 4.611 -6.403 1.00 95.50 334 THR A CA 1
ATOM 2549 C C . THR A 1 334 ? -2.201 4.840 -4.900 1.00 95.50 334 THR A C 1
ATOM 2551 O O . THR A 1 334 ? -2.901 4.109 -4.207 1.00 95.50 334 THR A O 1
ATOM 2554 N N . THR A 1 335 ? -1.503 5.848 -4.371 1.00 92.31 335 THR A N 1
ATOM 2555 C CA . THR A 1 335 ? -1.545 6.176 -2.937 1.00 92.31 335 THR A CA 1
ATOM 2556 C C . THR A 1 335 ? -2.531 7.290 -2.607 1.00 92.31 335 THR A C 1
ATOM 2558 O O . THR A 1 335 ? -3.048 7.336 -1.492 1.00 92.31 335 THR A O 1
ATOM 2561 N N . THR A 1 336 ? -2.851 8.178 -3.550 1.00 89.38 336 THR A N 1
ATOM 2562 C CA . THR A 1 336 ? -3.661 9.371 -3.243 1.00 89.38 336 THR A CA 1
ATOM 2563 C C . THR A 1 336 ? -5.113 9.244 -3.684 1.00 89.38 336 THR A C 1
ATOM 2565 O O . THR A 1 336 ? -6.019 9.572 -2.914 1.00 89.38 336 THR A O 1
ATOM 2568 N N . VAL A 1 337 ? -5.365 8.682 -4.870 1.00 91.88 337 VAL A N 1
ATOM 2569 C CA . VAL A 1 337 ? -6.726 8.403 -5.363 1.00 91.88 337 VAL A CA 1
ATOM 2570 C C . VAL A 1 337 ? -7.534 7.470 -4.435 1.00 91.88 337 VAL A C 1
ATOM 2572 O O . VAL A 1 337 ? -8.735 7.716 -4.279 1.00 91.88 337 VAL A O 1
ATOM 2575 N N . PRO A 1 338 ? -6.947 6.483 -3.717 1.00 91.75 338 PRO A N 1
ATOM 2576 C CA . PRO A 1 338 ? -7.653 5.757 -2.656 1.00 91.75 338 PRO A CA 1
ATOM 2577 C C . PRO A 1 338 ? -8.334 6.651 -1.620 1.00 91.75 338 PRO A C 1
ATOM 2579 O O . PRO A 1 338 ? -9.396 6.298 -1.108 1.00 91.75 338 PRO A O 1
ATOM 2582 N N . GLY A 1 339 ? -7.743 7.812 -1.313 1.00 88.81 339 GLY A N 1
ATOM 2583 C CA . GLY A 1 339 ? -8.322 8.796 -0.404 1.00 88.81 339 GLY A CA 1
ATOM 2584 C C . GLY A 1 339 ? -9.661 9.320 -0.918 1.00 88.81 339 GLY A C 1
ATOM 2585 O O . GLY A 1 339 ? -10.619 9.392 -0.147 1.00 88.81 339 GLY A O 1
ATOM 2586 N N . CYS A 1 340 ? -9.767 9.588 -2.224 1.00 91.38 340 CYS A N 1
ATOM 2587 C CA . CYS A 1 340 ? -11.022 9.978 -2.866 1.00 91.38 340 CYS A CA 1
ATOM 2588 C C . CYS A 1 340 ? -12.076 8.878 -2.738 1.00 91.38 340 CYS A C 1
ATOM 2590 O O . CYS A 1 340 ? -13.194 9.135 -2.296 1.00 91.38 340 CYS A O 1
ATOM 2592 N N . VAL A 1 341 ? -11.704 7.637 -3.053 1.00 92.56 341 VAL A N 1
ATOM 2593 C CA . VAL A 1 341 ? -12.606 6.476 -3.000 1.00 92.56 341 VAL A CA 1
ATOM 2594 C C . VAL A 1 341 ? -13.101 6.226 -1.571 1.00 92.56 341 VAL A C 1
ATOM 2596 O O . VAL A 1 341 ? -14.299 6.057 -1.343 1.00 92.56 341 VAL A O 1
ATOM 2599 N N . ALA A 1 342 ? -12.214 6.296 -0.577 1.00 88.06 342 ALA A N 1
ATOM 2600 C CA . ALA A 1 342 ? -12.585 6.193 0.833 1.00 88.06 342 ALA A CA 1
ATOM 2601 C C . ALA A 1 342 ? -13.532 7.328 1.276 1.00 88.06 342 ALA A C 1
ATOM 2603 O O . ALA A 1 342 ? -14.448 7.108 2.082 1.00 88.06 342 ALA A O 1
ATOM 2604 N N . ALA A 1 343 ? -13.349 8.539 0.740 1.00 88.25 343 ALA A N 1
ATOM 2605 C CA . ALA A 1 343 ? -14.254 9.659 0.975 1.00 88.25 343 ALA A CA 1
ATOM 2606 C C . ALA A 1 343 ? -15.638 9.410 0.355 1.00 88.25 343 ALA A C 1
ATOM 2608 O O . ALA A 1 343 ? -16.646 9.641 1.021 1.00 88.25 343 ALA A O 1
ATOM 2609 N N . LEU A 1 344 ? -15.700 8.859 -0.862 1.00 91.69 344 LEU A N 1
ATOM 2610 C CA . LEU A 1 344 ? -16.954 8.482 -1.521 1.00 91.69 344 LEU A CA 1
ATOM 2611 C C . LEU A 1 344 ? -17.732 7.436 -0.713 1.00 91.69 344 LEU A C 1
ATOM 2613 O O . LEU A 1 344 ? -18.926 7.616 -0.469 1.00 91.69 344 LEU A O 1
ATOM 2617 N N . TRP A 1 345 ? -17.059 6.401 -0.198 1.00 90.69 345 TRP A N 1
ATOM 2618 C CA . TRP A 1 345 ? -17.673 5.451 0.739 1.00 90.69 345 TRP A CA 1
ATOM 2619 C C . TRP A 1 345 ? -18.198 6.148 2.001 1.00 90.69 345 TRP A C 1
ATOM 2621 O O . TRP A 1 345 ? -19.274 5.822 2.504 1.00 90.69 345 TRP A O 1
ATOM 2631 N N . SER A 1 346 ? -17.464 7.135 2.514 1.00 85.69 346 SER A N 1
ATOM 2632 C CA . SER A 1 346 ? -17.859 7.895 3.706 1.00 85.69 346 SER A CA 1
ATOM 2633 C C . SER A 1 346 ? -19.074 8.803 3.465 1.00 85.69 346 SER A C 1
ATOM 2635 O O . SER A 1 346 ? -19.887 8.976 4.376 1.00 85.69 346 SER A O 1
ATOM 2637 N N . VAL A 1 347 ? -19.231 9.335 2.250 1.00 87.56 347 VAL A N 1
ATOM 2638 C CA . VAL A 1 347 ? -20.378 10.154 1.828 1.00 87.56 347 VAL A CA 1
ATOM 2639 C C . VAL A 1 347 ? -21.605 9.292 1.540 1.00 87.56 347 VAL A C 1
ATOM 2641 O O . VAL A 1 347 ? -22.646 9.483 2.163 1.00 87.56 347 VAL A O 1
ATOM 2644 N N . PHE A 1 348 ? -21.501 8.341 0.612 1.00 90.38 348 PHE A N 1
ATOM 2645 C CA . PHE A 1 348 ? -22.677 7.655 0.071 1.00 90.38 348 PHE A CA 1
ATOM 2646 C C . PHE A 1 348 ? -23.135 6.488 0.933 1.00 90.38 348 PHE A C 1
ATOM 2648 O O . PHE A 1 348 ? -24.334 6.265 1.103 1.00 90.38 348 PHE A O 1
ATOM 2655 N N . TYR A 1 349 ? -22.182 5.750 1.496 1.00 89.00 349 TYR A N 1
ATOM 2656 C CA . TYR A 1 349 ? -22.480 4.491 2.155 1.00 89.00 349 TYR A CA 1
ATOM 2657 C C . TYR A 1 349 ? -22.543 4.617 3.672 1.00 89.00 349 TYR A C 1
ATOM 2659 O O . TYR A 1 349 ? -23.554 4.279 4.285 1.00 89.00 349 TYR A O 1
ATOM 2667 N N . PHE A 1 350 ? -21.494 5.165 4.291 1.00 85.31 350 PHE A N 1
ATOM 2668 C CA . PHE A 1 350 ? -21.499 5.415 5.732 1.00 85.31 350 PHE A CA 1
ATOM 2669 C C . PHE A 1 350 ? -22.292 6.670 6.107 1.00 85.31 350 PHE A C 1
ATOM 2671 O O . PHE A 1 350 ? -22.683 6.797 7.267 1.00 85.31 350 PHE A O 1
ATOM 2678 N N . LYS A 1 351 ? -22.546 7.581 5.158 1.00 85.38 351 LYS A N 1
ATOM 2679 C CA . LYS A 1 351 ? -23.286 8.833 5.386 1.00 85.38 351 LYS A CA 1
ATOM 2680 C C . LYS A 1 351 ? -22.753 9.625 6.592 1.00 85.38 351 LYS A C 1
ATOM 2682 O O . LYS A 1 351 ? -23.510 10.205 7.361 1.00 85.38 351 LYS A O 1
ATOM 2687 N N . GLU A 1 352 ? -21.434 9.610 6.785 1.00 81.12 352 GLU A N 1
ATOM 2688 C CA . GLU A 1 352 ? -20.746 10.274 7.907 1.00 81.12 352 GLU A CA 1
ATOM 2689 C C . GLU A 1 352 ? -20.367 11.722 7.585 1.00 81.12 352 GLU A C 1
ATOM 2691 O O . GLU A 1 352 ? -20.037 12.501 8.480 1.00 81.12 352 GLU A O 1
ATOM 2696 N N . ILE A 1 353 ? -20.385 12.081 6.302 1.00 82.56 353 ILE A N 1
ATOM 2697 C CA . ILE A 1 353 ? -20.031 13.404 5.801 1.00 82.56 353 ILE A CA 1
ATOM 2698 C C . ILE A 1 353 ? -21.298 14.027 5.221 1.00 82.56 353 ILE A C 1
ATOM 2700 O O . ILE A 1 353 ? -21.748 13.619 4.154 1.00 82.56 353 ILE A O 1
ATOM 2704 N N . THR A 1 354 ? -21.871 14.999 5.934 1.00 80.94 354 THR A N 1
ATOM 2705 C CA . THR A 1 354 ? -23.186 15.575 5.588 1.00 80.94 354 THR A CA 1
ATOM 2706 C C . THR A 1 354 ? -23.190 17.095 5.421 1.00 80.94 354 THR A C 1
ATOM 2708 O O . THR A 1 354 ? -24.178 17.666 4.969 1.00 80.94 354 THR A O 1
ATOM 2711 N N . THR A 1 355 ? -22.107 17.789 5.785 1.00 87.50 355 THR A N 1
ATOM 2712 C CA . THR A 1 355 ? -22.088 19.261 5.790 1.00 87.50 355 THR A CA 1
ATOM 2713 C C . THR A 1 355 ? -21.657 19.847 4.443 1.00 87.50 355 THR A C 1
ATOM 2715 O O . THR A 1 355 ? -20.733 19.342 3.805 1.00 87.50 355 THR A O 1
ATOM 2718 N N . LYS A 1 356 ? -22.256 20.984 4.047 1.00 89.38 356 LYS A N 1
ATOM 2719 C CA . LYS A 1 356 ? -21.885 21.729 2.823 1.00 89.38 356 LYS A CA 1
ATOM 2720 C C . LYS A 1 356 ? -20.391 22.062 2.767 1.00 89.38 356 LYS A C 1
ATOM 2722 O O . LYS A 1 356 ? -19.764 21.902 1.727 1.00 89.38 356 LYS A O 1
ATOM 2727 N N . ARG A 1 357 ? -19.804 22.467 3.900 1.00 89.25 357 ARG A N 1
ATOM 2728 C CA . ARG A 1 357 ? -18.368 22.769 4.000 1.00 89.25 357 ARG A CA 1
ATOM 2729 C C . ARG A 1 357 ? -17.502 21.538 3.720 1.00 89.25 357 ARG A C 1
ATOM 2731 O O . ARG A 1 357 ? -16.498 21.650 3.030 1.00 89.25 357 ARG A O 1
ATOM 2738 N N . ASN A 1 358 ? -17.891 20.367 4.223 1.00 88.75 358 ASN A N 1
ATOM 2739 C CA . ASN A 1 358 ? -17.164 19.136 3.927 1.00 88.75 358 ASN A CA 1
ATOM 2740 C C . ASN A 1 358 ? -17.275 18.744 2.451 1.00 88.75 358 ASN A C 1
ATOM 2742 O O . ASN A 1 358 ? -16.280 18.314 1.879 1.00 88.75 358 ASN A O 1
ATOM 2746 N N . TYR A 1 359 ? -18.448 18.915 1.832 1.00 90.62 359 TYR A N 1
ATOM 2747 C CA . TYR A 1 359 ? -18.590 18.696 0.391 1.00 90.62 359 TYR A CA 1
ATOM 2748 C C . TYR A 1 359 ? -17.702 19.645 -0.415 1.00 90.62 359 TYR A C 1
ATOM 2750 O O . TYR A 1 359 ? -17.052 19.195 -1.349 1.00 90.62 359 TYR A O 1
ATOM 2758 N N . LEU A 1 360 ? -17.581 20.915 -0.010 1.00 92.75 360 LEU A N 1
ATOM 2759 C CA . LEU A 1 360 ? -16.652 21.854 -0.643 1.00 92.75 360 LEU A CA 1
ATOM 2760 C C . LEU A 1 360 ? -15.191 21.385 -0.533 1.00 92.75 360 LEU A C 1
ATOM 2762 O O . LEU A 1 360 ? -14.494 21.368 -1.543 1.00 92.75 360 LEU A O 1
ATOM 2766 N N . TYR A 1 361 ? -14.738 20.955 0.653 1.00 91.56 361 TYR A N 1
ATOM 2767 C CA . TYR A 1 361 ? -13.388 20.393 0.812 1.00 91.56 361 TYR A CA 1
ATOM 2768 C C . TYR A 1 361 ? -13.166 19.165 -0.077 1.00 91.56 361 TYR A C 1
ATOM 2770 O O . TYR A 1 361 ? -12.111 19.054 -0.694 1.00 91.56 361 TYR A O 1
ATOM 2778 N N . LEU A 1 362 ? -14.156 18.274 -0.190 1.00 91.19 362 LEU A N 1
ATOM 2779 C CA . LEU A 1 362 ? -14.071 17.110 -1.075 1.00 91.19 362 LEU A CA 1
ATOM 2780 C C . LEU A 1 362 ? -13.996 17.507 -2.550 1.00 91.19 362 LEU A C 1
ATOM 2782 O O . LEU A 1 362 ? -13.143 16.986 -3.259 1.00 91.19 362 LEU A O 1
ATOM 2786 N N . CYS A 1 363 ? -14.823 18.451 -3.006 1.00 93.94 363 CYS A N 1
ATOM 2787 C CA . CYS A 1 363 ? -14.780 18.933 -4.386 1.00 93.94 363 CYS A CA 1
ATOM 2788 C C . CYS A 1 363 ? -13.417 19.550 -4.727 1.00 93.94 363 CYS A C 1
ATOM 2790 O O . CYS A 1 363 ? -12.836 19.214 -5.757 1.00 93.94 363 CYS A O 1
ATOM 2792 N N . VAL A 1 364 ? -12.883 20.408 -3.849 1.00 95.44 364 VAL A N 1
ATOM 2793 C CA . VAL A 1 364 ? -11.559 21.025 -4.037 1.00 95.44 364 VAL A CA 1
ATOM 2794 C C . VAL A 1 364 ? -10.464 19.960 -4.044 1.00 95.44 364 VAL A C 1
ATOM 2796 O O . VAL A 1 364 ? -9.634 19.946 -4.948 1.00 95.44 364 VAL A O 1
ATOM 2799 N N . ALA A 1 365 ? -10.478 19.036 -3.082 1.00 93.31 365 ALA A N 1
ATOM 2800 C CA . ALA A 1 365 ? -9.505 17.952 -3.030 1.00 93.31 365 ALA A CA 1
ATOM 2801 C C . ALA A 1 365 ? -9.538 17.077 -4.288 1.00 93.31 365 ALA A C 1
ATOM 2803 O O . ALA A 1 365 ? -8.488 16.747 -4.832 1.00 93.31 365 ALA A O 1
ATOM 2804 N N . PHE A 1 366 ? -10.731 16.719 -4.767 1.00 94.00 366 PHE A N 1
ATOM 2805 C CA . PHE A 1 366 ? -10.886 15.870 -5.945 1.00 94.00 366 PHE A CA 1
ATOM 2806 C C . PHE A 1 366 ? -10.397 16.591 -7.196 1.00 94.00 366 PHE A C 1
ATOM 2808 O O . PHE A 1 366 ? -9.674 15.988 -7.977 1.00 94.00 366 PHE A O 1
ATOM 2815 N N . ALA A 1 367 ? -10.700 17.883 -7.348 1.00 96.19 367 ALA A N 1
ATOM 2816 C CA . ALA A 1 367 ? -10.173 18.684 -8.448 1.00 96.19 367 ALA A CA 1
ATOM 2817 C C . ALA A 1 367 ? -8.636 18.730 -8.434 1.00 96.19 367 ALA A C 1
ATOM 2819 O O . ALA A 1 367 ? -8.011 18.464 -9.458 1.00 96.19 367 ALA A O 1
ATOM 2820 N N . LEU A 1 368 ? -8.020 18.987 -7.272 1.00 96.56 368 LEU A N 1
ATOM 2821 C CA . LEU A 1 368 ? -6.559 18.997 -7.123 1.00 96.56 368 LEU A CA 1
ATOM 2822 C C . LEU A 1 368 ? -5.936 17.634 -7.456 1.00 96.56 368 LEU A C 1
ATOM 2824 O O . LEU A 1 368 ? -4.944 17.578 -8.176 1.00 96.56 368 LEU A O 1
ATOM 2828 N N . ILE A 1 369 ? -6.532 16.534 -6.985 1.00 94.31 369 ILE A N 1
ATOM 2829 C CA . ILE A 1 369 ? -6.044 15.176 -7.265 1.00 94.31 369 ILE A CA 1
ATOM 2830 C C . ILE A 1 369 ? -6.234 14.825 -8.744 1.00 94.31 369 ILE A C 1
ATOM 2832 O O . ILE A 1 369 ? -5.326 14.262 -9.349 1.00 94.31 369 ILE A O 1
ATOM 2836 N N . CYS A 1 370 ? -7.358 15.182 -9.366 1.00 94.38 370 CYS A N 1
ATOM 2837 C CA . CYS A 1 370 ? -7.575 14.978 -10.800 1.00 94.38 370 CYS A CA 1
ATOM 2838 C C . CYS A 1 370 ? -6.544 15.745 -11.637 1.00 94.38 370 CYS A C 1
ATOM 2840 O O . CYS A 1 370 ? -5.898 15.151 -12.493 1.00 94.38 370 CYS A O 1
ATOM 2842 N N . VAL A 1 371 ? -6.325 17.032 -11.355 1.00 96.19 371 VAL A N 1
ATOM 2843 C CA . VAL A 1 371 ? -5.301 17.829 -12.049 1.00 96.19 371 VAL A CA 1
ATOM 2844 C C . VAL A 1 371 ? -3.913 17.233 -11.825 1.00 96.19 371 VAL A C 1
ATOM 2846 O O . VAL A 1 371 ? -3.175 17.011 -12.779 1.00 96.19 371 VAL A O 1
ATOM 2849 N N . GLY A 1 372 ? -3.563 16.917 -10.579 1.00 95.31 372 GLY A N 1
ATOM 2850 C CA . GLY A 1 372 ? -2.252 16.372 -10.254 1.00 95.31 372 GLY A CA 1
ATOM 2851 C C . GLY A 1 372 ? -1.986 15.010 -10.901 1.00 95.31 372 GLY A C 1
ATOM 2852 O O . GLY A 1 372 ? -0.911 14.799 -11.452 1.00 95.31 372 GLY A O 1
ATOM 2853 N N . THR A 1 373 ? -2.969 14.105 -10.906 1.00 93.31 373 THR A N 1
ATOM 2854 C CA . THR A 1 373 ? -2.848 12.795 -11.573 1.00 93.31 373 THR A CA 1
ATOM 2855 C C . THR A 1 373 ? -2.716 12.935 -13.086 1.00 93.31 373 THR A C 1
ATOM 2857 O O . THR A 1 373 ? -1.870 12.260 -13.666 1.00 93.31 373 THR A O 1
ATOM 2860 N N . LEU A 1 374 ? -3.459 13.851 -13.717 1.00 93.69 374 LEU A N 1
ATOM 2861 C CA . LEU A 1 374 ? -3.283 14.169 -15.136 1.00 93.69 374 LEU A CA 1
ATOM 2862 C C . LEU A 1 374 ? -1.866 14.675 -15.420 1.00 93.69 374 LEU A C 1
ATOM 2864 O O . LEU A 1 374 ? -1.214 14.148 -16.311 1.00 93.69 374 LEU A O 1
ATOM 2868 N N . LEU A 1 375 ? -1.347 15.626 -14.636 1.00 94.50 375 LEU A N 1
ATOM 2869 C CA . LEU A 1 375 ? 0.019 16.141 -14.804 1.00 94.50 375 LEU A CA 1
ATOM 2870 C C . LEU A 1 375 ? 1.082 15.044 -14.637 1.00 94.50 375 LEU A C 1
ATOM 2872 O O . LEU A 1 375 ? 2.021 14.970 -15.427 1.00 94.50 375 LEU A O 1
ATOM 2876 N N . VAL A 1 376 ? 0.916 14.156 -13.652 1.00 93.19 376 VAL A N 1
ATOM 2877 C CA . VAL A 1 376 ? 1.817 13.014 -13.440 1.00 93.19 376 VAL A CA 1
ATOM 2878 C C . VAL A 1 376 ? 1.766 12.035 -14.620 1.00 93.19 376 VAL A C 1
ATOM 2880 O O . VAL A 1 376 ? 2.818 11.580 -15.061 1.00 93.19 376 VAL A O 1
ATOM 2883 N N . VAL A 1 377 ? 0.592 11.742 -15.185 1.00 91.25 377 VAL A N 1
ATOM 2884 C CA . VAL A 1 377 ? 0.476 10.890 -16.385 1.00 91.25 377 VAL A CA 1
ATOM 2885 C C . VAL A 1 377 ? 1.091 11.574 -17.609 1.00 91.25 377 VAL A C 1
ATOM 2887 O O . VAL A 1 377 ? 1.904 10.964 -18.301 1.00 91.25 377 VAL A O 1
ATOM 2890 N N . LEU A 1 378 ? 0.776 12.853 -17.842 1.00 90.94 378 LEU A N 1
ATOM 2891 C CA . LEU A 1 378 ? 1.333 13.638 -18.949 1.00 90.94 378 LEU A CA 1
ATOM 2892 C C . LEU A 1 378 ? 2.856 13.773 -18.850 1.00 90.94 378 LEU A C 1
ATOM 2894 O O . LEU A 1 378 ? 3.518 13.841 -19.875 1.00 90.94 378 LEU A O 1
ATOM 2898 N N . SER A 1 379 ? 3.430 13.727 -17.643 1.00 90.44 379 SER A N 1
ATOM 2899 C CA . SER A 1 379 ? 4.885 13.732 -17.456 1.00 90.44 379 SER A CA 1
ATOM 2900 C C . SER A 1 379 ? 5.602 12.517 -18.051 1.00 90.44 379 SER A C 1
ATOM 2902 O O . SER A 1 379 ? 6.823 12.550 -18.192 1.00 90.44 379 SER A O 1
ATOM 2904 N N . LYS A 1 380 ? 4.872 11.445 -18.397 1.00 86.06 380 LYS A N 1
ATOM 2905 C CA . LYS A 1 380 ? 5.421 10.300 -19.136 1.00 86.06 380 LYS A CA 1
ATOM 2906 C C . LYS A 1 380 ? 5.575 10.578 -20.624 1.00 86.06 380 LYS A C 1
ATOM 2908 O O . LYS A 1 380 ? 6.392 9.930 -21.269 1.00 86.06 380 LYS A O 1
ATOM 2913 N N . LEU A 1 381 ? 4.733 11.455 -21.160 1.00 83.50 381 LEU A N 1
ATOM 2914 C CA . LEU A 1 381 ? 4.684 11.759 -22.578 1.00 83.50 381 LEU A CA 1
ATOM 2915 C C . LEU A 1 381 ? 5.815 12.739 -22.906 1.00 83.50 381 LEU A C 1
ATOM 2917 O O . LEU A 1 381 ? 6.031 13.704 -22.172 1.00 83.50 381 LEU A O 1
ATOM 2921 N N . ASN A 1 382 ? 6.527 12.491 -24.006 1.00 66.94 382 ASN A N 1
ATOM 2922 C CA . ASN A 1 382 ? 7.479 13.442 -24.588 1.00 66.94 382 ASN A CA 1
ATOM 2923 C C . ASN A 1 382 ? 6.691 14.570 -25.277 1.00 66.94 382 ASN A C 1
ATOM 2925 O O . ASN A 1 382 ? 6.565 14.575 -26.500 1.00 66.94 382 ASN A O 1
ATOM 2929 N N . LEU A 1 383 ? 6.068 15.439 -24.476 1.00 55.09 383 LEU A N 1
ATOM 2930 C CA . LEU A 1 383 ? 5.309 16.605 -24.938 1.00 55.09 383 LEU A CA 1
ATOM 2931 C C . LEU A 1 383 ? 6.210 17.788 -25.277 1.00 55.09 383 LEU A C 1
ATOM 2933 O O . LEU A 1 383 ? 7.195 18.006 -24.532 1.00 55.09 383 LEU A O 1
#

Nearest PDB structures (foldseek):
  7paf-assembly1_D  TM=7.612E-01  e=1.899E-04  Streptococcus pneumoniae TIGR4
  5i20-assembly5_E  TM=6.895E-01  e=2.999E-03  Ancylobac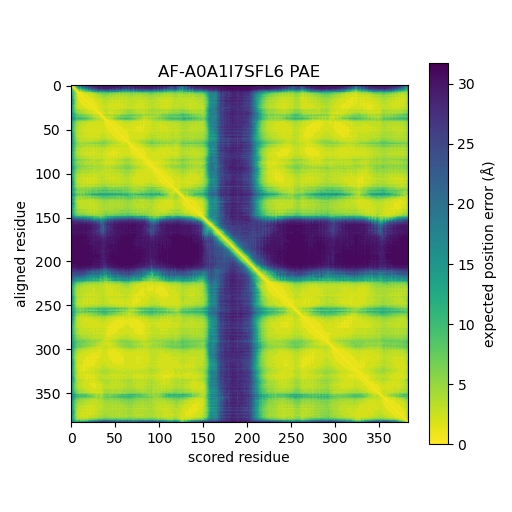ter novellus DSM 506
  6i1z-assembly1_B  TM=6.678E-01  e=3.720E-03  Zea mays
  6oh4-assembly2_B  TM=5.824E-01  e=4.234E-03  Mus musculus
  7z6n-assembly1_A  TM=1.852E-01  e=3.915E-01  Bordetella bronchiseptica

Foldseek 3Di:
DDPPPAFDPVLLVLLVVLLVLLLLLLLCLCVLQVVDDCDQVLQLLQLLLVLLLVLLVVLCVVVPNADFDQLLLVLLLLLSVLNSRLVLLCVLPNDLVLLLLLLLLLLCLLQCCQCVVPPVFDHDHFLAPVLLVLLLVLLNVLSVLLVPQDFDDDDDDPVDPDDDDDDDDPPPDDDDDDDDDDDDDDDDDDDDDDDDDDDDDDDDPPPPDPPVVVVVVVVVVSVVSNVVSSVSSNSSSNSSNCSCVSVSNCLRPCVVVVSDDNAQSNSSNNSSVSNNVSSVVSSVVQCVVVVNDDDDDPVSSVSSSSSSNSNNSSVSSLSSSCSSQNSSQSSSSSSRSSSLSNVVCVCPPVVRRDDPVSVVSSVSSVVSNVSSNVSSSCSNDND

Radius of gyration: 28.12 Å; Cα contacts (8 Å, |Δi|>4): 553; chains: 1; bounding box: 80×55×96 Å